Protein AF-A0A2H6N962-F1 (afdb_monomer_lite)

Radius of gyration: 32.45 Å; chains: 1; bounding box: 83×80×82 Å

Organism: NCBI:txid3147026

Secondary structure (DSSP, 8-state):
-EE---TT-EEEEEEEEEEEEEEEEEEE---TTEEEEEEEEESS-HHHH-EEEEEES-TTTS-EEE-S-SSPPEEEEEEEEEEEPTT---SEE-----EEEEESS--HHHHTTS-S--TT-SS-SSSSHHHHHHHHHHHHHHHHHHHHHHHHHHHHHHHHHHTS------HHHHHHHTTS-HHHHHHHHHHHHHHHHHHHHHHHHHHHHHHHHHHHHHHTT-----TTTT--HHHHHHHS-HHHHHHHHHHHHHHHHHHHHHTTTSPPPHHHHHHS-HHHHHHHIIIIIITS-HHHHHHHHHHHHHHHTTSTTHHHHHHHHHHHHHSTT------HHHHHHHHHHHHHHTTTSTHHHHHHHHHHHHHHGGG-----SS--------HHHHHHHHHHHHHHHHHHHHHHHHHHHTTS---S----------TTTTT-SS--------------THHHHHHHHHHHHHHHHHHHHHHHHHHHHHHHTTT-

Structure (mmCIF, N/CA/C/O backbone):
data_AF-A0A2H6N962-F1
#
_entry.id   AF-A0A2H6N962-F1
#
loop_
_atom_site.group_PDB
_atom_site.id
_atom_site.type_symbol
_atom_site.label_atom_id
_atom_site.label_alt_id
_atom_site.label_comp_id
_atom_site.label_asym_id
_atom_site.label_entity_id
_atom_site.label_seq_id
_atom_site.pdbx_PDB_ins_code
_atom_site.Cartn_x
_atom_site.Cartn_y
_atom_site.Cartn_z
_atom_site.occupancy
_atom_site.B_iso_or_equiv
_atom_site.auth_seq_id
_atom_site.auth_comp_id
_atom_site.auth_asym_id
_atom_site.auth_atom_id
_atom_site.pdbx_PDB_model_num
ATOM 1 N N . ILE A 1 1 ? -8.659 -20.427 17.939 1.00 82.25 1 ILE A N 1
ATOM 2 C CA . ILE A 1 1 ? -8.679 -21.688 17.148 1.00 82.25 1 ILE A CA 1
ATOM 3 C C . ILE A 1 1 ? -10.064 -22.285 17.301 1.00 82.25 1 ILE A C 1
ATOM 5 O O . ILE A 1 1 ? -10.530 -22.332 18.430 1.00 82.25 1 ILE A O 1
ATOM 9 N N . ILE A 1 2 ? -10.714 -22.694 16.211 1.00 83.19 2 ILE A N 1
ATOM 10 C CA . ILE A 1 2 ? -12.069 -23.256 16.265 1.00 83.19 2 ILE A CA 1
ATOM 11 C C . ILE A 1 2 ? -12.031 -24.721 15.834 1.00 83.19 2 ILE A C 1
ATOM 13 O O . ILE A 1 2 ? -11.464 -25.064 14.794 1.00 83.19 2 ILE A O 1
ATOM 17 N N . GLU A 1 3 ? -12.629 -25.582 16.651 1.00 83.44 3 GLU A N 1
ATOM 18 C CA . GLU A 1 3 ? -12.818 -26.997 16.346 1.00 83.44 3 GLU A CA 1
ATOM 19 C C . GLU A 1 3 ? -14.153 -27.248 15.634 1.00 83.44 3 GLU A C 1
ATOM 21 O O . GLU A 1 3 ? -15.117 -26.489 15.745 1.00 83.44 3 GLU A O 1
ATOM 26 N N . ARG A 1 4 ? -14.207 -28.356 14.895 1.00 81.50 4 ARG A N 1
ATOM 27 C CA . ARG A 1 4 ? -15.333 -28.817 14.080 1.00 81.50 4 ARG A CA 1
ATOM 28 C C . ARG A 1 4 ? -15.812 -27.785 13.048 1.00 81.50 4 ARG A C 1
ATOM 30 O O . ARG A 1 4 ? -17.018 -27.662 12.836 1.00 81.50 4 ARG A O 1
ATOM 37 N N . MET A 1 5 ? -14.885 -27.089 12.381 1.00 85.19 5 MET A N 1
ATOM 38 C CA . MET A 1 5 ? -15.170 -26.199 11.238 1.00 85.19 5 MET A CA 1
ATOM 39 C C . MET A 1 5 ? -15.360 -26.983 9.931 1.00 85.19 5 MET A C 1
ATOM 41 O O . MET A 1 5 ? -14.599 -26.848 8.980 1.00 85.19 5 MET A O 1
ATOM 45 N N . HIS A 1 6 ? -16.389 -27.829 9.900 1.00 84.44 6 HIS A N 1
ATOM 46 C CA . HIS A 1 6 ? -16.769 -28.571 8.701 1.00 84.44 6 HIS A CA 1
ATOM 47 C C . HIS A 1 6 ? -17.467 -27.667 7.673 1.00 84.44 6 HIS A C 1
ATOM 49 O O . HIS A 1 6 ? -17.862 -26.537 7.961 1.00 84.44 6 HIS A O 1
ATOM 55 N N . SER A 1 7 ? -17.627 -28.187 6.459 1.00 84.94 7 SER A N 1
ATOM 56 C CA . SER A 1 7 ? -18.354 -27.542 5.363 1.00 84.94 7 SER A CA 1
ATOM 57 C C . SER A 1 7 ? -19.718 -26.996 5.811 1.00 84.94 7 SER A C 1
ATOM 59 O O . SER A 1 7 ? -20.571 -27.768 6.243 1.00 84.94 7 SER A O 1
ATOM 61 N N . GLY A 1 8 ? -19.927 -25.679 5.702 1.00 84.94 8 GLY A N 1
ATOM 62 C CA . GLY A 1 8 ? -21.176 -25.010 6.090 1.00 84.94 8 GLY A CA 1
ATOM 63 C C . GLY A 1 8 ? -21.360 -24.789 7.597 1.00 84.94 8 GLY A C 1
ATOM 64 O O . GLY A 1 8 ? -22.363 -24.205 8.006 1.00 84.94 8 GLY A O 1
ATOM 65 N N . ALA A 1 9 ? -20.405 -25.205 8.438 1.00 89.00 9 ALA A N 1
ATOM 66 C CA . ALA A 1 9 ? -20.478 -24.985 9.878 1.00 89.00 9 ALA A CA 1
ATOM 67 C C . ALA A 1 9 ? -20.507 -23.485 10.190 1.00 89.00 9 ALA A C 1
ATOM 69 O O . ALA A 1 9 ? -19.601 -22.746 9.800 1.00 89.00 9 ALA A O 1
ATOM 70 N N . ARG A 1 10 ? -21.526 -23.049 10.935 1.00 91.88 10 ARG A N 1
ATOM 71 C CA . ARG A 1 10 ? -21.647 -21.676 11.426 1.00 91.88 10 ARG A CA 1
ATOM 72 C C . ARG A 1 10 ? -21.135 -21.596 12.856 1.00 91.88 10 ARG A C 1
ATOM 74 O O . ARG A 1 10 ? -21.609 -22.316 13.735 1.00 91.88 10 ARG A O 1
ATOM 81 N N . ARG A 1 11 ? -20.172 -20.714 13.097 1.00 92.25 11 ARG A N 1
ATOM 82 C CA . ARG A 1 11 ? -19.631 -20.417 14.429 1.00 92.25 11 ARG A CA 1
ATOM 83 C C . ARG A 1 11 ? -19.588 -18.915 14.624 1.00 92.25 11 ARG A C 1
ATOM 85 O O . ARG A 1 11 ? -19.583 -18.170 13.651 1.00 92.25 11 ARG A O 1
ATOM 92 N N . PHE A 1 12 ? -19.563 -18.474 15.871 1.00 93.31 12 PHE A N 1
ATOM 93 C CA . PHE A 1 12 ? -19.371 -17.068 16.175 1.00 93.31 12 PHE A CA 1
ATOM 94 C C . PHE A 1 1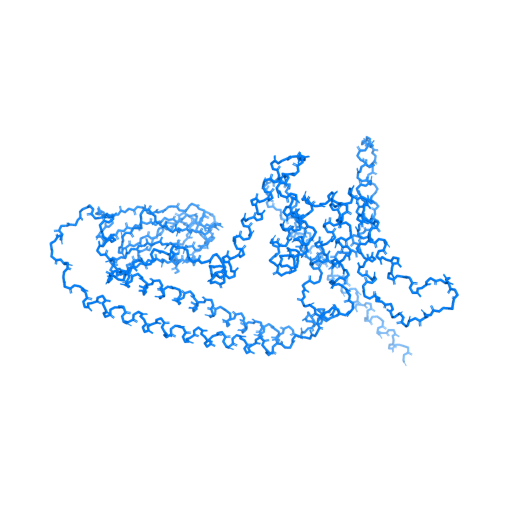2 ? -18.488 -16.897 17.403 1.00 93.31 12 PHE A C 1
ATOM 96 O O . PHE A 1 12 ? -18.379 -17.799 18.235 1.00 93.31 12 PHE A O 1
ATOM 103 N N . VAL A 1 13 ? -17.858 -15.734 17.483 1.00 93.06 13 VAL A N 1
ATOM 104 C CA . VAL A 1 13 ? -17.133 -15.246 18.653 1.00 93.06 13 VAL A CA 1
ATOM 105 C C . VAL A 1 13 ? -17.641 -13.844 18.931 1.00 93.06 13 VAL A C 1
ATOM 107 O O . VAL A 1 13 ? -17.753 -13.047 18.002 1.00 93.06 13 VAL A O 1
ATOM 110 N N . THR A 1 14 ? -17.935 -13.552 20.193 1.00 94.38 14 THR A N 1
ATOM 111 C CA . THR A 1 14 ? -18.269 -12.200 20.638 1.00 94.38 14 THR A CA 1
ATOM 112 C C . THR A 1 14 ? -17.082 -11.634 21.401 1.00 94.38 14 THR A C 1
ATOM 114 O O . THR A 1 14 ? -16.594 -12.256 22.343 1.00 94.38 14 THR A O 1
ATOM 117 N N . LEU A 1 15 ? -16.607 -10.474 20.969 1.00 94.38 15 LEU A N 1
ATOM 118 C CA . LEU A 1 15 ? -15.580 -9.684 21.627 1.00 94.38 15 LEU A CA 1
ATOM 119 C C . LEU A 1 15 ? -16.274 -8.646 22.512 1.00 94.38 15 LEU A C 1
ATOM 121 O O . LEU A 1 15 ? -17.149 -7.933 22.025 1.00 94.38 15 LEU A O 1
ATOM 125 N N . ASP A 1 16 ? -15.892 -8.572 23.787 1.00 94.12 16 ASP A N 1
ATOM 126 C CA . ASP A 1 16 ? -16.250 -7.467 24.684 1.00 94.12 16 ASP A CA 1
ATOM 127 C C . ASP A 1 16 ? -15.026 -6.559 24.827 1.00 94.12 16 ASP A C 1
ATOM 129 O O . ASP A 1 16 ? -13.978 -6.996 25.306 1.00 94.12 16 ASP A O 1
ATOM 133 N N . PHE A 1 17 ? -15.153 -5.298 24.414 1.00 89.81 17 PHE A N 1
ATOM 134 C CA . PHE A 1 17 ? -14.101 -4.293 24.586 1.00 89.81 17 PHE A CA 1
ATOM 135 C C . PHE A 1 17 ? -13.988 -3.796 26.042 1.00 89.81 17 PHE A C 1
ATOM 137 O O . PHE A 1 17 ? -13.123 -2.981 26.366 1.00 89.81 17 PHE A O 1
ATOM 144 N N . GLY A 1 18 ? -14.868 -4.261 26.935 1.00 89.06 18 GLY A N 1
ATOM 145 C CA . GLY A 1 18 ? -14.954 -3.898 28.351 1.00 89.06 18 GLY A CA 1
ATOM 146 C C . GLY A 1 18 ? -15.666 -2.566 28.597 1.00 89.06 18 GLY A C 1
ATOM 147 O O . GLY A 1 18 ? -16.155 -2.321 29.697 1.00 89.06 18 GLY A O 1
ATOM 148 N N . ARG A 1 19 ? -15.758 -1.716 27.571 1.00 85.56 19 ARG A N 1
ATOM 149 C CA . ARG A 1 19 ? -16.434 -0.414 27.568 1.00 85.56 19 ARG A CA 1
ATOM 150 C C . ARG A 1 19 ? -16.799 -0.002 26.137 1.00 85.56 19 ARG A C 1
ATOM 152 O O . ARG A 1 19 ? -16.244 -0.581 25.202 1.00 85.56 19 ARG A O 1
ATOM 159 N N . PRO A 1 20 ? -17.715 0.963 25.949 1.00 86.75 20 PRO A N 1
ATOM 160 C CA . PRO A 1 20 ? -18.019 1.499 24.628 1.00 86.75 20 PRO A CA 1
ATOM 161 C C . PRO A 1 20 ? -16.772 2.098 23.973 1.00 86.75 20 PRO A C 1
ATOM 163 O O . PRO A 1 20 ? -16.021 2.837 24.609 1.00 86.75 20 PRO A O 1
ATOM 166 N N . ILE A 1 21 ? -16.561 1.766 22.705 1.00 89.44 21 ILE A N 1
ATOM 167 C CA . ILE A 1 21 ? -15.508 2.313 21.856 1.00 89.44 21 ILE A CA 1
ATOM 168 C C . ILE A 1 21 ? -16.131 2.930 20.607 1.00 89.44 21 ILE A C 1
ATOM 170 O O . ILE A 1 21 ? -17.170 2.473 20.130 1.00 89.44 21 ILE A O 1
ATOM 174 N N . LEU A 1 22 ? -15.471 3.942 20.055 1.00 89.62 22 LEU A N 1
ATOM 175 C CA . LEU A 1 22 ? -15.735 4.453 18.717 1.00 89.62 22 LEU A CA 1
ATOM 176 C C . LEU A 1 22 ? -14.849 3.690 17.729 1.00 89.62 22 LEU A C 1
ATOM 178 O O . LEU A 1 22 ? -13.631 3.857 17.744 1.00 89.62 22 LEU A O 1
ATOM 182 N N . LEU A 1 23 ? -15.438 2.832 16.904 1.00 91.38 23 LEU A N 1
ATOM 183 C CA . LEU A 1 23 ? -14.713 2.005 15.940 1.00 91.38 23 LEU A CA 1
ATOM 184 C C . LEU A 1 23 ? -14.492 2.785 14.635 1.00 91.38 23 LEU A C 1
ATOM 186 O O . LEU A 1 23 ? -15.450 3.286 14.052 1.00 91.38 23 LEU A O 1
ATOM 190 N N . THR A 1 24 ? -13.248 2.865 14.165 1.00 90.25 24 THR A N 1
ATOM 191 C CA . THR A 1 24 ? -12.880 3.597 12.939 1.00 90.25 24 THR A CA 1
ATOM 192 C C . THR A 1 24 ? -12.565 2.653 11.788 1.00 90.25 24 THR A C 1
ATOM 194 O O . THR A 1 24 ? -13.039 2.865 10.675 1.00 90.25 24 THR A O 1
ATOM 197 N N . ASP A 1 25 ? -11.821 1.578 12.060 1.00 92.75 25 ASP A N 1
ATOM 198 C CA . ASP A 1 25 ? -11.330 0.660 11.034 1.00 92.75 25 ASP A CA 1
ATOM 199 C C . ASP A 1 25 ? -11.325 -0.790 11.529 1.00 92.75 25 ASP A C 1
ATOM 201 O O . ASP A 1 25 ? -11.138 -1.081 12.714 1.00 92.75 25 ASP A O 1
ATOM 205 N N . VAL A 1 26 ? -11.490 -1.726 10.596 1.00 94.25 26 VAL A N 1
ATOM 206 C CA . VAL A 1 26 ? -11.442 -3.169 10.850 1.00 94.25 26 VAL A CA 1
ATOM 207 C C . VAL A 1 26 ? -10.657 -3.849 9.741 1.00 94.25 26 VAL A C 1
ATOM 209 O O . VAL A 1 26 ? -10.985 -3.708 8.566 1.00 94.25 26 VAL A O 1
ATOM 212 N N . LEU A 1 27 ? -9.662 -4.651 10.106 1.00 94.69 27 LEU A N 1
ATOM 213 C CA . LEU A 1 27 ? -8.899 -5.466 9.169 1.00 94.69 27 LEU A CA 1
ATOM 214 C C . LEU A 1 27 ? -8.918 -6.926 9.608 1.00 94.69 27 LEU A C 1
ATOM 216 O O . LEU A 1 27 ? -8.322 -7.280 10.620 1.00 94.69 27 LEU A O 1
ATOM 220 N N . ILE A 1 28 ? -9.547 -7.798 8.827 1.00 94.69 28 ILE A N 1
ATOM 221 C CA . ILE A 1 28 ? -9.486 -9.249 9.029 1.00 94.69 28 ILE A CA 1
ATOM 222 C C . ILE A 1 28 ? -8.776 -9.866 7.820 1.00 94.69 28 ILE A C 1
ATOM 224 O O . ILE A 1 28 ? -9.277 -9.750 6.698 1.00 94.69 28 ILE A O 1
ATOM 228 N N . PRO A 1 29 ? -7.604 -10.502 8.005 1.00 93.75 29 PRO A N 1
ATOM 229 C CA . PRO A 1 29 ? -6.864 -11.076 6.891 1.00 93.75 29 PRO A CA 1
ATOM 230 C C . PRO A 1 29 ? -7.598 -12.281 6.292 1.00 93.75 29 PRO A C 1
ATOM 232 O O . PRO A 1 29 ? -8.464 -12.889 6.927 1.00 93.75 29 PRO A O 1
ATOM 235 N N . THR A 1 30 ? -7.219 -12.638 5.066 1.00 93.06 30 THR A N 1
ATOM 236 C CA . THR A 1 30 ? -7.756 -13.808 4.361 1.00 93.06 30 THR A CA 1
ATOM 237 C C . THR A 1 30 ? -7.670 -15.083 5.195 1.00 93.06 30 THR A C 1
ATOM 239 O O . THR A 1 30 ? -6.666 -15.373 5.850 1.00 93.06 30 THR A O 1
ATOM 242 N N . CYS A 1 31 ? -8.723 -15.896 5.135 1.00 89.56 31 CYS A N 1
ATOM 243 C CA . CYS A 1 31 ? -8.764 -17.197 5.791 1.00 89.56 31 CYS A CA 1
ATOM 244 C C . CYS A 1 31 ? -9.353 -18.246 4.846 1.00 89.56 31 CYS A C 1
ATOM 246 O O . CYS A 1 31 ? -10.565 -18.332 4.663 1.00 89.56 31 CYS A O 1
ATOM 248 N N . GLY A 1 32 ? -8.486 -19.083 4.265 1.00 88.19 32 GLY A N 1
ATOM 249 C CA . GLY A 1 32 ? -8.874 -20.079 3.258 1.00 88.19 32 GLY A CA 1
ATOM 250 C C . GLY A 1 32 ? -9.836 -21.174 3.743 1.00 88.19 32 GLY A C 1
ATOM 251 O O . GLY A 1 32 ? -10.462 -21.830 2.906 1.00 88.19 32 GLY A O 1
ATOM 252 N N . ASP A 1 33 ? -9.969 -21.354 5.062 1.00 88.75 33 ASP A N 1
ATOM 253 C CA . ASP A 1 33 ? -10.892 -22.302 5.704 1.00 88.75 33 ASP A CA 1
ATOM 254 C C . ASP A 1 33 ? -12.339 -21.773 5.794 1.00 88.75 33 ASP A C 1
ATOM 256 O O . ASP A 1 33 ? -13.268 -22.542 6.056 1.00 88.75 33 ASP A O 1
ATOM 260 N N . LEU A 1 34 ? -12.551 -20.470 5.589 1.00 90.00 34 LEU A N 1
ATOM 261 C CA . LEU A 1 34 ? -13.852 -19.813 5.707 1.00 90.00 34 LEU A CA 1
ATOM 262 C C . LEU A 1 34 ? -14.457 -19.539 4.329 1.00 90.00 34 LEU A C 1
ATOM 264 O O . LEU A 1 34 ? -13.756 -19.123 3.418 1.00 90.00 34 LEU A O 1
ATOM 268 N N . ALA A 1 35 ? -15.763 -19.754 4.172 1.00 91.12 35 ALA A N 1
ATOM 269 C CA . ALA A 1 35 ? -16.518 -19.275 3.015 1.00 91.12 35 ALA A CA 1
ATOM 270 C C . ALA A 1 35 ? -16.859 -17.794 3.177 1.00 91.12 35 ALA A C 1
ATOM 272 O O . ALA A 1 35 ? -16.579 -16.996 2.293 1.00 91.12 35 ALA A O 1
ATOM 273 N N . SER A 1 36 ? -17.444 -17.432 4.317 1.00 93.50 36 SER A N 1
ATOM 274 C CA . SER A 1 36 ? -17.904 -16.073 4.578 1.00 93.50 36 SER A CA 1
ATOM 275 C C . SER A 1 36 ? -17.722 -15.685 6.039 1.00 93.50 36 SER A C 1
ATOM 277 O O . SER A 1 36 ? -17.613 -16.537 6.927 1.00 93.50 36 SER A O 1
ATOM 279 N N . LEU A 1 37 ? -17.731 -14.380 6.279 1.00 94.50 37 LEU A N 1
ATOM 280 C CA . LEU A 1 37 ? -17.624 -13.751 7.586 1.00 94.50 37 LEU A CA 1
ATOM 281 C C . LEU A 1 37 ? -18.631 -12.601 7.671 1.00 94.50 37 LEU A C 1
ATOM 283 O O . LEU A 1 37 ? -18.781 -11.843 6.720 1.00 94.50 37 LEU A O 1
ATOM 287 N N . SER A 1 38 ? -19.316 -12.448 8.798 1.00 95.88 38 SER A N 1
ATOM 288 C CA . SER A 1 38 ? -20.143 -11.275 9.087 1.00 95.88 38 SER A CA 1
ATOM 289 C C . SER A 1 38 ? -19.804 -10.699 10.451 1.00 95.88 38 SER A C 1
ATOM 291 O O . SER A 1 38 ? -19.465 -11.442 11.373 1.00 95.88 38 SER A O 1
ATOM 293 N N . ILE A 1 39 ? -19.913 -9.379 10.572 1.00 96.38 39 ILE A N 1
ATOM 294 C CA . ILE A 1 39 ? -19.659 -8.651 11.814 1.00 96.38 39 ILE A CA 1
ATOM 295 C C . ILE A 1 39 ? -20.941 -7.937 12.219 1.00 96.38 39 ILE A C 1
ATOM 297 O O . ILE A 1 39 ? -21.472 -7.136 11.450 1.00 96.38 39 ILE A O 1
ATOM 301 N N . ASP A 1 40 ? -21.406 -8.225 13.427 1.00 96.44 40 ASP A N 1
ATOM 302 C CA . ASP A 1 40 ? -22.529 -7.562 14.083 1.00 96.44 40 ASP A CA 1
ATOM 303 C C . ASP A 1 40 ? -22.000 -6.819 15.321 1.00 96.44 40 ASP A C 1
ATOM 305 O O . ASP A 1 40 ? -21.093 -7.310 15.993 1.00 96.44 40 ASP A O 1
ATOM 309 N N . ILE A 1 41 ? -22.513 -5.624 15.608 1.00 95.75 41 ILE A N 1
ATOM 310 C CA . ILE A 1 41 ? -22.042 -4.762 16.701 1.00 95.75 41 ILE A CA 1
ATOM 311 C C . ILE A 1 41 ? -23.211 -4.201 17.510 1.00 95.75 41 ILE A C 1
ATOM 313 O O . ILE A 1 41 ? -24.279 -3.949 16.951 1.00 95.75 41 ILE A O 1
ATOM 317 N N . TRP A 1 42 ? -22.993 -3.989 18.809 1.00 94.69 42 TRP A N 1
ATOM 318 C CA . TRP A 1 42 ? -23.958 -3.371 19.728 1.00 94.69 42 TRP A CA 1
ATOM 319 C C . TRP A 1 42 ? -23.271 -2.796 20.972 1.00 94.69 42 TRP A C 1
ATOM 321 O O . TRP A 1 42 ? -22.080 -3.027 21.214 1.00 94.69 42 TRP A O 1
ATOM 331 N N . THR A 1 43 ? -24.022 -2.053 21.779 1.00 90.25 43 THR A N 1
ATOM 332 C CA . THR A 1 43 ? -23.556 -1.416 23.017 1.00 90.25 43 THR A CA 1
ATOM 333 C C . THR A 1 43 ? -24.241 -2.009 24.240 1.00 90.25 43 THR A C 1
ATOM 335 O O . THR A 1 43 ? -23.549 -2.389 25.184 1.00 90.25 43 THR A O 1
ATOM 338 N N . LEU A 1 44 ? -25.573 -2.126 24.218 1.00 87.81 44 LEU A N 1
ATOM 339 C CA . LEU A 1 44 ? -26.372 -2.598 25.354 1.00 87.81 44 LEU A CA 1
ATOM 340 C C . LEU A 1 44 ? -26.709 -4.085 25.221 1.00 87.81 44 LEU A C 1
ATOM 342 O O . LEU A 1 44 ? -26.494 -4.853 26.158 1.00 87.81 44 LEU A O 1
ATOM 346 N N . GLY A 1 45 ? -27.186 -4.511 24.050 1.00 88.50 45 GLY A N 1
ATOM 347 C CA . GLY A 1 45 ? -27.532 -5.908 23.796 1.00 88.50 45 GLY A CA 1
ATOM 348 C C . GLY A 1 45 ? -27.873 -6.187 22.335 1.00 88.50 45 GLY A C 1
ATOM 349 O O . GLY A 1 45 ? -28.403 -5.323 21.644 1.00 88.50 45 GLY A O 1
ATOM 350 N N . GLU A 1 46 ? -27.612 -7.417 21.875 1.00 91.06 46 GLU A N 1
ATOM 351 C CA . GLU A 1 46 ? -27.831 -7.830 20.475 1.00 91.06 46 GLU A CA 1
ATOM 352 C C . GLU A 1 46 ? -29.289 -7.613 20.020 1.00 91.06 46 GLU A C 1
ATOM 354 O O . GLU A 1 46 ? -29.518 -7.194 18.893 1.00 91.06 46 GLU A O 1
ATOM 359 N N . GLU A 1 47 ? -30.268 -7.807 20.907 1.00 89.75 47 GLU A N 1
ATOM 360 C CA . GLU A 1 47 ? -31.698 -7.608 20.608 1.00 89.75 47 GLU A CA 1
ATOM 361 C C . GLU A 1 47 ? -32.173 -6.151 20.771 1.00 89.75 47 GLU A C 1
ATOM 363 O O . GLU A 1 47 ? -33.284 -5.812 20.372 1.00 89.75 47 GLU A O 1
ATOM 368 N N . VAL A 1 48 ? -31.361 -5.289 21.395 1.00 89.06 48 VAL A N 1
ATOM 369 C CA . VAL A 1 48 ? -31.733 -3.903 21.729 1.00 89.06 48 VAL A CA 1
ATOM 370 C C . VAL A 1 48 ? -31.220 -2.946 20.661 1.00 89.06 48 VAL A C 1
ATOM 372 O O . VAL A 1 48 ? -31.989 -2.193 20.070 1.00 89.06 48 VAL A O 1
ATOM 375 N N . ASP A 1 49 ? -29.911 -2.981 20.419 1.00 90.00 49 ASP A N 1
ATOM 376 C CA . ASP A 1 49 ? -29.204 -2.070 19.519 1.00 90.00 49 ASP A CA 1
ATOM 377 C C . ASP A 1 49 ? -28.246 -2.809 18.568 1.00 90.00 49 ASP A C 1
ATOM 379 O O . ASP A 1 49 ? -27.336 -2.215 17.985 1.00 90.00 49 ASP A O 1
ATOM 383 N N . GLY A 1 50 ? -28.462 -4.117 18.387 1.00 91.31 50 GLY A N 1
ATOM 384 C CA . GLY A 1 50 ? -27.737 -4.943 17.430 1.00 91.31 50 GLY A CA 1
ATOM 385 C C . GLY A 1 50 ? -27.896 -4.462 15.998 1.00 91.31 50 GLY A C 1
ATOM 386 O O . GLY A 1 50 ? -28.997 -4.381 15.455 1.00 91.31 50 GLY A O 1
ATOM 387 N N . ARG A 1 51 ? -26.762 -4.204 15.344 1.00 92.75 51 ARG A N 1
ATOM 388 C CA . ARG A 1 51 ? -26.711 -3.898 13.914 1.00 92.75 51 ARG A CA 1
ATOM 389 C C . ARG A 1 51 ? -25.610 -4.669 13.211 1.00 92.75 51 ARG A C 1
ATOM 391 O O . ARG A 1 51 ? -24.526 -4.887 13.749 1.00 92.75 51 ARG A O 1
ATOM 398 N N . ARG A 1 52 ? -25.871 -5.020 11.956 1.00 95.06 52 ARG A N 1
ATOM 399 C CA . ARG A 1 52 ? -24.880 -5.634 11.077 1.00 95.06 52 ARG A CA 1
ATOM 400 C C . ARG A 1 52 ? -23.957 -4.572 10.500 1.00 95.06 52 ARG A C 1
ATOM 402 O O . ARG A 1 52 ? -24.420 -3.674 9.806 1.00 95.06 52 ARG A O 1
ATOM 409 N N . LEU A 1 53 ? -22.661 -4.701 10.769 1.00 94.31 53 LEU A N 1
ATOM 410 C CA . LEU A 1 53 ? -21.631 -3.816 10.231 1.00 94.31 53 LEU A CA 1
ATOM 411 C C . LEU A 1 53 ? -21.238 -4.222 8.807 1.00 94.31 53 LEU A C 1
ATOM 413 O O . LEU A 1 53 ? -21.188 -3.379 7.920 1.00 94.31 53 LEU A O 1
ATOM 417 N N . VAL A 1 54 ? -20.959 -5.510 8.573 1.00 95.06 54 VAL A N 1
ATOM 418 C CA . VAL A 1 54 ? -20.515 -6.000 7.256 1.00 95.06 54 VAL A CA 1
ATOM 419 C C . VAL A 1 54 ? -20.773 -7.495 7.069 1.00 95.06 54 VAL A C 1
ATOM 421 O O . VAL A 1 54 ? -20.816 -8.261 8.035 1.00 95.06 54 VAL A O 1
ATOM 424 N N . VAL A 1 55 ? -20.893 -7.918 5.807 1.00 95.44 55 VAL A N 1
ATOM 425 C CA . VAL A 1 55 ? -20.822 -9.319 5.371 1.00 95.44 55 VAL A CA 1
ATOM 426 C C . VAL A 1 55 ? -19.787 -9.439 4.255 1.00 95.44 55 VAL A C 1
ATOM 428 O O . VAL A 1 55 ? -19.943 -8.832 3.202 1.00 95.44 55 VAL A O 1
ATOM 431 N N . ALA A 1 56 ? -18.757 -10.246 4.476 1.00 94.44 56 ALA A N 1
ATOM 432 C CA . ALA A 1 56 ? -17.757 -10.623 3.488 1.00 94.44 56 ALA A CA 1
ATOM 433 C C . ALA A 1 56 ? -18.022 -12.060 3.023 1.00 94.44 56 ALA A C 1
ATOM 435 O O . ALA A 1 56 ? -17.909 -13.007 3.803 1.00 94.44 56 ALA A O 1
ATOM 436 N N . THR A 1 57 ? -18.383 -12.242 1.755 1.00 93.94 57 THR A N 1
ATOM 437 C CA . THR A 1 57 ? -18.684 -13.563 1.169 1.00 93.94 57 THR A CA 1
ATOM 438 C C . THR A 1 57 ? -17.469 -14.259 0.559 1.00 93.94 57 THR A C 1
ATOM 440 O O . THR A 1 57 ? -17.583 -15.387 0.094 1.00 93.94 57 THR A O 1
ATOM 443 N N . ASP A 1 58 ? -16.322 -13.588 0.525 1.00 91.75 58 ASP A N 1
ATOM 444 C CA . ASP A 1 58 ? -15.120 -13.990 -0.207 1.00 91.75 58 ASP A CA 1
ATOM 445 C C . ASP A 1 58 ? -13.842 -13.897 0.648 1.00 91.75 58 ASP A C 1
ATOM 447 O O . ASP A 1 58 ? -12.725 -13.824 0.128 1.00 91.75 58 ASP A O 1
ATOM 451 N N . ILE A 1 59 ? -13.996 -14.003 1.973 1.00 92.56 59 ILE A N 1
ATOM 452 C CA . ILE A 1 59 ? -12.899 -13.964 2.959 1.00 92.56 59 ILE A CA 1
ATOM 453 C C . ILE A 1 59 ? -11.839 -15.065 2.737 1.00 92.56 59 ILE A C 1
ATOM 455 O O . ILE A 1 59 ? -10.719 -14.986 3.243 1.00 92.56 59 ILE A O 1
ATOM 459 N N . SER A 1 60 ? -12.171 -16.096 1.950 1.00 90.06 60 SER A N 1
ATOM 460 C CA . SER A 1 60 ? -11.228 -17.136 1.517 1.00 90.06 60 SER A CA 1
ATOM 461 C C . SER A 1 60 ? -10.115 -16.625 0.599 1.00 90.06 60 SER A C 1
ATOM 463 O O . SER A 1 60 ? -9.054 -17.245 0.530 1.00 90.06 60 SER A O 1
ATOM 465 N N . THR A 1 61 ? -10.365 -15.522 -0.110 1.00 90.12 61 THR A N 1
ATOM 466 C CA . THR A 1 61 ? -9.503 -14.992 -1.175 1.00 90.12 61 THR A CA 1
ATOM 467 C C . THR A 1 61 ? -9.098 -13.541 -0.956 1.00 90.12 61 THR A C 1
ATOM 469 O O . THR A 1 61 ? -7.981 -13.186 -1.320 1.00 90.12 61 THR A O 1
ATOM 472 N N . HIS A 1 62 ? -9.953 -12.725 -0.334 1.00 91.81 62 HIS A N 1
ATOM 473 C CA . HIS A 1 62 ? -9.685 -11.307 -0.079 1.00 91.81 62 HIS A CA 1
ATOM 474 C C . HIS A 1 62 ? -9.755 -10.994 1.413 1.00 91.81 62 HIS A C 1
ATOM 476 O O . HIS A 1 62 ? -10.579 -11.550 2.138 1.00 91.81 62 HIS A O 1
ATOM 482 N N . SER A 1 63 ? -8.850 -10.137 1.884 1.00 93.25 63 SER A N 1
ATOM 483 C CA . SER A 1 63 ? -8.890 -9.644 3.260 1.00 93.25 63 SER A CA 1
ATOM 484 C C . SER A 1 63 ? -10.067 -8.6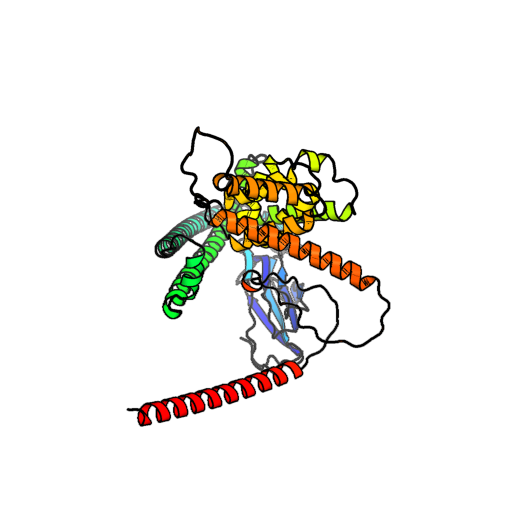87 3.392 1.00 93.25 63 SER A C 1
ATOM 486 O O . SER A 1 63 ? -10.284 -7.853 2.514 1.00 93.25 63 SER A O 1
ATOM 488 N N . LEU A 1 64 ? -10.801 -8.772 4.497 1.00 94.38 64 LEU A N 1
ATOM 489 C CA . LEU A 1 64 ? -11.809 -7.775 4.827 1.00 94.38 64 LEU A CA 1
ATOM 490 C C . LEU A 1 64 ? -11.095 -6.536 5.368 1.00 94.38 64 LEU A C 1
ATOM 492 O O . LEU A 1 64 ? -10.455 -6.606 6.415 1.00 94.38 64 LEU A O 1
ATOM 496 N N . ILE A 1 65 ? -11.214 -5.419 4.656 1.00 94.69 65 ILE A N 1
ATOM 497 C CA . ILE A 1 65 ? -10.652 -4.129 5.052 1.00 94.69 65 ILE A CA 1
ATOM 498 C C . ILE A 1 65 ? -11.795 -3.116 5.061 1.00 94.69 65 ILE A C 1
ATOM 500 O O . ILE A 1 65 ? -12.325 -2.758 4.013 1.00 94.69 65 ILE A O 1
ATOM 504 N N . LEU A 1 66 ? -12.180 -2.685 6.257 1.00 92.88 66 LEU A N 1
ATOM 505 C CA . LEU A 1 66 ? -13.047 -1.541 6.489 1.00 92.88 66 LEU A CA 1
ATOM 506 C C . LEU A 1 66 ? -12.156 -0.396 6.946 1.00 92.88 66 LEU A C 1
ATOM 508 O O . LEU A 1 66 ? -11.544 -0.493 8.008 1.00 92.88 66 LEU A O 1
ATOM 512 N N . HIS A 1 67 ? -12.068 0.643 6.128 1.00 90.94 67 HIS A N 1
ATOM 513 C CA . HIS A 1 67 ? -11.273 1.828 6.411 1.00 90.94 67 HIS A CA 1
ATOM 514 C C . HIS A 1 67 ? -12.187 3.047 6.462 1.00 90.94 67 HIS A C 1
ATOM 516 O O . HIS A 1 67 ? -13.080 3.147 5.621 1.00 90.94 67 HIS A O 1
ATOM 522 N N . ASP A 1 68 ? -11.946 3.933 7.427 1.00 85.81 68 ASP A N 1
ATOM 523 C CA . ASP A 1 68 ? -12.652 5.203 7.602 1.00 85.81 68 ASP A CA 1
ATOM 524 C C . ASP A 1 68 ? -14.179 5.022 7.602 1.00 85.81 68 ASP A C 1
ATOM 526 O O . ASP A 1 68 ? -14.902 5.447 6.699 1.00 85.81 68 ASP A O 1
ATOM 530 N N . LEU A 1 69 ? -14.686 4.285 8.597 1.00 86.00 69 LEU A N 1
ATOM 531 C CA . LEU A 1 69 ? -16.122 4.067 8.753 1.00 86.00 69 LEU A CA 1
ATOM 532 C C . LEU A 1 69 ? -16.837 5.406 8.976 1.00 86.00 69 LEU A C 1
ATOM 534 O O . LEU A 1 69 ? -16.628 6.062 9.993 1.00 86.00 69 LEU A O 1
ATOM 538 N N . ILE A 1 70 ? -17.728 5.783 8.053 1.00 81.75 70 ILE A N 1
ATOM 539 C CA . ILE A 1 70 ? -18.509 7.025 8.127 1.00 81.75 70 ILE A CA 1
ATOM 540 C C . ILE A 1 70 ? -20.018 6.708 8.173 1.00 81.75 70 ILE A C 1
ATOM 542 O O . ILE A 1 70 ? -20.563 6.171 7.206 1.00 81.75 70 ILE A O 1
ATOM 546 N N . PRO A 1 71 ? -20.739 7.083 9.250 1.00 81.62 71 PRO A N 1
ATOM 547 C CA . PRO A 1 71 ? -20.204 7.561 10.526 1.00 81.62 71 PRO A CA 1
ATOM 548 C C . PRO A 1 71 ? -19.520 6.421 11.308 1.00 81.62 71 PRO A C 1
ATOM 550 O O . PRO A 1 71 ? -19.970 5.273 11.205 1.00 81.62 71 PRO A O 1
ATOM 553 N N . PRO A 1 72 ? -18.499 6.717 12.131 1.00 84.75 72 PRO A N 1
ATOM 554 C CA . PRO A 1 72 ? -17.816 5.692 12.911 1.00 84.75 72 PRO A CA 1
ATOM 555 C C . PRO A 1 72 ? -18.769 5.124 13.972 1.00 84.75 72 PRO A C 1
ATOM 557 O O . PRO A 1 72 ? -19.374 5.885 14.735 1.00 84.75 72 PRO A O 1
ATOM 560 N N . PRO A 1 73 ? -18.991 3.799 14.013 1.00 88.56 73 PRO A N 1
ATOM 561 C CA . PRO A 1 73 ? -19.950 3.226 14.937 1.00 88.56 73 PRO A CA 1
ATOM 562 C C . PRO A 1 73 ? -19.420 3.180 16.376 1.00 88.56 73 PRO A C 1
ATOM 564 O O . PRO A 1 73 ? -18.325 2.683 16.628 1.00 88.56 73 PRO A O 1
ATOM 567 N N . VAL A 1 74 ? -20.247 3.606 17.336 1.00 88.81 74 VAL A N 1
ATOM 568 C CA . VAL A 1 74 ? -20.040 3.285 18.755 1.00 88.81 74 VAL A CA 1
ATOM 569 C C . VAL A 1 74 ? -20.532 1.863 19.023 1.00 88.81 74 VAL A C 1
ATOM 571 O O . VAL A 1 74 ? -21.638 1.501 18.604 1.00 88.81 74 VAL A O 1
ATOM 574 N N . CYS A 1 75 ? -19.704 1.046 19.672 1.00 90.94 75 CYS A N 1
ATOM 575 C CA . CYS A 1 75 ? -20.075 -0.285 20.144 1.00 90.94 75 CYS A CA 1
ATOM 576 C C . CYS A 1 75 ? -19.218 -0.721 21.338 1.00 90.94 75 CYS A C 1
ATOM 578 O O . CYS A 1 75 ? -18.094 -0.265 21.518 1.00 90.94 75 CYS A O 1
ATOM 580 N N . ARG A 1 76 ? -19.739 -1.634 22.157 1.00 92.38 76 ARG A N 1
ATOM 581 C CA . ARG A 1 76 ? -18.976 -2.333 23.208 1.00 92.38 76 ARG A CA 1
ATOM 582 C C . ARG A 1 76 ? -18.725 -3.791 22.841 1.00 92.38 76 ARG A C 1
ATOM 584 O O . ARG A 1 76 ? -17.683 -4.349 23.179 1.00 92.38 76 ARG A O 1
ATOM 591 N N . PHE A 1 77 ? -19.684 -4.399 22.158 1.00 95.88 77 PHE A N 1
ATOM 592 C CA . PHE A 1 77 ? -19.641 -5.796 21.780 1.00 95.88 77 PHE A CA 1
ATOM 593 C C . PHE A 1 77 ? -19.577 -5.930 20.263 1.00 95.88 77 PHE A C 1
ATOM 595 O O . PHE A 1 77 ? -20.264 -5.218 19.526 1.00 95.88 77 PHE A O 1
ATOM 602 N N . MET A 1 78 ? -18.758 -6.871 19.803 1.00 95.88 78 MET A N 1
ATOM 603 C CA . MET A 1 78 ? -18.617 -7.210 18.392 1.00 95.88 78 MET A CA 1
ATOM 604 C C . MET A 1 78 ? -18.703 -8.721 18.209 1.00 95.88 78 MET A C 1
ATOM 606 O O . MET A 1 78 ? -17.863 -9.466 18.707 1.00 95.88 78 MET A O 1
ATOM 610 N N . LYS A 1 79 ? -19.691 -9.183 17.449 1.00 96.00 79 LYS A N 1
ATOM 611 C CA . LYS A 1 79 ? -19.886 -10.587 17.098 1.00 96.00 79 LYS A CA 1
ATOM 612 C C . LYS A 1 79 ? -19.403 -10.858 15.694 1.00 96.00 79 LYS A C 1
ATOM 614 O O . LYS A 1 79 ? -19.947 -10.354 14.717 1.00 96.00 79 LYS A O 1
ATOM 619 N N . ILE A 1 80 ? -18.411 -11.726 15.602 1.00 95.19 80 ILE A N 1
ATOM 620 C CA . ILE A 1 80 ? -17.853 -12.195 14.345 1.00 95.19 80 ILE A CA 1
ATOM 621 C C . ILE A 1 80 ? -18.431 -13.571 14.098 1.00 95.19 80 ILE A C 1
ATOM 623 O O . ILE A 1 80 ? -18.096 -14.534 14.787 1.00 95.19 80 ILE A O 1
ATOM 627 N N . THR A 1 81 ? -19.315 -13.659 13.117 1.00 94.44 81 THR A N 1
ATOM 628 C CA . THR A 1 81 ? -19.899 -14.918 12.675 1.00 94.44 81 THR A CA 1
ATOM 629 C C . THR A 1 81 ? -19.150 -15.399 11.445 1.00 94.44 81 THR A C 1
ATOM 631 O O . THR A 1 81 ? -19.005 -14.675 10.467 1.00 94.44 81 THR A O 1
ATOM 634 N N . VAL A 1 82 ? -18.690 -16.641 11.477 1.00 93.50 82 VAL A N 1
ATOM 635 C CA . VAL A 1 82 ? -17.921 -17.271 10.405 1.00 93.50 82 VAL A CA 1
ATOM 636 C C . VAL A 1 82 ? -18.643 -18.507 9.893 1.00 93.50 82 VAL A C 1
ATOM 638 O O . VAL A 1 82 ? -19.285 -19.234 10.660 1.00 93.50 82 VAL A O 1
ATOM 641 N N . ILE A 1 83 ? -18.523 -18.755 8.592 1.00 92.69 83 ILE A N 1
ATOM 642 C CA . ILE A 1 83 ? -19.087 -19.931 7.929 1.00 92.69 83 ILE A CA 1
ATOM 643 C C . ILE A 1 83 ? -17.950 -20.732 7.300 1.00 92.69 83 ILE A C 1
ATOM 645 O O . ILE A 1 83 ? -17.145 -20.187 6.547 1.00 92.69 83 ILE A O 1
ATOM 649 N N . GLY A 1 84 ? -17.877 -22.025 7.617 1.00 90.31 84 GLY A N 1
ATOM 650 C CA . GLY A 1 84 ? -16.858 -22.939 7.103 1.00 90.31 84 GLY A CA 1
ATOM 651 C C . GLY A 1 84 ? -16.984 -23.180 5.602 1.00 90.31 84 GLY A C 1
ATOM 652 O O . GLY A 1 84 ? -18.085 -23.339 5.070 1.00 90.31 84 GLY A O 1
ATOM 653 N N . ARG A 1 85 ? -15.843 -23.227 4.911 1.00 87.69 85 ARG A N 1
ATOM 654 C CA . ARG A 1 85 ? -15.787 -23.397 3.459 1.00 87.69 85 ARG A CA 1
ATOM 655 C C . ARG A 1 85 ? -16.317 -24.756 3.007 1.00 87.69 85 ARG A C 1
ATOM 657 O O . ARG A 1 85 ? -15.945 -25.798 3.549 1.00 87.69 85 ARG A O 1
ATOM 664 N N . TYR A 1 86 ? -17.132 -24.744 1.951 1.00 81.00 86 TYR A N 1
ATOM 665 C CA . TYR A 1 86 ? -17.640 -25.966 1.335 1.00 81.00 86 TYR A CA 1
ATOM 666 C C . TYR A 1 86 ? -16.511 -26.833 0.767 1.00 81.00 86 TYR A C 1
ATOM 668 O O . TYR A 1 86 ? -15.618 -26.334 0.083 1.00 81.00 86 TYR A O 1
ATOM 676 N N . GLY A 1 87 ? -16.548 -28.135 1.064 1.00 73.31 87 GLY A N 1
ATOM 677 C CA . GLY A 1 87 ? -15.525 -29.096 0.633 1.00 73.31 87 GLY A CA 1
ATOM 678 C C . GLY A 1 87 ? -14.247 -29.122 1.481 1.00 73.31 87 GLY A C 1
ATOM 679 O O . GLY A 1 87 ? -13.330 -29.874 1.157 1.00 73.31 87 GLY A O 1
ATOM 680 N N . SER A 1 88 ? -14.171 -28.347 2.570 1.00 67.00 88 SER A N 1
ATOM 681 C CA . SER A 1 88 ? -13.074 -28.464 3.536 1.00 67.00 88 SER A CA 1
ATOM 682 C C . SER A 1 88 ? -13.244 -29.711 4.412 1.00 67.00 88 SER A C 1
ATOM 684 O O . SER A 1 88 ? -14.291 -29.910 5.031 1.00 67.00 88 SER A O 1
ATOM 686 N N . THR A 1 89 ? -12.201 -30.543 4.486 1.00 64.56 89 THR A N 1
ATOM 687 C CA . THR A 1 89 ? -12.107 -31.701 5.395 1.00 64.56 89 THR A CA 1
ATOM 688 C C . THR A 1 89 ? -11.445 -31.345 6.731 1.00 64.56 89 THR A C 1
ATOM 690 O O . THR A 1 89 ? -11.257 -32.217 7.579 1.00 64.56 89 THR A O 1
ATOM 693 N N . ASN A 1 90 ? -11.057 -30.079 6.929 1.00 65.31 90 ASN A N 1
ATOM 694 C CA . ASN A 1 90 ? -10.354 -29.640 8.129 1.00 65.31 90 ASN A CA 1
ATOM 695 C C . ASN A 1 90 ? -11.319 -29.556 9.314 1.00 65.31 90 ASN A C 1
ATOM 697 O O . ASN A 1 90 ? -12.135 -28.647 9.421 1.00 65.31 90 ASN A O 1
ATOM 701 N N . ALA A 1 91 ? -11.176 -30.472 10.271 1.00 70.19 91 ALA A N 1
ATOM 702 C CA . ALA A 1 91 ? -11.917 -30.400 11.527 1.00 70.19 91 ALA A CA 1
ATOM 703 C C . ALA A 1 91 ? -11.439 -29.253 12.437 1.00 70.19 91 ALA A C 1
ATOM 705 O O . ALA A 1 91 ? -12.096 -28.959 13.427 1.00 70.19 91 ALA A O 1
ATOM 706 N N . ARG A 1 92 ? -10.314 -28.592 12.142 1.00 81.56 92 ARG A N 1
ATOM 707 C CA . ARG A 1 92 ? -9.742 -27.525 12.974 1.00 81.56 92 ARG A CA 1
ATOM 708 C C . ARG A 1 92 ? -9.290 -26.369 12.090 1.00 81.56 92 ARG A C 1
ATOM 710 O O . ARG A 1 92 ? -8.465 -26.582 11.210 1.00 81.56 92 ARG A O 1
ATOM 717 N N . ALA A 1 93 ? -9.793 -25.167 12.360 1.00 82.44 93 ALA A N 1
ATOM 718 C CA . ALA A 1 93 ? -9.441 -23.957 11.620 1.00 82.44 93 ALA A CA 1
ATOM 719 C C . ALA A 1 93 ? -8.766 -22.927 12.537 1.00 82.44 93 ALA A C 1
ATOM 721 O O . ALA A 1 93 ? -9.205 -22.668 13.670 1.00 82.44 93 ALA A O 1
ATOM 722 N N . LYS A 1 94 ? -7.684 -22.319 12.044 1.00 87.31 94 LYS A N 1
ATOM 723 C CA . LYS A 1 94 ? -7.037 -21.169 12.686 1.00 87.31 94 LYS A CA 1
ATOM 724 C C . LYS A 1 94 ? -7.590 -19.900 12.053 1.00 87.31 94 LYS A C 1
ATOM 726 O O . LYS A 1 94 ? -7.133 -19.477 11.000 1.00 87.31 94 LYS A O 1
ATOM 731 N N . ILE A 1 95 ? -8.589 -19.321 12.706 1.00 85.69 95 ILE A N 1
ATOM 732 C CA . ILE A 1 95 ? -9.247 -18.113 12.220 1.00 85.69 95 ILE A CA 1
ATOM 733 C C . ILE A 1 95 ? -8.568 -16.901 12.861 1.00 85.69 95 ILE A C 1
ATOM 735 O O . ILE A 1 95 ? -8.556 -16.817 14.095 1.00 85.69 95 ILE A O 1
ATOM 739 N N . PRO A 1 96 ? -7.975 -15.999 12.063 1.00 86.44 96 PRO A N 1
ATOM 740 C CA . PRO A 1 96 ? -7.471 -14.734 12.567 1.00 86.44 96 PRO A CA 1
ATOM 741 C C . PRO A 1 96 ? -8.660 -13.867 12.987 1.00 86.44 96 PRO A C 1
ATOM 743 O O . PRO A 1 96 ? -9.611 -13.719 12.225 1.00 86.44 96 PRO A O 1
ATOM 746 N N . LEU A 1 97 ? -8.622 -13.309 14.200 1.00 85.75 97 LEU A N 1
ATOM 747 C CA . LEU A 1 97 ? -9.656 -12.363 14.635 1.00 85.75 97 LEU A CA 1
ATOM 748 C C . LEU A 1 97 ? -9.546 -11.064 13.828 1.00 85.75 97 LEU A C 1
ATOM 750 O O . LEU A 1 97 ? -10.550 -10.564 13.339 1.00 85.75 97 LEU A O 1
ATOM 754 N N . GLY A 1 98 ? -8.317 -10.606 13.582 1.00 90.25 98 GLY A N 1
ATOM 755 C CA . GLY A 1 98 ? -8.030 -9.379 12.847 1.00 90.25 98 GLY A CA 1
ATOM 756 C C . GLY A 1 98 ? -7.506 -8.277 13.761 1.00 90.25 98 GLY A C 1
ATOM 757 O O . GLY A 1 98 ? -7.115 -8.533 14.900 1.00 90.25 98 GLY A O 1
ATOM 758 N N . PHE A 1 99 ? -7.486 -7.063 13.229 1.00 91.31 99 PHE A N 1
ATOM 759 C CA . PHE A 1 99 ? -7.074 -5.832 13.882 1.00 91.31 99 PHE A CA 1
ATOM 760 C C . PHE A 1 99 ? -8.252 -4.859 13.868 1.00 91.31 99 PHE A C 1
ATOM 762 O O . PHE A 1 99 ? -8.909 -4.692 12.839 1.00 91.31 99 PHE A O 1
ATOM 769 N N . TYR A 1 100 ? -8.512 -4.226 15.007 1.00 92.06 100 TYR A N 1
ATOM 770 C CA . TYR A 1 100 ? -9.597 -3.263 15.178 1.00 92.06 100 TYR A CA 1
ATOM 771 C C . TYR A 1 100 ? -8.992 -1.950 15.644 1.00 92.06 100 TYR A C 1
ATOM 773 O O . TYR A 1 100 ? -8.219 -1.937 16.604 1.00 92.06 100 TYR A O 1
ATOM 781 N N . TYR A 1 101 ? -9.340 -0.868 14.961 1.00 90.25 101 TYR A N 1
ATOM 782 C CA . TYR A 1 101 ? -8.852 0.468 15.261 1.00 90.25 101 TYR A CA 1
ATOM 783 C C . TYR A 1 101 ? -10.022 1.339 15.690 1.00 90.25 101 TYR A C 1
ATOM 785 O O . TYR A 1 101 ? -11.136 1.217 15.179 1.00 90.25 101 TYR A O 1
ATOM 793 N N . GLY A 1 102 ? -9.774 2.176 16.687 1.00 87.62 102 GLY A N 1
ATOM 794 C CA . GLY A 1 102 ? -10.801 2.999 17.288 1.00 87.62 102 GLY A CA 1
ATOM 795 C C . GLY A 1 102 ? -10.324 3.665 18.564 1.00 87.62 102 GLY A C 1
ATOM 796 O O . GLY A 1 102 ? -9.150 3.579 18.945 1.00 87.62 102 GLY A O 1
ATOM 797 N N . HIS A 1 103 ? -11.248 4.340 19.234 1.00 83.81 103 HIS A N 1
ATOM 798 C CA . HIS A 1 103 ? -10.957 5.120 20.425 1.00 83.81 103 HIS A CA 1
ATOM 799 C C . HIS A 1 103 ? -11.890 4.766 21.570 1.00 83.81 103 HIS A C 1
ATOM 801 O O . HIS A 1 103 ? -13.107 4.715 21.429 1.00 83.81 103 HIS A O 1
ATOM 807 N N . THR A 1 104 ? -11.285 4.561 22.731 1.00 78.44 104 THR A N 1
ATOM 808 C CA . THR A 1 104 ? -11.987 4.197 23.959 1.00 78.44 104 THR A CA 1
ATOM 809 C C . THR A 1 104 ? -12.547 5.407 24.699 1.00 78.44 104 THR A C 1
ATOM 811 O O . THR A 1 104 ? -13.579 5.320 25.352 1.00 78.44 104 THR A O 1
ATOM 814 N N . TYR A 1 105 ? -11.856 6.543 24.619 1.00 75.94 105 TYR A N 1
ATOM 815 C CA . TYR A 1 105 ? -12.298 7.791 25.230 1.00 75.94 105 TYR A CA 1
ATOM 816 C C . TYR A 1 105 ? -13.100 8.577 24.199 1.00 75.94 105 TYR A C 1
ATOM 818 O O . TYR A 1 105 ? -12.480 9.156 23.313 1.00 75.94 105 TYR A O 1
ATOM 826 N N . ILE A 1 106 ? -14.433 8.532 24.246 1.00 74.00 106 ILE A N 1
ATOM 827 C CA . ILE A 1 106 ? -15.328 9.189 23.275 1.00 74.00 106 ILE A CA 1
ATOM 828 C C . ILE A 1 106 ? -15.546 10.637 23.718 1.00 74.00 106 ILE A C 1
ATOM 830 O O . ILE A 1 106 ? -15.984 10.878 24.841 1.00 74.00 106 ILE A O 1
ATOM 834 N N . LEU A 1 107 ? -15.202 11.598 22.861 1.00 71.12 107 LEU A N 1
ATOM 835 C CA . LEU A 1 107 ? -15.328 13.013 23.205 1.00 71.12 107 LEU A CA 1
ATOM 836 C C . LEU A 1 107 ? -16.794 13.463 23.103 1.00 71.12 107 LEU A C 1
ATOM 838 O O . LEU A 1 107 ? -17.486 13.001 22.198 1.00 71.12 107 LEU A O 1
ATOM 842 N N . PRO A 1 108 ? -17.267 14.414 23.932 1.00 62.81 108 PRO A N 1
ATOM 843 C CA . PRO A 1 108 ? -18.652 14.900 23.875 1.00 62.81 108 PRO A CA 1
ATOM 844 C C . PRO A 1 108 ? -19.090 15.359 22.472 1.00 62.81 108 PRO A C 1
ATOM 846 O O . PRO A 1 108 ? -20.168 14.997 22.010 1.00 62.81 108 PRO A O 1
ATOM 849 N N . LEU A 1 109 ? -18.202 16.047 21.743 1.00 61.06 109 LEU A N 1
ATOM 850 C CA . LEU A 1 109 ? -18.431 16.483 20.357 1.00 61.06 109 LEU A CA 1
ATOM 851 C C . LEU A 1 109 ? -18.615 15.311 19.367 1.00 61.06 109 LEU A C 1
ATOM 853 O O . LEU A 1 109 ? -19.249 15.463 18.328 1.00 61.06 109 LEU A O 1
ATOM 857 N N . GLU A 1 110 ? -18.042 14.145 19.662 1.00 59.81 110 GLU A N 1
ATOM 858 C CA . GLU A 1 110 ? -18.184 12.928 18.853 1.00 59.81 110 GLU A CA 1
ATOM 859 C C . GLU A 1 110 ? -19.418 12.110 19.269 1.00 59.81 110 GLU A C 1
ATOM 861 O O . GLU A 1 110 ? -19.979 11.391 18.443 1.00 59.81 110 GLU A O 1
ATOM 866 N N . SER A 1 111 ? -19.882 12.253 20.515 1.00 52.78 111 SER A N 1
ATOM 867 C CA . SER A 1 111 ? -21.127 11.656 21.019 1.00 52.78 111 SER A CA 1
ATOM 868 C C . SER A 1 111 ? -22.375 12.267 20.366 1.00 52.78 111 SER A C 1
ATOM 870 O O . SER A 1 111 ? -23.360 11.567 20.125 1.00 52.78 111 SER A O 1
ATOM 872 N N . ASP A 1 112 ? -22.325 13.550 19.997 1.00 50.41 112 ASP A N 1
ATOM 873 C CA . ASP A 1 112 ? -23.428 14.237 19.308 1.00 50.41 112 ASP A CA 1
ATOM 874 C C . ASP A 1 112 ? -23.682 13.720 17.879 1.00 50.41 112 ASP A C 1
ATOM 876 O O . ASP A 1 112 ? -24.753 13.949 17.314 1.00 50.41 112 ASP A O 1
ATOM 880 N N . LEU A 1 113 ? -22.749 12.955 17.297 1.00 48.84 113 LEU A N 1
ATOM 881 C CA . LEU A 1 113 ? -22.867 12.433 15.933 1.00 48.84 113 LEU A CA 1
ATOM 882 C C . LEU A 1 113 ? -23.809 11.232 15.765 1.00 48.84 113 LEU A C 1
ATOM 884 O O . LEU A 1 113 ? -23.941 10.792 14.623 1.00 48.84 113 LEU A O 1
ATOM 888 N N . LYS A 1 114 ? -24.468 10.724 16.827 1.00 46.50 114 LYS A N 1
ATOM 889 C CA . LYS A 1 114 ? -25.710 9.900 16.820 1.00 46.50 114 LYS A CA 1
ATOM 890 C C . LYS A 1 114 ? -25.842 9.097 18.121 1.00 46.50 114 LYS A C 1
ATOM 892 O O . LYS A 1 114 ? -25.651 7.881 18.123 1.00 46.50 114 LYS A O 1
ATOM 897 N N . ILE A 1 115 ? -26.301 9.732 19.194 1.00 43.53 115 ILE A N 1
ATOM 898 C CA . ILE A 1 115 ? -27.102 9.008 20.186 1.00 43.53 115 ILE A CA 1
ATOM 899 C C . ILE A 1 115 ? -28.532 9.551 20.121 1.00 43.53 115 ILE A C 1
ATOM 901 O O . ILE A 1 115 ? -28.967 10.361 20.934 1.00 43.53 115 ILE A O 1
ATOM 905 N N . MET A 1 116 ? -29.276 9.133 19.090 1.00 42.09 116 MET A N 1
ATOM 906 C CA . MET A 1 116 ? -30.734 9.117 19.205 1.00 42.09 116 MET A CA 1
ATOM 907 C C . MET A 1 116 ? -31.067 7.937 20.120 1.00 42.09 116 MET A C 1
ATOM 909 O O . MET A 1 116 ? -30.924 6.796 19.696 1.00 42.09 116 MET A O 1
ATOM 913 N N . HIS A 1 117 ? -31.464 8.259 21.355 1.00 41.47 117 HIS A N 1
ATOM 914 C CA . HIS A 1 117 ? -31.697 7.391 22.522 1.00 41.47 117 HIS A CA 1
ATOM 915 C C . HIS A 1 117 ? -30.507 7.212 23.477 1.00 41.47 117 HIS A C 1
ATOM 917 O O . HIS A 1 117 ? -29.969 6.120 23.620 1.00 41.47 117 HIS A O 1
ATOM 923 N N . ASP A 1 118 ? -30.165 8.282 24.204 1.00 39.72 118 ASP A N 1
ATOM 924 C CA . ASP A 1 118 ? -29.559 8.165 25.536 1.00 39.72 118 ASP A CA 1
ATOM 925 C C . ASP A 1 118 ? -30.541 8.744 26.572 1.00 39.72 118 ASP A C 1
ATOM 927 O O . ASP A 1 118 ? -30.859 9.935 26.488 1.00 39.72 118 ASP A O 1
ATOM 931 N N . PRO A 1 119 ? -31.063 7.955 27.528 1.00 37.12 119 PRO A N 1
ATOM 932 C CA . PRO A 1 119 ? -31.877 8.467 28.629 1.00 37.12 119 PRO A CA 1
ATOM 933 C C . PRO A 1 119 ? -31.071 9.252 29.679 1.00 37.12 119 PRO A C 1
ATOM 935 O O . PRO A 1 119 ? -31.678 9.836 30.572 1.00 37.12 119 PRO A O 1
ATOM 938 N N . LEU A 1 120 ? -29.734 9.271 29.611 1.00 41.06 120 LEU A N 1
ATOM 939 C CA . LEU A 1 120 ? -28.858 9.845 30.645 1.00 41.06 120 LEU A CA 1
ATOM 940 C C . LEU A 1 120 ? -28.249 11.199 30.251 1.00 41.06 120 LEU A C 1
ATOM 942 O O . LEU A 1 120 ? -27.168 11.570 30.697 1.00 41.06 120 LEU A O 1
ATOM 946 N N . ARG A 1 121 ? -28.959 11.973 29.425 1.00 43.94 121 ARG A N 1
ATOM 947 C CA . ARG A 1 121 ? -28.498 13.253 28.862 1.00 43.94 121 ARG A CA 1
ATOM 948 C C . ARG A 1 121 ? -28.519 14.452 29.836 1.00 43.94 121 ARG A C 1
ATOM 950 O O . ARG A 1 121 ? -28.800 15.573 29.422 1.00 43.94 121 ARG A O 1
ATOM 957 N N . GLY A 1 122 ? -28.223 14.241 31.116 1.00 39.16 122 GLY A N 1
ATOM 958 C CA . GLY A 1 122 ? -28.151 15.307 32.118 1.00 39.16 122 GLY A CA 1
ATOM 959 C C . GLY A 1 122 ? -26.844 15.266 32.903 1.00 39.16 122 GLY A C 1
ATOM 960 O O . GLY A 1 122 ? -26.603 14.291 33.598 1.00 39.16 122 GLY A O 1
ATOM 961 N N . GLU A 1 123 ? -26.071 16.356 32.830 1.00 40.19 123 GLU A N 1
ATOM 962 C CA . GLU A 1 123 ? -24.984 16.741 33.759 1.00 40.19 123 GLU A CA 1
ATOM 963 C C . GLU A 1 123 ? -23.565 16.168 33.542 1.00 40.19 123 GLU A C 1
ATOM 965 O O . GLU A 1 123 ? -23.053 15.479 34.416 1.00 40.19 123 GLU A O 1
ATOM 970 N N . VAL A 1 124 ? -22.834 16.514 32.464 1.00 43.72 124 VAL A N 1
ATOM 971 C CA . VAL A 1 124 ? -21.363 16.270 32.455 1.00 43.72 124 VAL A CA 1
ATOM 972 C C . VAL A 1 124 ? -20.517 17.269 31.635 1.00 43.72 124 VAL A C 1
ATOM 974 O O . VAL A 1 124 ? -19.574 16.877 30.952 1.00 43.72 124 VAL A O 1
ATOM 977 N N . GLU A 1 125 ? -20.806 18.574 31.669 1.00 45.34 125 GLU A N 1
ATOM 978 C CA . GLU A 1 125 ? -20.031 19.546 30.861 1.00 45.34 125 GLU A CA 1
ATOM 979 C C . GLU A 1 125 ? -18.858 20.229 31.593 1.00 45.34 125 GLU A C 1
ATOM 981 O O . GLU A 1 125 ? -17.991 20.793 30.934 1.00 45.34 125 GLU A O 1
ATOM 986 N N . SER A 1 126 ? -18.740 20.134 32.925 1.00 45.31 126 SER A N 1
ATOM 987 C CA . SER A 1 126 ? -17.680 20.837 33.683 1.00 45.31 126 SER A CA 1
ATOM 988 C C . SER A 1 126 ? -16.793 19.957 34.577 1.00 45.31 126 SER A C 1
ATOM 990 O O . SER A 1 126 ? -15.765 20.430 35.058 1.00 45.31 126 SER A O 1
ATOM 992 N N . ALA A 1 127 ? -17.134 18.679 34.781 1.00 45.81 127 ALA A N 1
ATOM 993 C CA . ALA A 1 127 ? -16.407 17.784 35.695 1.00 45.81 127 ALA A CA 1
ATOM 994 C C . ALA A 1 127 ? -15.248 16.994 35.041 1.00 45.81 127 ALA A C 1
ATOM 996 O O . ALA A 1 127 ? -14.373 16.504 35.748 1.00 45.81 127 ALA A O 1
ATOM 997 N N . ASN A 1 128 ? -15.197 16.903 33.704 1.00 56.69 128 ASN A N 1
ATOM 998 C CA . ASN A 1 128 ? -14.306 15.966 32.994 1.00 56.69 128 ASN A CA 1
ATOM 999 C C . ASN A 1 128 ? -12.948 16.552 32.572 1.00 56.69 128 ASN A C 1
ATOM 1001 O O . ASN A 1 128 ? -12.062 15.813 32.152 1.00 56.69 128 ASN A O 1
ATOM 1005 N N . GLN A 1 129 ? -12.756 17.869 32.651 1.00 58.72 129 GLN A N 1
ATOM 1006 C CA . GLN A 1 129 ? -11.530 18.523 32.179 1.00 58.72 129 GLN A CA 1
ATOM 1007 C C . GLN A 1 129 ? -10.242 18.082 32.910 1.00 58.72 129 GLN A C 1
ATOM 1009 O O . GLN A 1 129 ? -9.284 17.735 32.215 1.00 58.72 129 GLN A O 1
ATOM 1014 N N . PRO A 1 130 ? -10.203 17.967 34.258 1.00 60.50 130 PRO A N 1
ATOM 1015 C CA . PRO A 1 130 ? -9.013 17.459 34.949 1.00 60.50 130 PRO A CA 1
ATOM 1016 C C . PRO A 1 130 ? -8.701 15.987 34.620 1.00 60.50 130 PRO A C 1
ATOM 1018 O O . PRO A 1 130 ? -7.536 15.590 34.630 1.00 60.50 130 PRO A O 1
ATOM 1021 N N . GLU A 1 131 ? -9.709 15.178 34.277 1.00 74.94 131 GLU A N 1
ATOM 1022 C CA . GLU A 1 131 ? -9.508 13.790 33.836 1.00 74.94 131 GLU A CA 1
ATOM 1023 C C . GLU A 1 131 ? -8.927 13.714 32.414 1.00 74.94 131 GLU A C 1
ATOM 1025 O O . GLU A 1 131 ? -8.072 12.868 32.140 1.00 74.94 131 GLU A O 1
ATOM 1030 N N . ILE A 1 132 ? -9.337 14.620 31.514 1.00 75.56 132 ILE A N 1
ATOM 1031 C CA . ILE A 1 132 ? -8.782 14.721 30.154 1.00 75.56 132 ILE A CA 1
ATOM 1032 C C . ILE A 1 132 ? -7.318 15.158 30.207 1.00 75.56 132 ILE A C 1
ATOM 1034 O O . ILE A 1 132 ? -6.493 14.577 29.502 1.00 75.56 132 ILE A O 1
ATOM 1038 N N . ASP A 1 133 ? -6.980 16.131 31.056 1.00 81.50 133 ASP A N 1
ATOM 1039 C CA . ASP A 1 133 ? -5.600 16.584 31.250 1.00 81.50 133 ASP A CA 1
ATOM 1040 C C . ASP A 1 133 ? -4.707 15.459 31.799 1.00 81.50 133 ASP A C 1
ATOM 1042 O O . ASP A 1 133 ? -3.601 15.236 31.298 1.00 81.50 133 ASP A O 1
ATOM 1046 N N . GLN A 1 134 ? -5.201 14.680 32.769 1.00 85.69 134 GLN A N 1
ATOM 1047 C CA . GLN A 1 134 ? -4.487 13.510 33.285 1.00 85.69 134 GLN A CA 1
ATOM 1048 C C . GLN A 1 134 ? -4.299 12.432 32.205 1.00 85.69 134 GLN A C 1
ATOM 1050 O O . GLN A 1 134 ? -3.213 11.860 32.070 1.00 85.69 134 GLN A O 1
ATOM 1055 N N . HIS A 1 135 ? -5.337 12.162 31.408 1.00 83.69 135 HIS A N 1
ATOM 1056 C CA . HIS A 1 135 ? -5.264 11.196 30.316 1.00 83.69 135 HIS A CA 1
ATOM 1057 C C . HIS A 1 135 ? -4.303 11.659 29.212 1.00 83.69 135 HIS A C 1
ATOM 1059 O O . HIS A 1 135 ? -3.518 10.860 28.701 1.00 83.69 135 HIS A O 1
ATOM 1065 N N . LEU A 1 136 ? -4.303 12.954 28.889 1.00 87.00 136 LEU A N 1
ATOM 1066 C CA . LEU A 1 136 ? -3.357 13.562 27.961 1.00 87.00 136 LEU A CA 1
ATOM 1067 C C . LEU A 1 136 ? -1.919 13.406 28.465 1.00 87.00 136 LEU A C 1
ATOM 1069 O O . LEU A 1 136 ? -1.064 12.969 27.698 1.00 87.00 136 LEU A O 1
ATOM 1073 N N . ALA A 1 137 ? -1.653 13.718 29.736 1.00 89.62 137 ALA A N 1
ATOM 1074 C CA . ALA A 1 137 ? -0.324 13.574 30.328 1.00 89.62 137 ALA A CA 1
ATOM 1075 C C . ALA A 1 137 ? 0.183 12.124 30.244 1.00 89.62 137 ALA A C 1
ATOM 1077 O O . ALA A 1 137 ? 1.315 11.881 29.825 1.00 89.62 137 ALA A O 1
ATOM 1078 N N . MET A 1 138 ? -0.679 11.151 30.554 1.00 90.00 138 MET A N 1
ATOM 1079 C CA . MET A 1 138 ? -0.361 9.727 30.417 1.00 90.00 138 MET A CA 1
ATOM 1080 C C . MET A 1 138 ? -0.064 9.337 28.959 1.00 90.00 138 MET A C 1
ATOM 1082 O O . MET A 1 138 ? 0.897 8.613 28.701 1.00 90.00 138 MET A O 1
ATOM 1086 N N . MET A 1 139 ? -0.858 9.820 27.996 1.00 89.31 139 MET A N 1
ATOM 1087 C CA . MET A 1 139 ? -0.648 9.520 26.575 1.00 89.31 139 MET A CA 1
ATOM 1088 C C . MET A 1 139 ? 0.620 10.176 26.013 1.00 89.31 139 MET A C 1
ATOM 1090 O O . MET A 1 139 ? 1.282 9.567 25.175 1.00 89.31 139 MET A O 1
ATOM 1094 N N . ILE A 1 140 ? 0.994 11.368 26.490 1.00 90.62 140 ILE A N 1
ATOM 1095 C CA . ILE A 1 140 ? 2.267 12.021 26.142 1.00 90.62 140 ILE A CA 1
ATOM 1096 C C . ILE A 1 140 ? 3.447 11.194 26.665 1.00 90.62 140 ILE A C 1
ATOM 1098 O O . ILE A 1 140 ? 4.343 10.873 25.889 1.00 90.62 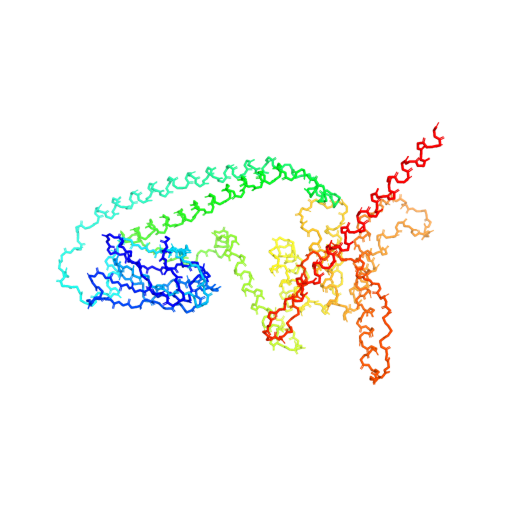140 ILE A O 1
ATOM 1102 N N . ALA A 1 141 ? 3.417 10.776 27.934 1.00 93.12 141 ALA A N 1
ATOM 1103 C CA . ALA A 1 141 ? 4.473 9.940 28.507 1.00 93.12 141 ALA A CA 1
ATOM 1104 C C . ALA A 1 141 ? 4.623 8.603 27.754 1.00 93.12 141 ALA A C 1
ATOM 1106 O O . ALA A 1 141 ? 5.734 8.163 27.460 1.00 93.12 141 ALA A O 1
ATOM 1107 N N . LEU A 1 142 ? 3.502 7.977 27.375 1.00 93.56 142 LEU A N 1
ATOM 1108 C CA . LEU A 1 142 ? 3.510 6.769 26.550 1.00 93.56 142 LEU A CA 1
ATOM 1109 C C . LEU A 1 142 ? 4.095 7.028 25.151 1.00 93.56 142 LEU A C 1
ATOM 1111 O O . LEU A 1 142 ? 4.846 6.200 24.639 1.00 93.56 142 LEU A O 1
ATOM 1115 N N . GLN A 1 143 ? 3.760 8.160 24.526 1.00 91.81 143 GLN A N 1
ATOM 1116 C CA . GLN A 1 143 ? 4.303 8.543 23.222 1.00 91.81 143 GLN A CA 1
ATOM 1117 C C . GLN A 1 143 ? 5.833 8.690 23.281 1.00 91.81 143 GLN A C 1
ATOM 1119 O O . GLN A 1 143 ? 6.522 8.198 22.388 1.00 91.81 143 GLN A O 1
ATOM 1124 N N . GLU A 1 144 ? 6.364 9.330 24.325 1.00 92.38 144 GLU A N 1
ATOM 1125 C CA . GLU A 1 144 ? 7.807 9.509 24.533 1.00 92.38 144 GLU A CA 1
ATOM 1126 C C . GLU A 1 144 ? 8.534 8.174 24.763 1.00 92.38 144 GLU A C 1
ATOM 1128 O O . GLU A 1 144 ? 9.581 7.929 24.158 1.00 92.38 144 GLU A O 1
ATOM 1133 N N . ASP A 1 145 ? 7.956 7.269 25.559 1.00 95.12 145 ASP A N 1
ATOM 1134 C CA . ASP A 1 145 ? 8.495 5.918 25.758 1.00 95.12 145 ASP A CA 1
ATOM 1135 C C . ASP A 1 145 ? 8.557 5.121 24.443 1.00 95.12 145 ASP A C 1
ATOM 1137 O O . ASP A 1 145 ? 9.594 4.543 24.097 1.00 95.12 145 ASP A O 1
ATOM 1141 N N . ILE A 1 146 ? 7.467 5.119 23.666 1.00 91.69 146 ILE A N 1
ATOM 1142 C CA . ILE A 1 146 ? 7.424 4.426 22.371 1.00 91.69 146 ILE A CA 1
ATOM 1143 C C . ILE A 1 146 ? 8.440 5.042 21.401 1.00 91.69 146 ILE A C 1
ATOM 1145 O O . ILE A 1 146 ? 9.122 4.302 20.692 1.00 91.69 146 ILE A O 1
ATOM 1149 N N . GLN A 1 147 ? 8.587 6.371 21.389 1.00 91.00 147 GLN A N 1
ATOM 1150 C CA . GLN A 1 147 ? 9.583 7.060 20.567 1.00 91.00 147 GLN A CA 1
ATOM 1151 C C . GLN A 1 147 ? 11.008 6.612 20.915 1.00 91.00 147 GLN A C 1
ATOM 1153 O O . GLN A 1 147 ? 11.806 6.345 20.016 1.00 91.00 147 GLN A O 1
ATOM 1158 N N . CYS A 1 148 ? 11.329 6.495 22.206 1.00 92.88 148 CYS A N 1
ATOM 1159 C CA . CYS A 1 148 ? 12.628 6.005 22.661 1.00 92.88 148 CYS A CA 1
ATOM 1160 C C . CYS A 1 148 ? 12.884 4.567 22.180 1.00 92.88 148 CYS A C 1
ATOM 1162 O O . CYS A 1 148 ? 13.923 4.282 21.578 1.00 92.88 148 CYS A O 1
ATOM 1164 N N . ARG A 1 149 ? 11.902 3.672 22.358 1.00 94.00 149 ARG A N 1
ATOM 1165 C CA . ARG A 1 149 ? 11.986 2.281 21.885 1.00 94.00 149 ARG A CA 1
ATOM 1166 C C . ARG A 1 149 ? 12.138 2.190 20.368 1.00 94.00 149 ARG A C 1
ATOM 1168 O O . ARG A 1 149 ? 12.935 1.384 19.892 1.00 94.00 149 ARG A O 1
ATOM 1175 N N . TYR A 1 150 ? 11.415 3.021 19.618 1.00 92.38 150 TYR A N 1
ATOM 1176 C CA . TYR A 1 150 ? 11.533 3.107 18.164 1.00 92.38 150 TYR A CA 1
ATOM 1177 C C . TYR A 1 150 ? 12.947 3.514 17.735 1.00 92.38 150 TYR A C 1
ATOM 1179 O O . TYR A 1 150 ? 13.561 2.823 16.927 1.00 92.38 150 TYR A O 1
ATOM 1187 N N . ASN A 1 151 ? 13.508 4.567 18.337 1.00 87.75 151 ASN A N 1
ATOM 1188 C CA . ASN A 1 151 ? 14.864 5.026 18.026 1.00 87.75 151 ASN A CA 1
ATOM 1189 C C . ASN A 1 151 ? 15.918 3.941 18.309 1.00 87.75 151 ASN A C 1
ATOM 1191 O O . ASN A 1 151 ? 16.826 3.733 17.505 1.00 87.75 151 ASN A O 1
ATOM 1195 N N . LEU A 1 152 ? 15.776 3.206 19.418 1.00 92.31 152 LEU A N 1
ATOM 1196 C CA . LEU A 1 152 ? 16.662 2.086 19.745 1.00 92.31 152 LEU A CA 1
ATOM 1197 C C . LEU A 1 152 ? 16.549 0.940 18.726 1.00 92.31 152 LEU A C 1
ATOM 1199 O O . LEU A 1 152 ? 17.564 0.363 18.332 1.00 92.31 152 LEU A O 1
ATOM 1203 N N . ALA A 1 153 ? 15.332 0.612 18.284 1.00 91.69 153 ALA A N 1
ATOM 1204 C CA . ALA A 1 153 ? 15.107 -0.408 17.263 1.00 91.69 153 ALA A CA 1
ATOM 1205 C C . ALA A 1 153 ? 15.732 -0.012 15.915 1.00 91.69 153 ALA A C 1
ATOM 1207 O O . ALA A 1 153 ? 16.398 -0.840 15.290 1.00 91.69 153 ALA A O 1
ATOM 1208 N N . CYS A 1 154 ? 15.607 1.259 15.516 1.00 89.50 154 CYS A N 1
ATOM 1209 C CA . CYS A 1 154 ? 16.268 1.798 14.327 1.00 89.50 154 CYS A CA 1
ATOM 1210 C C . CYS A 1 154 ? 17.791 1.681 14.429 1.00 89.50 154 CYS A C 1
ATOM 1212 O O . CYS A 1 154 ? 18.418 1.137 13.525 1.00 89.50 154 CYS A O 1
ATOM 1214 N N . HIS A 1 155 ? 18.384 2.085 15.556 1.00 89.56 155 HIS A N 1
ATOM 1215 C CA . HIS A 1 155 ? 19.830 1.976 15.755 1.00 89.56 155 HIS A CA 1
ATOM 1216 C C . HIS A 1 155 ? 20.324 0.518 15.722 1.00 89.56 155 HIS A C 1
ATOM 1218 O O . HIS A 1 155 ? 21.382 0.209 15.164 1.00 89.56 155 HIS A O 1
ATOM 1224 N N . ARG A 1 156 ? 19.531 -0.415 16.264 1.00 90.50 156 ARG A N 1
ATOM 1225 C CA . ARG A 1 156 ? 19.807 -1.855 16.176 1.00 90.50 156 ARG A CA 1
ATOM 1226 C C . ARG A 1 156 ? 19.789 -2.339 14.726 1.00 90.50 156 ARG A C 1
ATOM 1228 O O . ARG A 1 156 ? 20.669 -3.104 14.340 1.00 90.50 156 ARG A O 1
ATOM 1235 N N . LEU A 1 157 ? 18.809 -1.909 13.932 1.00 89.81 157 LEU A N 1
ATOM 1236 C CA . LEU A 1 157 ? 18.728 -2.246 12.512 1.00 89.81 157 LEU A CA 1
ATOM 1237 C C . LEU A 1 157 ? 19.906 -1.651 11.727 1.00 89.81 157 LEU A C 1
ATOM 1239 O O . LEU A 1 157 ? 20.520 -2.362 10.939 1.00 89.81 157 LEU A O 1
ATOM 1243 N N . GLU A 1 158 ? 20.272 -0.395 11.982 1.00 85.25 158 GLU A N 1
ATOM 1244 C CA . GLU A 1 158 ? 21.443 0.253 11.375 1.00 85.25 158 GLU A CA 1
ATOM 1245 C C . GLU A 1 158 ? 22.733 -0.511 11.674 1.00 85.25 158 GLU A C 1
ATOM 1247 O O . GLU A 1 158 ? 23.497 -0.804 10.760 1.00 85.25 158 GLU A O 1
ATOM 1252 N N . THR A 1 159 ? 22.943 -0.904 12.932 1.00 86.56 159 THR A N 1
ATOM 1253 C CA . THR A 1 159 ? 24.114 -1.696 13.338 1.00 86.56 159 THR A CA 1
ATOM 1254 C C . THR A 1 159 ? 24.165 -3.042 12.612 1.00 86.56 159 THR A C 1
ATOM 1256 O O . THR A 1 159 ? 25.223 -3.461 12.143 1.00 86.56 159 THR A O 1
ATOM 1259 N N . LEU A 1 160 ? 23.019 -3.719 12.479 1.00 85.44 160 LEU A N 1
ATOM 1260 C CA . LEU A 1 160 ? 22.936 -4.978 11.735 1.00 85.44 160 LEU A CA 1
ATOM 1261 C C . LEU A 1 160 ? 23.258 -4.774 10.250 1.00 85.44 160 LEU A C 1
ATOM 1263 O O . LEU A 1 160 ? 23.994 -5.572 9.677 1.00 85.44 160 LEU A O 1
ATOM 1267 N N . LEU A 1 161 ? 22.765 -3.697 9.639 1.00 81.88 161 LEU A N 1
ATOM 1268 C CA . LEU A 1 161 ? 23.031 -3.383 8.234 1.00 81.88 161 LEU A CA 1
ATOM 1269 C C . LEU A 1 161 ? 24.491 -2.980 7.986 1.00 81.88 161 LEU A C 1
ATOM 1271 O O . LEU A 1 161 ? 25.052 -3.377 6.973 1.00 81.88 161 LEU A O 1
ATOM 1275 N N . GLN A 1 162 ? 25.125 -2.257 8.913 1.00 76.25 162 GLN A N 1
ATOM 1276 C CA . GLN A 1 162 ? 26.553 -1.917 8.838 1.00 76.25 162 GLN A CA 1
ATOM 1277 C C . GLN A 1 162 ? 27.454 -3.153 8.937 1.00 76.25 162 GLN A C 1
ATOM 1279 O O . GLN A 1 162 ? 28.530 -3.173 8.352 1.00 76.25 162 GLN A O 1
ATOM 1284 N N . SER A 1 163 ? 27.018 -4.188 9.663 1.00 65.31 163 SER A N 1
ATOM 1285 C CA . SER A 1 163 ? 27.756 -5.453 9.784 1.00 65.31 163 SER A CA 1
ATOM 1286 C C . SER A 1 163 ? 27.672 -6.342 8.538 1.00 65.31 163 SER A C 1
ATOM 1288 O O . SER A 1 163 ? 28.442 -7.294 8.402 1.00 65.31 163 SER A O 1
ATOM 1290 N N . ILE A 1 164 ? 26.749 -6.040 7.619 1.00 66.25 164 ILE A N 1
ATOM 1291 C CA . ILE A 1 164 ? 26.657 -6.719 6.332 1.00 66.25 164 ILE A CA 1
ATOM 1292 C C . ILE A 1 164 ? 27.673 -6.058 5.400 1.00 66.25 164 ILE A C 1
ATOM 1294 O O . ILE A 1 164 ? 27.372 -5.065 4.741 1.00 66.25 164 ILE A O 1
ATOM 1298 N N . ASP A 1 165 ? 28.879 -6.628 5.337 1.00 52.22 165 ASP A N 1
ATOM 1299 C CA . ASP A 1 165 ? 29.859 -6.311 4.294 1.00 52.22 165 ASP A CA 1
ATOM 1300 C C . ASP A 1 165 ? 29.212 -6.562 2.923 1.00 52.22 165 ASP A C 1
ATOM 1302 O O . ASP A 1 165 ? 29.126 -7.701 2.452 1.00 52.22 165 ASP A O 1
ATOM 1306 N N . LEU A 1 166 ? 28.725 -5.498 2.287 1.00 52.22 166 LEU A N 1
ATOM 1307 C CA . LEU A 1 166 ? 28.393 -5.481 0.869 1.00 52.22 166 LEU A CA 1
ATOM 1308 C C . LEU A 1 166 ? 29.720 -5.287 0.125 1.00 52.22 166 LEU A C 1
ATOM 1310 O O . LEU A 1 166 ? 30.245 -4.171 0.128 1.00 52.22 166 LEU A O 1
ATOM 1314 N N . PRO A 1 167 ? 30.311 -6.331 -0.493 1.00 46.56 167 PRO A N 1
ATOM 1315 C CA . PRO A 1 167 ? 31.467 -6.110 -1.348 1.00 46.56 167 PRO A CA 1
ATOM 1316 C C . PRO A 1 167 ? 31.068 -5.156 -2.485 1.00 46.56 167 PRO A C 1
ATOM 1318 O O . PRO A 1 167 ? 29.901 -5.163 -2.894 1.00 46.56 167 PRO A O 1
ATOM 1321 N N . PRO A 1 168 ? 32.007 -4.354 -3.026 1.00 45.91 168 PRO A N 1
ATOM 1322 C CA . PRO A 1 168 ? 31.728 -3.500 -4.172 1.00 45.91 168 PRO A CA 1
ATOM 1323 C C . PRO A 1 168 ? 31.103 -4.359 -5.274 1.00 45.91 168 PRO A C 1
ATOM 1325 O O . PRO A 1 168 ? 31.647 -5.398 -5.671 1.00 45.91 168 PRO A O 1
ATOM 1328 N N . LEU A 1 169 ? 29.898 -3.961 -5.683 1.00 48.22 169 LEU A N 1
ATOM 1329 C CA . LEU A 1 169 ? 29.023 -4.687 -6.597 1.00 48.22 169 LEU A CA 1
ATOM 1330 C C . LEU A 1 169 ? 29.565 -4.582 -8.026 1.00 48.22 169 LEU A C 1
ATOM 1332 O O . LEU A 1 169 ? 28.963 -3.958 -8.891 1.00 48.22 169 LEU A O 1
ATOM 1336 N N . ASN A 1 170 ? 30.715 -5.201 -8.280 1.00 43.75 170 ASN A N 1
ATOM 1337 C CA . ASN A 1 170 ? 31.073 -5.591 -9.632 1.00 43.75 170 ASN A CA 1
ATOM 1338 C C . ASN A 1 170 ? 30.204 -6.806 -10.000 1.00 43.75 170 ASN A C 1
ATOM 1340 O O . ASN A 1 170 ? 29.960 -7.671 -9.156 1.00 43.75 170 ASN A O 1
ATOM 1344 N N . SER A 1 171 ? 29.701 -6.877 -11.229 1.00 48.88 171 SER A N 1
ATOM 1345 C CA . SER A 1 171 ? 28.691 -7.852 -11.690 1.00 48.88 171 SER A CA 1
ATOM 1346 C C . SER A 1 171 ? 29.052 -9.328 -11.418 1.00 48.88 171 SER A C 1
ATOM 1348 O O . SER A 1 171 ? 28.164 -10.159 -11.222 1.00 48.88 171 SER A O 1
ATOM 1350 N N . ALA A 1 172 ? 30.343 -9.649 -11.278 1.00 47.78 172 ALA A N 1
ATOM 1351 C CA . ALA A 1 172 ? 30.843 -10.965 -10.864 1.00 47.78 172 ALA A CA 1
ATOM 1352 C C . ALA A 1 172 ? 30.544 -11.344 -9.390 1.00 47.78 172 ALA A C 1
ATOM 1354 O O . ALA A 1 172 ? 30.512 -12.528 -9.050 1.00 47.78 172 ALA A O 1
ATOM 1355 N N . ASN A 1 173 ? 30.282 -10.370 -8.513 1.00 46.38 173 ASN A N 1
ATOM 1356 C CA . ASN A 1 173 ? 30.134 -10.568 -7.065 1.00 46.38 173 ASN A CA 1
ATOM 1357 C C . ASN A 1 173 ? 28.687 -10.843 -6.622 1.00 46.38 173 ASN A C 1
ATOM 1359 O O . ASN A 1 173 ? 28.480 -11.484 -5.592 1.00 46.38 173 ASN A O 1
ATOM 1363 N N . ASN A 1 174 ? 27.677 -10.473 -7.421 1.00 47.34 174 ASN A N 1
ATOM 1364 C CA . ASN A 1 174 ? 26.286 -10.881 -7.167 1.00 47.34 174 ASN A CA 1
ATOM 1365 C C . ASN A 1 174 ? 26.145 -12.409 -7.188 1.00 47.34 174 ASN A C 1
ATOM 1367 O O . ASN A 1 174 ? 25.466 -12.985 -6.340 1.00 47.34 174 ASN A O 1
ATOM 1371 N N . ALA A 1 175 ? 26.852 -13.080 -8.102 1.00 46.69 175 ALA A N 1
ATOM 1372 C CA . ALA A 1 175 ? 26.918 -14.537 -8.137 1.00 46.69 175 ALA A CA 1
ATOM 1373 C C . ALA A 1 175 ? 27.587 -15.121 -6.877 1.00 46.69 175 ALA A C 1
ATOM 1375 O O . ALA A 1 175 ? 27.188 -16.187 -6.418 1.00 46.69 175 ALA A O 1
ATOM 1376 N N . GLN A 1 176 ? 28.552 -14.415 -6.272 1.00 46.62 176 GLN A N 1
ATOM 1377 C CA . GLN A 1 176 ? 29.221 -14.854 -5.043 1.00 46.62 176 GLN A CA 1
ATOM 1378 C C . GLN A 1 176 ? 28.331 -14.755 -3.797 1.00 46.62 176 GLN A C 1
ATOM 1380 O O . GLN A 1 176 ? 28.439 -15.608 -2.917 1.00 46.62 176 GLN A O 1
ATOM 1385 N N . TYR A 1 177 ? 27.402 -13.793 -3.735 1.00 49.38 177 TYR A N 1
ATOM 1386 C CA . TYR A 1 177 ? 26.382 -13.743 -2.678 1.00 49.38 177 TYR A CA 1
ATOM 1387 C C . TYR A 1 177 ? 25.472 -14.985 -2.714 1.00 49.38 177 TYR A C 1
ATOM 1389 O O . TYR A 1 177 ? 25.191 -15.576 -1.674 1.00 49.38 177 TYR A O 1
ATOM 1397 N N . PHE A 1 178 ? 25.113 -15.477 -3.906 1.00 48.78 178 PHE A N 1
ATOM 1398 C CA . PHE A 1 178 ? 24.395 -16.753 -4.066 1.00 48.78 178 PHE A CA 1
ATOM 1399 C C . PHE A 1 178 ? 25.260 -17.999 -3.803 1.00 48.78 178 PHE A C 1
ATOM 1401 O O . PHE A 1 178 ? 24.722 -19.093 -3.636 1.00 48.78 178 PHE A O 1
ATOM 1408 N N . LEU A 1 179 ? 26.588 -17.849 -3.760 1.00 50.56 179 LEU A N 1
ATOM 1409 C CA . LEU A 1 179 ? 27.546 -18.911 -3.435 1.00 50.56 179 LEU A CA 1
ATOM 1410 C C . LEU A 1 179 ? 27.987 -18.887 -1.957 1.00 50.56 179 LEU A C 1
ATOM 1412 O O . LEU A 1 179 ? 28.736 -19.776 -1.537 1.00 50.56 179 LEU A O 1
ATOM 1416 N N . ARG A 1 180 ? 27.533 -17.914 -1.145 1.00 56.00 180 ARG A N 1
ATOM 1417 C CA . ARG A 1 180 ? 27.749 -17.915 0.315 1.00 56.00 180 ARG A CA 1
ATOM 1418 C C . ARG A 1 180 ? 27.091 -19.157 0.923 1.00 56.00 180 ARG A C 1
ATOM 1420 O O . ARG A 1 180 ? 26.037 -19.604 0.476 1.00 56.00 180 ARG A O 1
ATOM 1427 N N . LYS A 1 181 ? 27.711 -19.726 1.968 1.00 49.25 181 LYS A N 1
ATOM 1428 C CA . LYS A 1 181 ? 27.144 -20.886 2.677 1.00 49.25 181 LYS A CA 1
ATOM 1429 C C . LYS A 1 181 ? 25.727 -20.534 3.167 1.00 49.25 181 LYS A C 1
ATOM 1431 O O . LYS A 1 181 ? 25.603 -19.565 3.919 1.00 49.25 181 LYS A O 1
ATOM 1436 N N . PRO A 1 182 ? 24.697 -21.313 2.789 1.00 55.44 182 PRO A N 1
ATOM 1437 C CA . PRO A 1 182 ? 23.296 -20.940 2.980 1.00 55.44 182 PRO A CA 1
ATOM 1438 C C . PRO A 1 182 ? 22.939 -20.711 4.454 1.00 55.44 182 PRO A C 1
ATOM 1440 O O . PRO A 1 182 ? 22.174 -19.808 4.759 1.00 55.44 182 PRO A O 1
ATOM 1443 N N . ASP A 1 183 ? 23.553 -21.451 5.379 1.00 56.94 183 ASP A N 1
ATOM 1444 C CA . ASP A 1 183 ? 23.147 -21.422 6.788 1.00 56.94 183 ASP A CA 1
ATOM 1445 C C . ASP A 1 183 ? 23.475 -20.104 7.512 1.00 56.94 183 ASP A C 1
ATOM 1447 O O . ASP A 1 183 ? 22.685 -19.651 8.333 1.00 56.94 183 ASP A O 1
ATOM 1451 N N . LYS A 1 184 ? 24.608 -19.454 7.201 1.00 57.97 184 LYS A N 1
ATOM 1452 C CA . LYS A 1 184 ? 24.999 -18.194 7.869 1.00 57.97 184 LYS A CA 1
ATOM 1453 C C . LYS A 1 184 ? 24.262 -16.976 7.306 1.00 57.97 184 LYS A C 1
ATOM 1455 O O . LYS A 1 184 ? 23.856 -16.109 8.070 1.00 57.97 184 LYS A O 1
ATOM 1460 N N . ALA A 1 185 ? 24.049 -16.946 5.988 1.00 60.34 185 ALA A N 1
ATOM 1461 C CA . ALA A 1 185 ? 23.318 -15.865 5.326 1.00 60.34 185 ALA A CA 1
ATOM 1462 C C . ALA A 1 185 ? 21.833 -15.850 5.732 1.00 60.34 185 ALA A C 1
ATOM 1464 O O . ALA A 1 185 ? 21.289 -14.796 6.033 1.00 60.34 185 ALA A O 1
ATOM 1465 N N . VAL A 1 186 ? 21.201 -17.026 5.843 1.00 65.31 186 VAL A N 1
ATOM 1466 C CA . VAL A 1 186 ? 19.795 -17.145 6.268 1.00 65.31 186 VAL A CA 1
ATOM 1467 C C . VAL A 1 186 ? 19.587 -16.655 7.706 1.00 65.31 186 VAL A C 1
ATOM 1469 O O . VAL A 1 186 ? 18.555 -16.055 8.009 1.00 65.31 186 VAL A O 1
ATOM 1472 N N . GLU A 1 187 ? 20.552 -16.880 8.602 1.00 70.19 187 GLU A N 1
ATOM 1473 C CA . GLU A 1 187 ? 20.453 -16.412 9.986 1.00 70.19 187 GLU A CA 1
ATOM 1474 C C . GLU A 1 187 ? 20.632 -14.887 10.093 1.00 70.19 187 GLU A C 1
ATOM 1476 O O . GLU A 1 187 ? 19.839 -14.232 10.771 1.00 70.19 187 GLU A O 1
ATOM 1481 N N . GLU A 1 188 ? 21.613 -14.310 9.390 1.00 69.38 188 GLU A N 1
ATOM 1482 C CA . GLU A 1 188 ? 21.814 -12.854 9.293 1.00 69.38 188 GLU A CA 1
ATOM 1483 C C . GLU A 1 188 ? 20.574 -12.154 8.711 1.00 69.38 188 GLU A C 1
ATOM 1485 O O . GLU A 1 188 ? 20.040 -11.231 9.335 1.00 69.38 188 GLU A O 1
ATOM 1490 N N . ASP A 1 189 ? 20.034 -12.669 7.602 1.00 75.25 189 ASP A N 1
ATOM 1491 C CA . ASP A 1 189 ? 18.817 -12.154 6.966 1.00 75.25 189 ASP A CA 1
ATOM 1492 C C . ASP A 1 189 ? 17.604 -12.237 7.905 1.00 75.25 189 ASP A C 1
ATOM 1494 O O . ASP A 1 189 ? 16.795 -11.309 7.974 1.00 75.25 189 ASP A O 1
ATOM 1498 N N . SER A 1 190 ? 17.483 -13.317 8.690 1.00 81.75 190 SER A N 1
ATOM 1499 C CA . SER A 1 190 ? 16.390 -13.472 9.659 1.00 81.75 190 SER A CA 1
ATOM 1500 C C . SER A 1 190 ? 16.450 -12.437 10.788 1.00 81.75 190 SER A C 1
ATOM 1502 O O . SER A 1 190 ? 15.412 -11.924 11.216 1.00 81.75 190 SER A O 1
ATOM 1504 N N . ARG A 1 191 ? 17.658 -12.080 11.249 1.00 85.75 191 ARG A N 1
ATOM 1505 C CA . ARG A 1 191 ? 17.861 -11.068 12.296 1.00 85.75 191 ARG A CA 1
ATOM 1506 C C . ARG A 1 191 ? 17.538 -9.672 11.778 1.00 85.75 191 ARG A C 1
ATOM 1508 O O . ARG A 1 191 ? 16.867 -8.918 12.481 1.00 85.75 191 ARG A O 1
ATOM 1515 N N . VAL A 1 192 ? 17.966 -9.350 10.556 1.00 86.88 192 VAL A N 1
ATOM 1516 C CA . VAL A 1 192 ? 17.621 -8.086 9.885 1.00 86.88 192 VAL A CA 1
ATOM 1517 C C . VAL A 1 192 ? 16.113 -7.989 9.686 1.00 86.88 192 VAL A C 1
ATOM 1519 O O . VAL A 1 192 ? 15.512 -6.979 10.046 1.00 86.88 192 VAL A O 1
ATOM 1522 N N . PHE A 1 193 ? 15.482 -9.056 9.190 1.00 84.62 193 PHE A N 1
ATOM 1523 C CA . PHE A 1 193 ? 14.036 -9.098 8.992 1.00 84.62 193 PHE A CA 1
ATOM 1524 C C . PHE A 1 193 ? 13.270 -8.903 10.307 1.00 84.62 193 PHE A C 1
ATOM 1526 O O . PHE A 1 193 ? 12.327 -8.116 10.358 1.00 84.62 193 PHE A O 1
ATOM 1533 N N . SER A 1 194 ? 13.701 -9.559 11.389 1.00 88.69 194 SER A N 1
ATOM 1534 C CA . SER A 1 194 ? 13.106 -9.377 12.717 1.00 88.69 194 SER A CA 1
ATOM 1535 C C . SER A 1 194 ? 13.266 -7.944 13.228 1.00 88.69 194 SER A C 1
ATOM 1537 O O . SER A 1 194 ? 12.291 -7.358 13.684 1.00 88.69 194 SER A O 1
ATOM 1539 N N . ALA A 1 195 ? 14.464 -7.358 13.131 1.00 89.75 195 ALA A N 1
ATOM 1540 C CA . ALA A 1 195 ? 14.705 -5.986 13.581 1.00 89.75 195 ALA A CA 1
ATOM 1541 C C . ALA A 1 195 ? 13.892 -4.964 12.770 1.00 89.75 195 ALA A C 1
ATOM 1543 O O . ALA A 1 195 ? 13.361 -4.002 13.323 1.00 89.75 195 ALA A O 1
ATOM 1544 N N . TYR A 1 196 ? 13.740 -5.192 11.465 1.00 90.06 196 TYR A N 1
ATOM 1545 C CA . TYR A 1 196 ? 12.891 -4.375 10.605 1.00 90.06 196 TYR A CA 1
ATOM 1546 C C . TYR A 1 196 ? 11.407 -4.488 10.980 1.00 90.06 196 TYR A C 1
ATOM 1548 O O . TYR A 1 196 ? 10.709 -3.475 11.062 1.00 90.06 196 TYR A O 1
ATOM 1556 N N . GLN A 1 197 ? 10.931 -5.700 11.272 1.00 90.12 197 GLN A N 1
ATOM 1557 C CA . GLN A 1 197 ? 9.561 -5.925 11.726 1.00 90.12 197 GLN A CA 1
ATOM 1558 C C . GLN A 1 197 ? 9.278 -5.217 13.061 1.00 90.12 197 GLN A C 1
ATOM 1560 O O . GLN A 1 197 ? 8.213 -4.612 13.212 1.00 90.12 197 GLN A O 1
ATOM 1565 N N . ASP A 1 198 ? 10.239 -5.228 13.989 1.00 91.75 198 ASP A N 1
ATOM 1566 C CA . ASP A 1 198 ? 10.152 -4.495 15.256 1.00 91.75 198 ASP A CA 1
ATOM 1567 C C . ASP A 1 198 ? 10.018 -2.981 15.012 1.00 91.75 198 ASP A C 1
ATOM 1569 O O . ASP A 1 198 ? 9.157 -2.328 15.607 1.00 91.75 198 ASP A O 1
ATOM 1573 N N . CYS A 1 199 ? 10.810 -2.423 14.085 1.00 91.69 199 CYS A N 1
ATOM 1574 C CA . CYS A 1 199 ? 10.727 -1.009 13.704 1.00 91.69 199 CYS A CA 1
ATOM 1575 C C . CYS A 1 199 ? 9.343 -0.652 13.145 1.00 91.69 199 CYS A C 1
ATOM 1577 O O . CYS A 1 199 ? 8.750 0.341 13.563 1.00 91.69 199 CYS A O 1
ATOM 1579 N N . ILE A 1 200 ? 8.795 -1.476 12.242 1.00 88.25 200 ILE A N 1
ATOM 1580 C CA . ILE A 1 200 ? 7.450 -1.268 11.680 1.00 88.25 200 ILE A CA 1
ATOM 1581 C C . ILE A 1 200 ? 6.395 -1.258 12.789 1.00 88.25 200 ILE A C 1
ATOM 1583 O O . ILE A 1 200 ? 5.518 -0.391 12.812 1.00 88.25 200 ILE A O 1
ATOM 1587 N N . GLN A 1 201 ? 6.466 -2.219 13.710 1.00 90.44 201 GLN A N 1
ATOM 1588 C CA . GLN A 1 201 ? 5.490 -2.336 14.786 1.00 90.44 201 GLN A CA 1
ATOM 1589 C C . GLN A 1 201 ? 5.552 -1.137 15.742 1.00 90.44 201 GLN A C 1
ATOM 1591 O O . GLN A 1 201 ? 4.508 -0.606 16.126 1.00 90.44 201 GLN A O 1
ATOM 1596 N N . LEU A 1 202 ? 6.756 -0.680 16.095 1.00 92.44 202 LEU A N 1
ATOM 1597 C CA . LEU A 1 202 ? 6.955 0.496 16.944 1.00 92.44 202 LEU A CA 1
ATOM 1598 C C . LEU A 1 202 ? 6.523 1.790 16.245 1.00 92.44 202 LEU A C 1
ATOM 1600 O O . LEU A 1 202 ? 5.867 2.618 16.873 1.00 92.44 202 LEU A O 1
ATOM 1604 N N . GLN A 1 203 ? 6.789 1.938 14.944 1.00 90.19 203 GLN A N 1
ATOM 1605 C CA . GLN A 1 203 ? 6.307 3.080 14.163 1.00 90.19 203 GLN A CA 1
ATOM 1606 C C . GLN A 1 203 ? 4.774 3.145 14.147 1.00 90.19 203 GLN A C 1
ATOM 1608 O O . GLN A 1 203 ? 4.193 4.221 14.299 1.00 90.19 203 GLN A O 1
ATOM 1613 N N . LEU A 1 204 ? 4.101 1.999 13.996 1.00 88.31 204 LEU A N 1
ATOM 1614 C CA . LEU A 1 204 ? 2.642 1.934 14.070 1.00 88.31 204 LEU A CA 1
ATOM 1615 C C . LEU A 1 204 ? 2.136 2.385 15.448 1.00 88.31 204 LEU A C 1
ATOM 1617 O O . LEU A 1 204 ? 1.226 3.208 15.526 1.00 88.31 204 LEU A O 1
ATOM 1621 N N . GLN A 1 205 ? 2.733 1.878 16.529 1.00 89.94 205 GLN A N 1
ATOM 1622 C CA . GLN A 1 205 ? 2.370 2.270 17.895 1.00 89.94 205 GLN A CA 1
ATOM 1623 C C . GLN A 1 205 ? 2.589 3.767 18.141 1.00 89.94 205 GLN A C 1
ATOM 1625 O O . GLN A 1 205 ? 1.736 4.420 18.741 1.00 89.94 205 GLN A O 1
ATOM 1630 N N . LEU A 1 206 ? 3.695 4.314 17.635 1.00 89.62 206 LEU A N 1
ATOM 1631 C CA . LEU A 1 206 ? 4.026 5.729 17.747 1.00 89.62 206 LEU A CA 1
ATOM 1632 C C . LEU A 1 206 ? 2.985 6.601 17.040 1.00 89.62 206 LEU A C 1
ATOM 1634 O O . LEU A 1 206 ? 2.518 7.583 17.614 1.00 89.62 206 LEU A O 1
ATOM 1638 N N . ASN A 1 207 ? 2.574 6.215 15.830 1.00 86.56 207 ASN A N 1
ATOM 1639 C CA . ASN A 1 207 ? 1.536 6.923 15.085 1.00 86.56 207 ASN A CA 1
ATOM 1640 C C . ASN A 1 207 ? 0.203 6.917 15.850 1.00 86.56 207 ASN A C 1
ATOM 1642 O O . ASN A 1 207 ? -0.431 7.962 15.990 1.00 86.56 207 ASN A O 1
ATOM 1646 N N . LEU A 1 208 ? -0.204 5.768 16.401 1.00 87.00 208 LEU A N 1
ATOM 1647 C CA . LEU A 1 208 ? -1.430 5.657 17.200 1.00 87.00 208 LEU A CA 1
ATOM 1648 C C . LEU A 1 208 ? -1.380 6.541 18.456 1.00 87.00 208 LEU A C 1
ATOM 1650 O O . LEU A 1 208 ? -2.341 7.259 18.738 1.00 87.00 208 LEU A O 1
ATOM 1654 N N . ALA A 1 209 ? -0.256 6.535 19.179 1.00 88.19 209 ALA A N 1
ATOM 1655 C CA . ALA A 1 209 ? -0.057 7.387 20.350 1.00 88.19 209 ALA A CA 1
ATOM 1656 C C . ALA A 1 209 ? -0.089 8.876 19.973 1.00 88.19 209 ALA A C 1
ATOM 1658 O O . ALA A 1 209 ? -0.782 9.662 20.619 1.00 88.19 209 ALA A O 1
ATOM 1659 N N . HIS A 1 210 ? 0.582 9.255 18.881 1.00 87.31 210 HIS A N 1
ATOM 1660 C CA . HIS A 1 210 ? 0.585 10.623 18.372 1.00 87.31 210 HIS A CA 1
ATOM 1661 C C . HIS A 1 210 ? -0.828 11.119 18.041 1.00 87.31 210 HIS A C 1
ATOM 1663 O O . HIS A 1 210 ? -1.223 12.202 18.475 1.00 87.31 210 HIS A O 1
ATOM 1669 N N . HIS A 1 211 ? -1.615 10.322 17.311 1.00 84.31 211 HIS A N 1
ATOM 1670 C CA . HIS A 1 211 ? -2.993 10.677 16.966 1.00 84.31 211 HIS A CA 1
ATOM 1671 C C . HIS A 1 211 ? -3.889 10.797 18.201 1.00 84.31 211 HIS A C 1
ATOM 1673 O O . HIS A 1 211 ? -4.686 11.732 18.283 1.00 84.31 211 HIS A O 1
ATOM 1679 N N . ALA A 1 212 ? -3.729 9.914 19.189 1.00 85.12 212 ALA A N 1
ATOM 1680 C CA . ALA A 1 212 ? -4.475 10.007 20.437 1.00 85.12 212 ALA A CA 1
ATOM 1681 C C . ALA A 1 212 ? -4.134 11.286 21.225 1.00 85.12 212 ALA A C 1
ATOM 1683 O O . ALA A 1 212 ? -5.042 11.984 21.674 1.00 85.12 212 ALA A O 1
ATOM 1684 N N . VAL A 1 213 ? -2.848 11.645 21.327 1.00 86.69 213 VAL A N 1
ATOM 1685 C CA . VAL A 1 213 ? -2.396 12.901 21.955 1.00 86.69 213 VAL A CA 1
ATOM 1686 C C . VAL A 1 213 ? -2.968 14.117 21.225 1.00 86.69 213 VAL A C 1
ATOM 1688 O O . VAL A 1 213 ? -3.500 15.023 21.864 1.00 86.69 213 VAL A O 1
ATOM 1691 N N . GLN A 1 214 ? -2.901 14.142 19.891 1.00 84.06 214 GLN A N 1
ATOM 1692 C CA . GLN A 1 214 ? -3.474 15.231 19.090 1.00 84.06 214 GLN A CA 1
ATOM 1693 C C . GLN A 1 214 ? -4.979 15.371 19.325 1.00 84.06 214 GLN A C 1
ATOM 1695 O O . GLN A 1 214 ? -5.467 16.476 19.555 1.00 84.06 214 GLN A O 1
ATOM 1700 N N . ARG A 1 215 ? -5.711 14.254 19.327 1.00 82.31 215 ARG A N 1
ATOM 1701 C CA . ARG A 1 215 ? -7.158 14.236 19.557 1.00 82.31 215 ARG A CA 1
ATOM 1702 C C . ARG A 1 215 ? -7.535 14.789 20.935 1.00 82.31 215 ARG A C 1
ATOM 1704 O O . ARG A 1 215 ? -8.450 15.601 21.024 1.00 82.31 215 ARG A O 1
ATOM 1711 N N . LEU A 1 216 ? -6.807 14.414 21.988 1.00 82.19 216 LEU A N 1
ATOM 1712 C CA . LEU A 1 216 ? -7.033 14.935 23.344 1.00 82.19 216 LEU A CA 1
ATOM 1713 C C . LEU A 1 216 ? -6.685 16.425 23.461 1.00 82.19 216 LEU A C 1
ATOM 1715 O O . LEU A 1 216 ? -7.428 17.178 24.082 1.00 82.19 216 LEU A O 1
ATOM 1719 N N . ARG A 1 217 ? -5.610 16.885 22.808 1.00 83.50 217 ARG A N 1
ATOM 1720 C CA . ARG A 1 217 ? -5.278 18.319 22.750 1.00 83.50 217 ARG A CA 1
ATOM 1721 C C . ARG A 1 217 ? -6.399 19.128 22.102 1.00 83.50 217 ARG A C 1
ATOM 1723 O O . ARG A 1 217 ? -6.787 20.157 22.643 1.00 83.50 217 ARG A O 1
ATOM 1730 N N . VAL A 1 218 ? -6.937 18.647 20.978 1.00 77.88 218 VAL A N 1
ATOM 1731 C CA . VAL A 1 218 ? -8.072 19.287 20.292 1.00 77.88 218 VAL A CA 1
ATOM 1732 C C . VAL A 1 218 ? -9.304 19.359 21.198 1.00 77.88 218 VAL A C 1
ATOM 1734 O O . VAL A 1 218 ? -9.984 20.382 21.215 1.00 77.88 218 VAL A O 1
ATOM 1737 N N . ALA A 1 219 ? -9.578 18.308 21.976 1.00 74.56 219 ALA A N 1
ATOM 1738 C CA . ALA A 1 219 ? -10.686 18.295 22.931 1.00 74.56 219 ALA A CA 1
ATOM 1739 C C . ALA A 1 219 ? -10.560 19.368 24.024 1.00 74.56 219 ALA A C 1
ATOM 1741 O O . ALA A 1 219 ? -11.558 19.964 24.411 1.00 74.56 219 ALA A O 1
ATOM 1742 N N . LEU A 1 220 ? -9.337 19.645 24.483 1.00 75.31 220 LEU A N 1
ATOM 1743 C CA . LEU A 1 220 ? -9.031 20.656 25.505 1.00 75.31 220 LEU A CA 1
ATOM 1744 C C . LEU A 1 220 ? -9.033 22.095 24.967 1.00 75.31 220 LEU A C 1
ATOM 1746 O O . LEU A 1 220 ? -8.554 23.012 25.631 1.00 75.31 220 LEU A O 1
ATOM 1750 N N . GLY A 1 221 ? -9.537 22.314 23.752 1.00 67.50 221 GLY A N 1
ATOM 1751 C CA . GLY A 1 221 ? -9.577 23.640 23.149 1.00 67.50 221 GLY A CA 1
ATOM 1752 C C . GLY A 1 221 ? -8.222 24.115 22.632 1.00 67.50 221 GLY A C 1
ATOM 1753 O O . GLY A 1 221 ? -8.102 25.283 22.252 1.00 67.50 221 GLY A O 1
ATOM 1754 N N . ALA A 1 222 ? -7.210 23.234 22.530 1.00 63.59 222 ALA A N 1
ATOM 1755 C CA . ALA A 1 222 ? -6.127 23.521 21.603 1.00 63.59 222 ALA A CA 1
ATOM 1756 C C . ALA A 1 222 ? -6.797 23.690 20.246 1.00 63.59 222 ALA A C 1
ATOM 1758 O O . ALA A 1 222 ? -7.497 22.779 19.793 1.00 63.59 222 ALA A O 1
ATOM 1759 N N . SER A 1 223 ? -6.633 24.873 19.646 1.00 48.97 223 SER A N 1
ATOM 1760 C CA . SER A 1 223 ? -7.128 25.139 18.302 1.00 48.97 223 SER A CA 1
ATOM 1761 C C . SER A 1 223 ? -6.856 23.886 17.484 1.00 48.97 223 SER A C 1
ATOM 1763 O O . SER A 1 223 ? -5.704 23.424 17.464 1.00 48.97 223 SER A O 1
ATOM 1765 N N . ARG A 1 224 ? -7.898 23.294 16.862 1.00 47.50 224 ARG A N 1
ATOM 1766 C CA . ARG A 1 224 ? -7.651 22.469 15.683 1.00 47.50 224 ARG A CA 1
ATOM 1767 C C . ARG A 1 224 ? -6.757 23.395 14.889 1.00 47.50 224 ARG A C 1
ATOM 1769 O O . ARG A 1 224 ? -7.235 24.396 14.364 1.00 47.50 224 ARG A O 1
ATOM 1776 N N . LYS A 1 225 ? -5.459 23.105 14.833 1.00 43.75 225 LYS A N 1
ATOM 1777 C CA . LYS A 1 225 ? -4.684 23.491 13.678 1.00 43.75 225 LYS A CA 1
ATOM 1778 C C . LYS A 1 225 ? -5.438 22.753 12.585 1.00 43.75 225 LYS A C 1
ATOM 1780 O O . LYS A 1 225 ? -5.134 21.598 12.315 1.00 43.75 225 LYS A O 1
ATOM 1785 N N . ILE A 1 226 ? -6.524 23.363 12.092 1.00 40.09 226 ILE A N 1
ATOM 1786 C CA . ILE A 1 226 ? -7.020 23.234 10.742 1.00 40.09 226 ILE A CA 1
ATOM 1787 C C . ILE A 1 226 ? -5.712 23.248 10.000 1.00 40.09 226 ILE A C 1
ATOM 1789 O O . ILE A 1 226 ? -4.994 24.249 10.088 1.00 40.09 226 ILE A O 1
ATOM 1793 N N . LEU A 1 227 ? -5.323 22.030 9.605 1.00 42.28 227 LEU A N 1
ATOM 1794 C CA . LEU A 1 227 ? -4.040 21.651 9.040 1.00 42.28 227 LEU A CA 1
ATOM 1795 C C . LEU A 1 227 ? -3.441 22.896 8.441 1.00 42.28 227 LEU A C 1
ATOM 1797 O O . LEU A 1 227 ? -4.041 23.313 7.457 1.00 42.28 227 LEU A O 1
ATOM 1801 N N . LYS A 1 228 ? -2.440 23.513 9.114 1.00 44.56 228 LYS A N 1
ATOM 1802 C CA . LYS A 1 228 ? -1.839 24.816 8.759 1.00 44.56 228 LYS A CA 1
ATOM 1803 C C . LYS A 1 228 ? -2.260 25.149 7.335 1.00 44.56 228 LYS A C 1
ATOM 1805 O O . LYS A 1 228 ? -1.711 24.553 6.404 1.00 44.56 228 LYS A O 1
ATOM 1810 N N . GLU A 1 229 ? -3.326 25.936 7.174 1.00 45.19 229 GLU A N 1
ATOM 1811 C CA . GLU A 1 229 ? -3.734 26.351 5.840 1.00 45.19 229 GLU A CA 1
ATOM 1812 C C . GLU A 1 229 ? -2.499 27.078 5.314 1.00 45.19 229 GLU A C 1
ATOM 1814 O O . GLU A 1 229 ? -2.118 28.110 5.858 1.00 45.19 229 GLU A O 1
ATOM 1819 N N . GLN A 1 230 ? -1.813 26.450 4.353 1.00 48.00 230 GLN A N 1
ATOM 1820 C CA . GLN A 1 230 ? -0.475 26.804 3.861 1.00 48.00 230 GLN A CA 1
ATOM 1821 C C . GLN A 1 230 ? 0.728 26.350 4.718 1.00 48.00 230 GLN A C 1
ATOM 1823 O O . GLN A 1 230 ? 1.619 27.133 5.038 1.00 48.00 230 GLN A O 1
ATOM 1828 N N . SER A 1 231 ? 0.850 25.055 5.019 1.00 53.34 231 SER A N 1
ATOM 1829 C CA . SER A 1 231 ? 2.198 24.460 5.006 1.00 53.34 231 SER A CA 1
ATOM 1830 C C . SER A 1 231 ? 2.732 24.571 3.572 1.00 53.34 231 SER A C 1
ATOM 1832 O O . SER A 1 231 ? 2.032 24.153 2.646 1.00 53.34 231 SER A O 1
ATOM 1834 N N . ASP A 1 232 ? 3.924 25.144 3.371 1.00 68.38 232 ASP A N 1
ATOM 1835 C CA . ASP A 1 232 ? 4.576 25.179 2.053 1.00 68.38 232 ASP A CA 1
ATOM 1836 C C . ASP A 1 232 ? 4.533 23.753 1.460 1.00 68.38 232 ASP A C 1
ATOM 1838 O O . ASP A 1 232 ? 4.876 22.799 2.171 1.00 68.38 232 ASP A O 1
ATOM 1842 N N . PRO A 1 233 ? 4.084 23.542 0.205 1.00 70.06 233 PRO A N 1
ATOM 1843 C CA . PRO A 1 233 ? 4.097 22.221 -0.423 1.00 70.06 233 PRO A CA 1
ATOM 1844 C C . PRO A 1 233 ? 5.452 21.514 -0.286 1.00 70.06 233 PRO A C 1
ATOM 1846 O O . PRO A 1 233 ? 5.489 20.289 -0.177 1.00 70.06 233 PRO A O 1
ATOM 1849 N N . LYS A 1 234 ? 6.562 22.261 -0.212 1.00 75.06 234 LYS A N 1
ATOM 1850 C CA . LYS A 1 234 ? 7.888 21.693 0.065 1.00 75.06 234 LYS A CA 1
ATOM 1851 C C . LYS A 1 234 ? 8.008 21.101 1.470 1.00 75.06 234 LYS A C 1
ATOM 1853 O O . LYS A 1 234 ? 8.529 19.997 1.605 1.00 75.06 234 LYS A O 1
ATOM 1858 N N . GLU A 1 235 ? 7.496 21.781 2.493 1.00 74.62 235 GLU A N 1
ATOM 1859 C CA . GLU A 1 235 ? 7.463 21.261 3.865 1.00 74.62 235 GLU A CA 1
ATOM 1860 C C . GLU A 1 235 ? 6.560 20.028 3.962 1.00 74.62 235 GLU A C 1
ATOM 1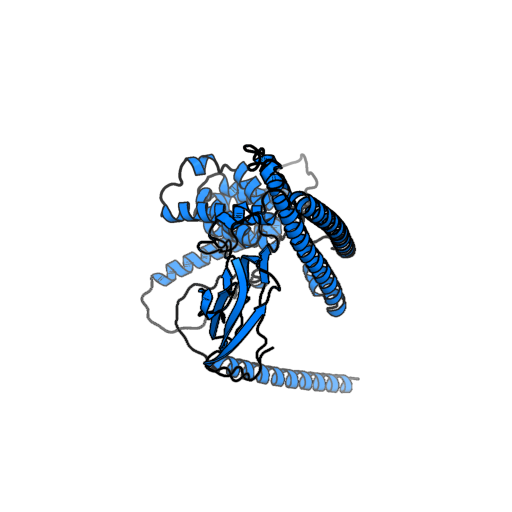862 O O . GLU A 1 235 ? 6.923 19.049 4.608 1.00 74.62 235 GLU A O 1
ATOM 1867 N N . LEU A 1 236 ? 5.416 20.021 3.268 1.00 74.38 236 LEU A N 1
ATOM 1868 C CA . LEU A 1 236 ? 4.531 18.852 3.233 1.00 74.38 236 LEU A CA 1
ATOM 1869 C C . LEU A 1 236 ? 5.211 17.638 2.599 1.00 74.38 236 LEU A C 1
ATOM 1871 O O . LEU A 1 236 ? 5.093 16.534 3.127 1.00 74.38 236 LEU A O 1
ATOM 1875 N N . ILE A 1 237 ? 5.942 17.829 1.498 1.00 76.50 237 ILE A N 1
ATOM 1876 C CA . ILE A 1 237 ? 6.691 16.749 0.842 1.00 76.50 237 ILE A CA 1
ATOM 1877 C C . ILE A 1 237 ? 7.819 16.248 1.752 1.00 76.50 237 ILE A C 1
ATOM 1879 O O . ILE A 1 237 ? 7.985 15.039 1.884 1.00 76.50 237 ILE A O 1
ATOM 1883 N N . GLN A 1 238 ? 8.557 17.143 2.416 1.00 74.19 238 GLN A N 1
ATOM 1884 C CA . GLN A 1 238 ? 9.639 16.764 3.335 1.00 74.19 238 GLN A CA 1
ATOM 1885 C C . GLN A 1 238 ? 9.137 16.028 4.583 1.00 74.19 238 GLN A C 1
ATOM 1887 O O . GLN A 1 238 ? 9.804 15.118 5.068 1.00 74.19 238 GLN A O 1
ATOM 1892 N N . MET A 1 239 ? 7.958 16.397 5.085 1.00 68.94 239 MET A N 1
ATOM 1893 C CA . MET A 1 239 ? 7.331 15.769 6.251 1.00 68.94 239 MET A CA 1
ATOM 1894 C C . MET A 1 239 ? 6.531 14.504 5.902 1.00 68.94 239 MET A C 1
ATOM 1896 O O . MET A 1 239 ? 6.074 13.800 6.804 1.00 68.94 239 MET A O 1
ATOM 1900 N N . SER A 1 240 ? 6.335 14.209 4.613 1.00 73.19 240 SER A N 1
ATOM 1901 C CA . SER A 1 240 ? 5.607 13.024 4.158 1.00 73.19 240 SER A CA 1
ATOM 1902 C C . SER A 1 240 ? 6.465 11.769 4.260 1.00 73.19 240 SER A C 1
ATOM 1904 O O . SER A 1 240 ? 7.660 11.770 3.970 1.00 73.19 240 SER A O 1
ATOM 1906 N N . SER A 1 241 ? 5.833 10.649 4.606 1.00 74.94 241 SER A N 1
ATOM 1907 C CA . SER A 1 241 ? 6.522 9.358 4.566 1.00 74.94 241 SER A CA 1
ATOM 1908 C C . SER A 1 241 ? 6.877 8.967 3.125 1.00 74.94 241 SER A C 1
ATOM 1910 O O . SER A 1 241 ? 6.143 9.254 2.174 1.00 74.94 241 SER A O 1
ATOM 1912 N N . THR A 1 242 ? 7.981 8.236 2.957 1.00 74.56 242 THR A N 1
ATOM 1913 C CA . THR A 1 242 ? 8.417 7.738 1.642 1.00 74.56 242 THR A CA 1
ATOM 1914 C C . THR A 1 242 ? 7.348 6.880 0.960 1.00 74.56 242 THR A C 1
ATOM 1916 O O . THR A 1 242 ? 7.214 6.920 -0.262 1.00 74.56 242 THR A O 1
ATOM 1919 N N . GLU A 1 243 ? 6.541 6.147 1.728 1.00 69.31 243 GLU A N 1
ATOM 1920 C CA . GLU A 1 243 ? 5.477 5.293 1.197 1.00 69.31 243 GLU A CA 1
ATOM 1921 C C . GLU A 1 243 ? 4.250 6.086 0.722 1.00 69.31 243 GLU A C 1
ATOM 1923 O O . GLU A 1 243 ? 3.671 5.762 -0.320 1.00 69.31 243 GLU A O 1
ATOM 1928 N N . GLN A 1 244 ? 3.890 7.171 1.418 1.00 75.69 244 GLN A N 1
ATOM 1929 C CA . GLN A 1 244 ? 2.870 8.110 0.936 1.00 75.69 244 GLN A CA 1
ATOM 1930 C C . GLN A 1 244 ? 3.305 8.736 -0.389 1.00 75.69 244 GLN A C 1
ATOM 1932 O O . GLN A 1 244 ? 2.544 8.704 -1.356 1.00 75.69 244 GLN A O 1
ATOM 1937 N N . LEU A 1 245 ? 4.550 9.216 -0.473 1.00 84.44 245 LEU A N 1
ATOM 1938 C CA . LEU A 1 245 ? 5.095 9.785 -1.706 1.00 84.44 245 LEU A CA 1
ATOM 1939 C C . LEU A 1 245 ? 5.115 8.757 -2.845 1.00 84.44 245 LEU A C 1
ATOM 1941 O O . LEU A 1 245 ? 4.662 9.060 -3.946 1.00 84.44 245 LEU A O 1
ATOM 1945 N N . ARG A 1 246 ? 5.545 7.513 -2.592 1.00 83.31 246 ARG A N 1
ATOM 1946 C CA . ARG A 1 246 ? 5.489 6.423 -3.588 1.00 83.31 246 ARG A CA 1
ATOM 1947 C C . ARG A 1 246 ? 4.071 6.136 -4.064 1.00 83.31 246 ARG A C 1
ATOM 1949 O O . ARG A 1 246 ? 3.865 5.888 -5.251 1.00 83.31 246 ARG A O 1
ATOM 1956 N N . THR A 1 247 ? 3.105 6.154 -3.153 1.00 81.94 247 THR A N 1
ATOM 1957 C CA . THR A 1 247 ? 1.695 5.921 -3.473 1.00 81.94 247 THR A CA 1
ATOM 1958 C C . THR A 1 247 ? 1.142 7.042 -4.347 1.00 81.94 247 THR A C 1
ATOM 1960 O O . THR A 1 247 ? 0.521 6.757 -5.371 1.00 81.94 247 THR A O 1
ATOM 1963 N N . ILE A 1 248 ? 1.433 8.299 -4.002 1.00 86.81 248 ILE A N 1
ATOM 1964 C CA . ILE A 1 248 ? 1.063 9.477 -4.795 1.00 86.81 248 ILE A CA 1
ATOM 1965 C C . ILE A 1 248 ? 1.705 9.404 -6.184 1.00 86.81 248 ILE A C 1
ATOM 1967 O O . ILE A 1 248 ? 0.994 9.492 -7.181 1.00 86.81 248 ILE A O 1
ATOM 1971 N N . ILE A 1 249 ? 3.017 9.153 -6.268 1.00 89.94 249 ILE A N 1
ATOM 1972 C CA . ILE A 1 249 ? 3.742 8.983 -7.538 1.00 89.94 249 ILE A CA 1
ATOM 1973 C C . ILE A 1 249 ? 3.088 7.895 -8.389 1.00 89.94 249 ILE A C 1
ATOM 1975 O O . ILE A 1 249 ? 2.856 8.099 -9.576 1.00 89.94 249 ILE A O 1
ATOM 1979 N N . ARG A 1 250 ? 2.749 6.746 -7.795 1.00 87.19 250 ARG A N 1
ATOM 1980 C CA . ARG A 1 250 ? 2.087 5.653 -8.512 1.00 87.19 250 ARG A CA 1
ATOM 1981 C C . ARG A 1 250 ? 0.738 6.082 -9.082 1.00 87.19 250 ARG A C 1
ATOM 1983 O O . ARG A 1 250 ? 0.480 5.802 -10.246 1.00 87.19 250 ARG A O 1
ATOM 1990 N N . TYR A 1 251 ? -0.102 6.755 -8.298 1.00 88.50 251 TYR A N 1
ATOM 1991 C CA . TYR A 1 251 ? -1.395 7.235 -8.787 1.00 88.50 251 TYR A CA 1
ATOM 1992 C C . TYR A 1 251 ? -1.248 8.307 -9.866 1.00 88.50 251 TYR A C 1
ATOM 1994 O O . TYR A 1 251 ? -1.995 8.284 -10.841 1.00 88.50 251 TYR A O 1
ATOM 2002 N N . LEU A 1 252 ? -0.267 9.204 -9.742 1.00 90.31 252 LEU A N 1
ATOM 2003 C CA . LEU A 1 252 ? 0.036 10.200 -10.770 1.00 90.31 252 LEU A CA 1
ATOM 2004 C C . LEU A 1 252 ? 0.484 9.533 -12.075 1.00 90.31 252 LEU A C 1
ATOM 2006 O O . LEU A 1 252 ? -0.044 9.866 -13.131 1.00 90.31 252 LEU A O 1
ATOM 2010 N N . LEU A 1 253 ? 1.391 8.554 -12.007 1.00 89.75 253 LEU A N 1
ATOM 2011 C CA . LEU A 1 253 ? 1.828 7.779 -13.171 1.00 89.75 253 LEU A CA 1
ATOM 2012 C C . LEU A 1 253 ? 0.664 7.018 -13.817 1.00 89.75 253 LEU A C 1
ATOM 2014 O O . LEU A 1 253 ? 0.484 7.108 -15.028 1.00 89.75 253 LEU A O 1
ATOM 2018 N N . ASP A 1 254 ? -0.146 6.314 -13.019 1.00 86.94 254 ASP A N 1
ATOM 2019 C CA . ASP A 1 254 ? -1.318 5.574 -13.505 1.00 86.94 254 ASP A CA 1
ATOM 2020 C C . ASP A 1 254 ? -2.324 6.537 -14.179 1.00 86.94 254 ASP A C 1
ATOM 2022 O O . ASP A 1 254 ? -2.862 6.230 -15.244 1.00 86.94 254 ASP A O 1
ATOM 2026 N N . THR A 1 255 ? -2.514 7.739 -13.622 1.00 88.12 255 THR A N 1
ATOM 2027 C CA . THR A 1 255 ? -3.384 8.781 -14.193 1.00 88.12 255 THR A CA 1
ATOM 2028 C C . THR A 1 255 ? -2.831 9.310 -15.515 1.00 88.12 255 THR A C 1
ATOM 2030 O O . THR A 1 255 ? -3.554 9.330 -16.510 1.00 88.12 255 THR A O 1
ATOM 2033 N N . LEU A 1 256 ? -1.550 9.688 -15.572 1.00 86.81 256 LEU A N 1
ATOM 2034 C CA . LEU A 1 256 ? -0.913 10.185 -16.797 1.00 86.81 256 LEU A CA 1
ATOM 2035 C C . LEU A 1 256 ? -0.951 9.141 -17.918 1.00 86.81 256 LEU A C 1
ATOM 2037 O O . LEU A 1 256 ? -1.331 9.459 -19.041 1.00 86.81 256 LEU A O 1
ATOM 2041 N N . LEU A 1 257 ? -0.643 7.881 -17.605 1.00 86.31 257 LEU A N 1
ATOM 2042 C CA . LEU A 1 257 ? -0.741 6.780 -18.564 1.00 86.31 257 LEU A CA 1
ATOM 2043 C C . LEU A 1 257 ? -2.183 6.556 -19.033 1.00 86.31 257 LEU A C 1
ATOM 2045 O O . LEU A 1 257 ? -2.411 6.303 -20.213 1.00 86.31 257 LEU A O 1
ATOM 2049 N N . SER A 1 258 ? -3.172 6.685 -18.143 1.00 85.25 258 SER A N 1
ATOM 2050 C CA . SER A 1 258 ? -4.586 6.563 -18.523 1.00 85.25 258 SER A CA 1
ATOM 2051 C C . SER A 1 258 ? -5.031 7.659 -19.499 1.00 85.25 258 SER A C 1
ATOM 2053 O O . SER A 1 258 ? -5.765 7.368 -20.444 1.00 85.25 258 SER A O 1
ATOM 2055 N N . LEU A 1 259 ? -4.527 8.889 -19.327 1.00 81.62 259 LEU A N 1
ATOM 2056 C CA . LEU A 1 259 ? -4.780 10.017 -20.229 1.00 81.62 259 LEU A CA 1
ATOM 2057 C C . LEU A 1 259 ? -4.125 9.824 -21.605 1.00 81.62 259 LEU A C 1
ATOM 2059 O O . LEU A 1 259 ? -4.656 10.292 -22.606 1.00 81.62 259 LEU A O 1
ATOM 2063 N N . LEU A 1 260 ? -2.988 9.127 -21.668 1.00 76.12 260 LEU A N 1
ATOM 2064 C CA . LEU A 1 260 ? -2.315 8.795 -22.930 1.00 76.12 260 LEU A CA 1
ATOM 2065 C C . LEU A 1 260 ? -2.920 7.570 -23.622 1.00 76.12 260 LEU A C 1
ATOM 2067 O O . LEU A 1 260 ? -2.861 7.448 -24.841 1.00 76.12 260 LEU A O 1
ATOM 2071 N N . HIS A 1 261 ? -3.524 6.650 -22.871 1.00 72.00 261 HIS A N 1
ATOM 2072 C CA . HIS A 1 261 ? -4.259 5.535 -23.464 1.00 72.00 261 HIS A CA 1
ATOM 2073 C C . HIS A 1 261 ? -5.594 5.979 -24.061 1.00 72.00 261 HIS A C 1
ATOM 2075 O O . HIS A 1 261 ? -5.986 5.468 -25.106 1.00 72.00 261 HIS A O 1
ATOM 2081 N N . SER A 1 262 ? -6.281 6.944 -23.446 1.00 60.31 262 SER A N 1
ATOM 2082 C CA . SER A 1 262 ? -7.524 7.484 -24.005 1.00 60.31 262 SER A CA 1
ATOM 2083 C C . SER A 1 262 ? -7.302 8.294 -25.286 1.00 60.31 262 SER A C 1
ATOM 2085 O O . SER A 1 262 ? -8.235 8.431 -26.077 1.00 60.31 262 SER A O 1
ATOM 2087 N N . SER A 1 263 ? -6.080 8.781 -25.538 1.00 58.16 263 SER A N 1
ATOM 2088 C CA . SER A 1 263 ? -5.762 9.545 -26.745 1.00 58.16 263 SER A CA 1
ATOM 2089 C C . SER A 1 263 ? -5.526 8.695 -28.001 1.00 58.16 263 SER A C 1
ATOM 2091 O O . SER A 1 263 ? -5.381 9.283 -29.065 1.00 58.16 263 SER A O 1
ATOM 2093 N N . ASN A 1 264 ? -5.543 7.351 -27.940 1.00 51.16 264 ASN A N 1
ATOM 2094 C CA . ASN A 1 264 ? -5.578 6.436 -29.105 1.00 51.16 264 ASN A CA 1
ATOM 2095 C C . ASN A 1 264 ? -4.658 6.822 -30.295 1.00 51.16 264 ASN A C 1
ATOM 2097 O O . ASN A 1 264 ? -5.035 6.691 -31.458 1.00 51.16 264 ASN A O 1
ATOM 2101 N N . GLY A 1 265 ? -3.438 7.299 -30.028 1.00 55.38 265 GLY A N 1
ATOM 2102 C CA . GLY A 1 265 ? -2.485 7.684 -31.080 1.00 55.38 265 GLY A CA 1
ATOM 2103 C C . GLY A 1 265 ? -2.701 9.076 -31.696 1.00 55.38 265 GLY A C 1
ATOM 2104 O O . GLY A 1 265 ? -2.015 9.425 -32.654 1.00 55.38 265 GLY A O 1
ATOM 2105 N N . HIS A 1 266 ? -3.601 9.895 -31.149 1.00 54.75 266 HIS A N 1
ATOM 2106 C CA . HIS A 1 266 ? -3.634 11.333 -31.409 1.00 54.75 266 HIS A CA 1
ATOM 2107 C C . HIS A 1 266 ? -2.522 12.058 -30.639 1.00 54.75 266 HIS A C 1
ATOM 2109 O O . HIS A 1 266 ? -2.078 11.605 -29.581 1.00 54.75 266 HIS A O 1
ATOM 2115 N N . SER A 1 267 ? -2.072 13.188 -31.198 1.00 60.66 267 SER A N 1
ATOM 2116 C CA . SER A 1 267 ? -0.964 14.005 -30.691 1.00 60.66 267 SER A CA 1
ATOM 2117 C C . SER A 1 267 ? -1.073 14.245 -29.186 1.00 60.66 267 SER A C 1
ATOM 2119 O O . SER A 1 267 ? -2.110 14.705 -28.701 1.00 60.66 267 SER A O 1
ATOM 2121 N N . VAL A 1 268 ? 0.011 13.949 -28.470 1.00 66.81 268 VAL A N 1
ATOM 2122 C CA . VAL A 1 268 ? 0.153 14.197 -27.032 1.00 66.81 268 VAL A CA 1
ATOM 2123 C C . VAL A 1 268 ? -0.244 15.650 -26.722 1.00 66.81 268 VAL A C 1
ATOM 2125 O O . VAL A 1 268 ? 0.160 16.549 -27.463 1.00 66.81 268 VAL A O 1
ATOM 2128 N N . PRO A 1 269 ? -1.017 15.914 -25.648 1.00 72.88 269 PRO A N 1
ATOM 2129 C CA . PRO A 1 269 ? -1.353 17.276 -25.248 1.00 72.88 269 PRO A CA 1
ATOM 2130 C C . PRO A 1 269 ? -0.107 18.168 -25.180 1.00 72.88 269 PRO A C 1
ATOM 2132 O O . PRO A 1 269 ? 0.866 17.820 -24.512 1.00 72.88 269 PRO A O 1
ATOM 2135 N N . VAL A 1 270 ? -0.151 19.335 -25.830 1.00 72.00 270 VAL A N 1
ATOM 2136 C CA . VAL A 1 270 ? 1.003 20.252 -25.957 1.00 72.00 270 VAL A CA 1
ATOM 2137 C C . VAL A 1 270 ? 1.598 20.618 -24.592 1.00 72.00 270 VAL A C 1
ATOM 2139 O O . 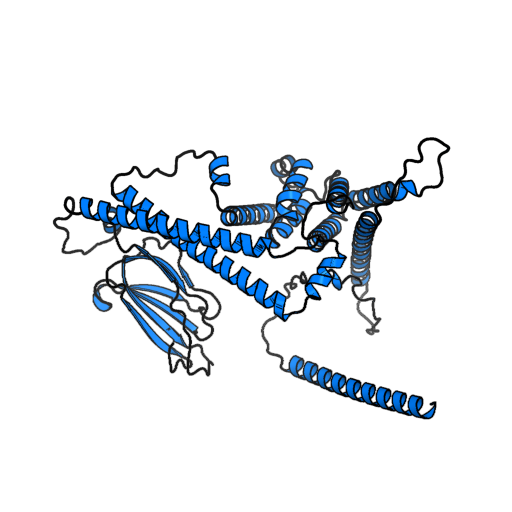VAL A 1 270 ? 2.811 20.703 -24.453 1.00 72.00 270 VAL A O 1
ATOM 2142 N N . VAL A 1 271 ? 0.757 20.746 -23.560 1.00 78.44 271 VAL A N 1
ATOM 2143 C CA . VAL A 1 271 ? 1.189 21.014 -22.176 1.00 78.44 271 VAL A CA 1
ATOM 2144 C C . VAL A 1 271 ? 2.086 19.896 -21.627 1.00 78.44 271 VAL A C 1
ATOM 2146 O O . VAL A 1 271 ? 3.067 20.166 -20.936 1.00 78.44 271 VAL A O 1
ATOM 2149 N N . LEU A 1 272 ? 1.782 18.632 -21.939 1.00 76.88 272 LEU A N 1
ATOM 2150 C CA . LEU A 1 272 ? 2.622 17.505 -21.535 1.00 76.88 272 LEU A CA 1
ATOM 2151 C C . LEU A 1 272 ? 3.925 17.490 -22.339 1.00 7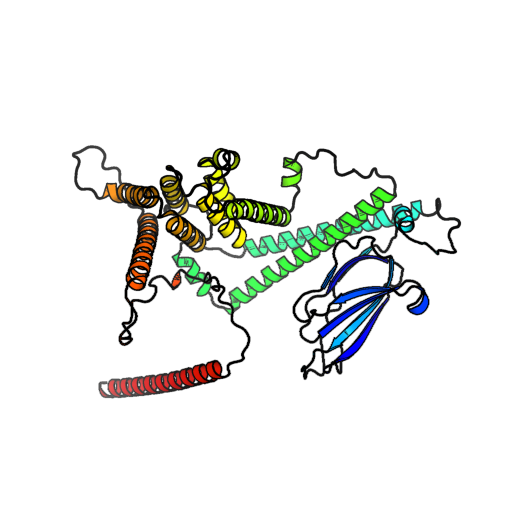6.88 272 LEU A C 1
ATOM 2153 O O . LEU A 1 272 ? 4.983 17.323 -21.743 1.00 76.88 272 LEU A O 1
ATOM 2157 N N . GLN A 1 273 ? 3.878 17.766 -23.645 1.00 73.75 273 GLN A N 1
ATOM 2158 C CA . GLN A 1 273 ? 5.094 17.876 -24.464 1.00 73.75 273 GLN A CA 1
ATOM 2159 C C . GLN A 1 273 ? 6.030 18.995 -23.982 1.00 73.75 273 GLN A C 1
ATOM 2161 O O . GLN A 1 273 ? 7.236 18.790 -23.907 1.00 73.75 273 GLN A O 1
ATOM 2166 N N . SER A 1 274 ? 5.498 20.157 -23.585 1.00 77.56 274 SER A N 1
ATOM 2167 C CA . SER A 1 274 ? 6.319 21.260 -23.067 1.00 77.56 274 SER A CA 1
ATOM 2168 C C . SER A 1 274 ? 6.893 20.990 -21.675 1.00 77.56 274 SER A C 1
ATOM 2170 O O . SER A 1 274 ? 7.926 21.550 -21.317 1.00 77.56 274 SER A O 1
ATOM 2172 N N . THR A 1 275 ? 6.223 20.152 -20.879 1.00 84.00 275 THR A N 1
ATOM 2173 C CA . THR A 1 275 ? 6.658 19.818 -19.513 1.00 84.00 275 THR A CA 1
ATOM 2174 C C . THR A 1 275 ? 7.719 18.714 -19.516 1.00 84.00 275 THR A C 1
ATOM 2176 O O . THR A 1 275 ? 8.675 18.774 -18.747 1.00 84.00 275 THR A O 1
ATOM 2179 N N . PHE A 1 276 ? 7.584 17.722 -20.401 1.00 83.19 276 PHE A N 1
ATOM 2180 C CA . PHE A 1 276 ? 8.517 16.601 -20.545 1.00 83.19 276 PHE A CA 1
ATOM 2181 C C . PHE A 1 276 ? 9.617 16.914 -21.570 1.00 83.19 276 PHE A C 1
ATOM 2183 O O . PHE A 1 276 ? 9.711 16.300 -22.631 1.00 83.19 276 PHE A O 1
ATOM 2190 N N . ASN A 1 277 ? 10.472 17.882 -21.237 1.00 85.31 277 ASN A N 1
ATOM 2191 C CA . ASN A 1 277 ? 11.700 18.139 -21.990 1.00 85.31 277 ASN A CA 1
ATOM 2192 C C . ASN A 1 277 ? 12.806 17.121 -21.631 1.00 85.31 277 ASN A C 1
ATOM 2194 O O . ASN A 1 277 ? 12.673 16.351 -20.675 1.00 85.31 277 ASN A O 1
ATOM 2198 N N . ALA A 1 278 ? 13.907 17.115 -22.390 1.00 84.88 278 ALA A N 1
ATOM 2199 C CA . ALA A 1 278 ? 15.005 16.160 -22.204 1.00 84.88 278 ALA A CA 1
ATOM 2200 C C . ALA A 1 278 ? 15.569 16.162 -20.768 1.00 84.88 278 ALA A C 1
ATOM 2202 O O . ALA A 1 278 ? 15.751 15.099 -20.179 1.00 84.88 278 ALA A O 1
ATOM 2203 N N . GLN A 1 279 ? 15.759 17.347 -20.178 1.00 86.19 279 GLN A N 1
ATOM 2204 C CA . GLN A 1 279 ? 16.288 17.500 -18.820 1.00 86.19 279 GLN A CA 1
ATOM 2205 C C . GLN A 1 279 ? 15.321 16.956 -17.757 1.00 86.19 279 GLN A C 1
ATOM 2207 O O . GLN A 1 279 ? 15.727 16.227 -16.857 1.00 86.19 279 GLN A O 1
ATOM 2212 N N . ALA A 1 280 ? 14.025 17.254 -17.875 1.00 86.69 280 ALA A N 1
ATOM 2213 C CA . ALA A 1 280 ? 13.008 16.728 -16.970 1.00 86.69 280 ALA A CA 1
ATOM 2214 C C . ALA A 1 280 ? 12.906 15.198 -17.067 1.00 86.69 280 ALA A C 1
ATOM 2216 O O . ALA A 1 280 ? 12.746 14.524 -16.052 1.00 86.69 280 ALA A O 1
ATOM 2217 N N . CYS A 1 281 ? 13.032 14.637 -18.273 1.00 88.56 281 CYS A N 1
ATOM 2218 C CA . CYS A 1 281 ? 13.037 13.190 -18.480 1.00 88.56 281 CYS A CA 1
ATOM 2219 C C . CYS A 1 281 ? 14.261 12.517 -17.851 1.00 88.56 281 CYS A C 1
ATOM 2221 O O . CYS A 1 281 ? 14.127 11.428 -17.295 1.00 88.56 281 CYS A O 1
ATOM 2223 N N . GLU A 1 282 ? 15.426 13.161 -17.897 1.00 87.62 282 GLU A N 1
ATOM 2224 C CA . GLU A 1 282 ? 16.651 12.680 -17.255 1.00 87.62 282 GLU A CA 1
ATOM 2225 C C . GLU A 1 282 ? 16.521 12.636 -15.733 1.00 87.62 282 GLU A C 1
ATOM 2227 O O . GLU A 1 282 ? 16.756 11.589 -15.128 1.00 87.62 282 GLU A O 1
ATOM 2232 N N . GLU A 1 283 ? 16.030 13.712 -15.121 1.00 87.44 283 GLU A N 1
ATOM 2233 C CA . GLU A 1 283 ? 15.762 13.758 -13.680 1.00 87.44 283 GLU A CA 1
ATOM 2234 C C . GLU A 1 283 ? 14.709 12.719 -13.261 1.00 87.44 283 GLU A C 1
ATOM 2236 O O . GLU A 1 283 ? 14.884 11.981 -12.286 1.00 87.44 283 GLU A O 1
ATOM 2241 N N . LEU A 1 284 ? 13.626 12.579 -14.034 1.00 88.88 284 LEU A N 1
ATOM 2242 C CA . LEU A 1 284 ? 12.610 11.554 -13.788 1.00 88.88 284 LEU A CA 1
ATOM 2243 C C . LEU A 1 284 ? 13.182 10.141 -13.922 1.00 88.88 284 LEU A C 1
ATOM 2245 O O . LEU A 1 284 ? 12.838 9.264 -13.126 1.00 88.88 284 LEU A O 1
ATOM 2249 N N . PHE A 1 285 ? 14.064 9.904 -14.891 1.00 89.50 285 PHE A N 1
ATOM 2250 C CA . PHE A 1 285 ? 14.724 8.617 -15.049 1.00 89.50 285 PHE A CA 1
ATOM 2251 C C . PHE A 1 285 ? 15.630 8.322 -13.847 1.00 89.50 285 PHE A C 1
ATOM 2253 O O . PHE A 1 285 ? 15.519 7.251 -13.242 1.00 89.50 285 PHE A O 1
ATOM 2260 N N . LYS A 1 286 ? 16.457 9.286 -13.430 1.00 87.69 286 LYS A N 1
ATOM 2261 C CA . LYS A 1 286 ? 17.351 9.159 -12.272 1.00 87.69 286 LYS A CA 1
ATOM 2262 C C . LYS A 1 286 ? 16.581 8.867 -10.986 1.00 87.69 286 LYS A C 1
ATOM 2264 O O . LYS A 1 286 ? 16.894 7.916 -10.273 1.00 87.69 286 LYS A O 1
ATOM 2269 N N . HIS A 1 287 ? 15.514 9.608 -10.709 1.00 86.31 287 HIS A N 1
ATOM 2270 C CA . HIS A 1 287 ? 14.776 9.456 -9.456 1.00 86.31 287 HIS A CA 1
ATOM 2271 C C . HIS A 1 287 ? 13.772 8.296 -9.449 1.00 86.31 287 HIS A C 1
ATOM 2273 O O . HIS A 1 287 ? 13.608 7.638 -8.419 1.00 86.31 287 HIS A O 1
ATOM 2279 N N . LEU A 1 288 ? 13.099 8.010 -10.568 1.00 88.50 288 LEU A N 1
ATOM 2280 C CA . LEU A 1 288 ? 12.019 7.016 -10.612 1.00 88.50 288 LEU A CA 1
ATOM 2281 C C . LEU A 1 288 ? 12.433 5.700 -11.273 1.00 88.50 288 LEU A C 1
ATOM 2283 O O . LEU A 1 288 ? 12.018 4.635 -10.810 1.00 88.50 288 LEU A O 1
ATOM 2287 N N . CYS A 1 289 ? 13.243 5.730 -12.333 1.00 86.12 289 CYS A N 1
ATOM 2288 C CA . CYS A 1 289 ? 13.670 4.504 -13.009 1.00 86.12 289 CYS A CA 1
ATOM 2289 C C . CYS A 1 289 ? 14.817 3.817 -12.263 1.00 86.12 289 CYS A C 1
ATOM 2291 O O . CYS A 1 289 ? 14.792 2.594 -12.136 1.00 86.12 289 CYS A O 1
ATOM 2293 N N . ILE A 1 290 ? 15.777 4.556 -11.703 1.00 85.56 290 ILE A N 1
ATOM 2294 C CA . ILE A 1 290 ? 16.883 3.956 -10.936 1.00 85.56 290 ILE A CA 1
ATOM 2295 C C . ILE A 1 290 ? 16.402 3.573 -9.530 1.00 85.56 290 ILE A C 1
ATOM 2297 O O . ILE A 1 290 ? 16.390 2.388 -9.176 1.00 85.56 290 ILE A O 1
ATOM 2301 N N . SER A 1 291 ? 15.911 4.556 -8.771 1.00 79.69 291 SER A N 1
ATOM 2302 C CA . SER A 1 291 ? 15.594 4.422 -7.338 1.00 79.69 291 SER A CA 1
ATOM 2303 C C . SER A 1 291 ? 14.154 3.982 -7.030 1.00 79.69 291 SER A C 1
ATOM 2305 O O . SER A 1 291 ? 13.816 3.724 -5.873 1.00 79.69 291 SER A O 1
ATOM 2307 N N . GLY A 1 292 ? 13.283 3.881 -8.038 1.00 80.69 292 GLY A N 1
ATOM 2308 C CA . GLY A 1 292 ? 11.879 3.508 -7.849 1.00 80.69 292 GLY A CA 1
ATOM 2309 C C . GLY A 1 292 ? 11.628 2.008 -7.659 1.00 80.69 292 GLY A C 1
ATOM 2310 O O . GLY A 1 292 ? 12.460 1.145 -7.950 1.00 80.69 292 GLY A O 1
ATOM 2311 N N . THR A 1 293 ? 10.418 1.685 -7.191 1.00 81.31 293 THR A N 1
ATOM 2312 C CA . THR A 1 293 ? 9.927 0.298 -7.094 1.00 81.31 293 THR A CA 1
ATOM 2313 C C . THR A 1 293 ? 9.743 -0.321 -8.489 1.00 81.31 293 THR A C 1
ATOM 2315 O O . THR A 1 293 ? 9.606 0.418 -9.466 1.00 81.31 293 THR A O 1
ATOM 2318 N N . PRO A 1 294 ? 9.665 -1.663 -8.626 1.00 79.25 294 PRO A N 1
ATOM 2319 C CA . PRO A 1 294 ? 9.492 -2.306 -9.932 1.00 79.25 294 PRO A CA 1
ATOM 2320 C C . PRO A 1 294 ? 8.293 -1.776 -10.731 1.00 79.25 294 PRO A C 1
ATOM 2322 O O . PRO A 1 294 ? 8.398 -1.579 -11.940 1.00 79.25 294 PRO A O 1
ATOM 2325 N N . LYS A 1 295 ? 7.167 -1.492 -10.055 1.00 79.62 295 LYS A N 1
ATOM 2326 C CA . LYS A 1 295 ? 5.977 -0.926 -10.703 1.00 79.62 295 LYS A CA 1
ATOM 2327 C C . LYS A 1 295 ? 6.233 0.511 -11.167 1.00 79.62 295 LYS A C 1
ATOM 2329 O O . LYS A 1 295 ? 5.981 0.794 -12.333 1.00 79.62 295 LYS A O 1
ATOM 2334 N N . ILE A 1 296 ? 6.760 1.379 -10.295 1.00 86.31 296 ILE A N 1
ATOM 2335 C CA . ILE A 1 296 ? 7.066 2.783 -10.626 1.00 86.31 296 ILE A CA 1
ATOM 2336 C C . ILE A 1 296 ? 8.029 2.844 -11.813 1.00 86.31 296 ILE A C 1
ATOM 2338 O O . ILE A 1 296 ? 7.718 3.489 -12.803 1.00 86.31 296 ILE A O 1
ATOM 2342 N N . ARG A 1 297 ? 9.125 2.080 -11.772 1.00 87.44 297 ARG A N 1
ATOM 2343 C CA . ARG A 1 297 ? 10.115 1.998 -12.852 1.00 87.44 297 ARG A CA 1
ATOM 2344 C C . ARG A 1 297 ? 9.486 1.668 -14.205 1.00 87.44 297 ARG A C 1
ATOM 2346 O O . ARG A 1 297 ? 9.768 2.332 -15.198 1.00 87.44 297 ARG A O 1
ATOM 2353 N N . LEU A 1 298 ? 8.634 0.645 -14.244 1.00 85.19 298 LEU A N 1
ATOM 2354 C CA . LEU A 1 298 ? 7.984 0.213 -15.479 1.00 85.19 298 LEU A CA 1
ATOM 2355 C C . LEU A 1 298 ? 6.963 1.242 -15.985 1.00 85.19 298 LEU A C 1
ATOM 2357 O O . LEU A 1 298 ? 6.905 1.491 -17.185 1.00 85.19 298 LEU A O 1
ATOM 2361 N N . HIS A 1 299 ? 6.189 1.859 -15.087 1.00 85.44 299 HIS A N 1
ATOM 2362 C CA . HIS A 1 299 ? 5.187 2.863 -15.461 1.00 85.44 299 HIS A CA 1
ATOM 2363 C C . HIS A 1 299 ? 5.853 4.162 -15.928 1.00 85.44 299 HIS A C 1
ATOM 2365 O O . HIS A 1 299 ? 5.438 4.719 -16.938 1.00 85.44 299 HIS A O 1
ATOM 2371 N N . THR A 1 300 ? 6.935 4.596 -15.276 1.00 89.38 300 THR A N 1
ATOM 2372 C CA . THR A 1 300 ? 7.742 5.731 -15.738 1.00 89.38 300 THR A CA 1
ATOM 2373 C C . THR A 1 300 ? 8.391 5.437 -17.086 1.00 89.38 300 THR A C 1
ATOM 2375 O O . THR A 1 300 ? 8.275 6.248 -17.995 1.00 89.38 300 THR A O 1
ATOM 2378 N N . GLY A 1 301 ? 9.027 4.272 -17.264 1.00 86.69 301 GLY A N 1
ATOM 2379 C CA . GLY A 1 301 ? 9.629 3.910 -18.552 1.00 86.69 301 GLY A CA 1
ATOM 2380 C C . GLY A 1 301 ? 8.607 3.874 -19.692 1.00 86.69 301 GLY A C 1
ATOM 2381 O O . GLY A 1 301 ? 8.874 4.382 -20.778 1.00 86.69 301 GLY A O 1
ATOM 2382 N N . LEU A 1 302 ? 7.408 3.346 -19.428 1.00 85.62 302 LEU A N 1
ATOM 2383 C CA . LEU A 1 302 ? 6.296 3.372 -20.377 1.00 85.62 302 LEU A CA 1
ATOM 2384 C C . LEU A 1 302 ? 5.851 4.802 -20.710 1.00 85.62 302 LEU A C 1
ATOM 2386 O O . LEU A 1 302 ? 5.662 5.120 -21.882 1.00 85.62 302 LEU A O 1
ATOM 2390 N N . LEU A 1 303 ? 5.706 5.648 -19.688 1.00 87.06 303 LEU A N 1
ATOM 2391 C CA . LEU A 1 303 ? 5.296 7.041 -19.831 1.00 87.06 303 LEU A CA 1
ATOM 2392 C C . LEU A 1 303 ? 6.285 7.819 -20.707 1.00 87.06 303 LEU A C 1
ATOM 2394 O O . LEU A 1 303 ? 5.869 8.494 -21.644 1.00 87.06 303 LEU A O 1
ATOM 2398 N N . LEU A 1 304 ? 7.588 7.672 -20.444 1.00 88.19 304 LEU A N 1
ATOM 2399 C CA . LEU A 1 304 ? 8.642 8.335 -21.215 1.00 88.19 304 LEU A CA 1
ATOM 2400 C C . LEU A 1 304 ? 8.635 7.893 -22.685 1.00 88.19 304 LEU A C 1
ATOM 2402 O O . LEU A 1 304 ? 8.717 8.734 -23.574 1.00 88.19 304 LEU A O 1
ATOM 2406 N N . VAL A 1 305 ? 8.460 6.597 -22.963 1.00 86.38 305 VAL A N 1
ATOM 2407 C CA . VAL A 1 305 ? 8.359 6.089 -24.344 1.00 86.38 305 VAL A CA 1
ATOM 2408 C C . VAL A 1 305 ? 7.135 6.650 -25.065 1.00 86.38 305 VAL A C 1
ATOM 2410 O O . VAL A 1 305 ? 7.235 7.025 -26.229 1.00 86.38 305 VAL A O 1
ATOM 2413 N N . GLN A 1 306 ? 5.980 6.706 -24.398 1.00 82.25 306 GLN A N 1
ATOM 2414 C CA . GLN A 1 306 ? 4.741 7.193 -25.011 1.00 82.25 306 GLN A CA 1
ATOM 2415 C C . GLN A 1 306 ? 4.761 8.703 -25.273 1.00 82.25 306 GLN A C 1
ATOM 2417 O O . GLN A 1 306 ? 4.200 9.146 -26.272 1.00 82.25 306 GLN A O 1
ATOM 2422 N N . LEU A 1 307 ? 5.392 9.485 -24.393 1.00 81.88 307 LEU A N 1
ATOM 2423 C CA . LEU A 1 307 ? 5.474 10.940 -24.525 1.00 81.88 307 LEU A CA 1
ATOM 2424 C C . LEU A 1 307 ? 6.606 11.385 -25.454 1.00 81.88 307 LEU A C 1
ATOM 2426 O O . LEU A 1 307 ? 6.396 12.249 -26.301 1.00 81.88 307 LEU A O 1
ATOM 2430 N N . CYS A 1 308 ? 7.794 10.804 -25.282 1.00 83.75 308 CYS A N 1
ATOM 2431 C CA . CYS A 1 308 ? 9.042 11.311 -25.852 1.00 83.75 308 CYS A CA 1
ATOM 2432 C C . CYS A 1 308 ? 9.657 10.374 -26.897 1.00 83.75 308 CYS A C 1
ATOM 2434 O O . CYS A 1 308 ? 10.616 10.755 -27.558 1.00 83.75 308 CYS A O 1
ATOM 2436 N N . GLY A 1 309 ? 9.120 9.164 -27.097 1.00 80.06 309 GLY A N 1
ATOM 2437 C CA . GLY A 1 309 ? 9.707 8.176 -28.011 1.00 80.06 309 GLY A CA 1
ATOM 2438 C C . GLY A 1 309 ? 9.809 8.634 -29.473 1.00 80.06 309 GLY A C 1
ATOM 2439 O O . GLY A 1 309 ? 10.652 8.131 -30.216 1.00 80.06 309 GLY A O 1
ATOM 2440 N N . GLY A 1 310 ? 8.981 9.599 -29.887 1.00 76.88 310 GLY A N 1
ATOM 2441 C CA . GLY A 1 310 ? 9.012 10.208 -31.223 1.00 76.88 310 GLY A CA 1
ATOM 2442 C C . GLY A 1 310 ? 9.915 11.441 -31.356 1.00 76.88 310 GLY A C 1
ATOM 2443 O O . GLY A 1 310 ? 10.031 11.985 -32.451 1.00 76.88 310 GLY A O 1
ATOM 2444 N N . GLU A 1 311 ? 10.540 11.903 -30.274 1.00 82.31 311 GLU A N 1
ATOM 2445 C CA . GLU A 1 311 ? 11.357 13.117 -30.281 1.00 82.31 311 GLU A CA 1
ATOM 2446 C C . GLU A 1 311 ? 12.746 12.884 -30.893 1.00 82.31 311 GLU A C 1
ATOM 2448 O O . GLU A 1 311 ? 13.332 11.804 -30.788 1.00 82.31 311 GLU A O 1
ATOM 2453 N N . ARG A 1 312 ? 13.326 13.924 -31.506 1.00 83.56 312 ARG A N 1
ATOM 2454 C CA . ARG A 1 312 ? 14.645 13.826 -32.171 1.00 83.56 312 ARG A CA 1
ATOM 2455 C C . ARG A 1 312 ? 15.798 13.591 -31.196 1.00 83.56 312 ARG A C 1
ATOM 2457 O O . ARG A 1 312 ? 16.779 12.949 -31.545 1.00 83.56 312 ARG A O 1
ATOM 2464 N N . TRP A 1 313 ? 15.683 14.109 -29.976 1.00 87.94 313 TRP A N 1
ATOM 2465 C CA . TRP A 1 313 ? 16.696 13.973 -28.927 1.00 87.94 313 TRP A CA 1
ATOM 2466 C C . TRP A 1 313 ? 16.616 12.630 -28.185 1.00 87.94 313 TRP A C 1
ATOM 2468 O O . TRP A 1 313 ? 17.514 12.312 -27.410 1.00 87.94 313 TRP A O 1
ATOM 2478 N N . TRP A 1 314 ? 15.565 11.834 -28.411 1.00 89.50 314 TRP A N 1
ATOM 2479 C CA . TRP A 1 314 ? 15.297 10.610 -27.654 1.00 89.50 314 TRP A CA 1
ATOM 2480 C C . TRP A 1 314 ? 16.405 9.556 -27.783 1.00 89.50 314 TRP A C 1
ATOM 2482 O O . TRP A 1 314 ? 16.801 8.948 -26.790 1.00 89.50 314 TRP A O 1
ATOM 2492 N N . GLY A 1 315 ? 16.952 9.377 -28.990 1.00 86.75 315 GLY A N 1
ATOM 2493 C CA . GLY A 1 315 ? 18.085 8.476 -29.213 1.00 86.75 315 GLY A CA 1
ATOM 2494 C C . GLY A 1 315 ? 19.322 8.899 -28.421 1.00 86.75 315 GLY A C 1
ATOM 2495 O O . GLY A 1 315 ? 19.912 8.084 -27.713 1.00 86.75 315 GLY A O 1
ATOM 2496 N N . GLN A 1 316 ? 19.660 10.191 -28.462 1.00 88.25 316 GLN A N 1
ATOM 2497 C CA . GLN A 1 316 ? 20.796 10.740 -27.722 1.00 88.25 316 GLN A CA 1
ATOM 2498 C C . GLN A 1 316 ? 20.600 10.623 -26.208 1.00 88.25 316 GLN A C 1
ATOM 2500 O O . GLN A 1 316 ? 21.543 10.310 -25.488 1.00 88.25 316 GLN A O 1
ATOM 2505 N N . PHE A 1 317 ? 19.374 10.830 -25.725 1.00 89.81 317 PHE A N 1
ATOM 2506 C CA . PHE A 1 317 ? 19.022 10.634 -24.323 1.00 89.81 317 PHE A CA 1
ATOM 2507 C C . PHE A 1 317 ? 19.323 9.203 -23.853 1.00 89.81 317 PHE A C 1
ATOM 2509 O O . PHE A 1 317 ? 19.981 9.028 -22.829 1.00 89.81 317 PHE A O 1
ATOM 2516 N N . LEU A 1 318 ? 18.912 8.180 -24.611 1.00 89.00 318 LEU A N 1
ATOM 2517 C CA . LEU A 1 318 ? 19.193 6.783 -24.259 1.00 89.00 318 LEU A CA 1
ATOM 2518 C C . LEU A 1 318 ? 20.695 6.481 -24.252 1.00 89.00 318 LEU A C 1
ATOM 2520 O O . LEU A 1 318 ? 21.168 5.813 -23.332 1.00 89.00 318 LEU A O 1
ATOM 2524 N N . SER A 1 319 ? 21.442 7.004 -25.228 1.00 88.50 319 SER A N 1
ATOM 2525 C CA . SER A 1 319 ? 22.904 6.883 -25.269 1.00 88.50 319 SER A CA 1
ATOM 2526 C C . SER A 1 319 ? 23.571 7.540 -24.057 1.00 88.50 319 SER A C 1
ATOM 2528 O O . SER A 1 319 ? 24.430 6.922 -23.432 1.00 88.50 319 SER A O 1
ATOM 2530 N N . ASN A 1 320 ? 23.142 8.747 -23.676 1.00 89.44 320 ASN A N 1
ATOM 2531 C CA . ASN A 1 320 ? 23.680 9.467 -22.519 1.00 89.44 320 ASN A CA 1
ATOM 2532 C C . ASN A 1 320 ? 23.403 8.722 -21.208 1.00 89.44 320 ASN A C 1
ATOM 2534 O O . ASN A 1 320 ? 24.310 8.543 -20.404 1.00 89.44 320 ASN A O 1
ATOM 2538 N N . VAL A 1 321 ? 22.171 8.238 -21.011 1.00 88.25 321 VAL A N 1
ATOM 2539 C CA . VAL A 1 321 ? 21.797 7.460 -19.818 1.00 88.25 321 VAL A CA 1
ATOM 2540 C C . VAL A 1 321 ? 22.605 6.166 -19.735 1.00 88.25 321 VAL A C 1
ATOM 2542 O O . VAL A 1 321 ? 23.055 5.783 -18.657 1.00 88.25 321 VAL A O 1
ATOM 2545 N N . LEU A 1 322 ? 22.814 5.485 -20.864 1.00 87.81 322 LEU A N 1
ATOM 2546 C CA . LEU A 1 322 ? 23.637 4.280 -20.909 1.00 87.81 322 LEU A CA 1
ATOM 2547 C C . LEU A 1 322 ? 25.098 4.597 -20.553 1.00 87.81 322 LEU A C 1
ATOM 2549 O O . LEU A 1 322 ? 25.696 3.879 -19.759 1.00 87.81 322 LEU A O 1
ATOM 2553 N N . GLN A 1 323 ? 25.643 5.697 -21.079 1.00 87.19 323 GLN A N 1
ATOM 2554 C CA . GLN A 1 323 ? 27.004 6.147 -20.785 1.00 87.19 323 GLN A CA 1
ATOM 2555 C C . GLN A 1 323 ? 27.190 6.568 -19.331 1.00 87.19 323 GLN A C 1
ATOM 2557 O O . GLN A 1 323 ? 28.183 6.199 -18.716 1.00 87.19 323 GLN A O 1
ATOM 2562 N N . GLU A 1 324 ? 26.236 7.289 -18.753 1.00 87.19 324 GLU A N 1
ATOM 2563 C CA . GLU A 1 324 ? 26.310 7.695 -17.354 1.00 87.19 324 GLU A CA 1
ATOM 2564 C C . GLU A 1 324 ? 26.239 6.482 -16.419 1.00 87.19 324 GLU A C 1
ATOM 2566 O O . GLU A 1 324 ? 26.966 6.417 -15.433 1.00 87.19 324 GLU A O 1
ATOM 2571 N N . LEU A 1 325 ? 25.390 5.495 -16.714 1.00 85.12 325 LEU A N 1
ATOM 2572 C CA . LEU A 1 325 ? 25.120 4.385 -15.797 1.00 85.12 325 LEU A CA 1
ATOM 2573 C C . LEU A 1 325 ? 26.077 3.196 -15.918 1.00 85.12 325 LEU A C 1
ATOM 2575 O O . LEU A 1 325 ? 26.248 2.480 -14.932 1.00 85.12 325 LEU A O 1
ATOM 2579 N N . TYR A 1 326 ? 26.672 2.967 -17.090 1.00 84.31 326 TYR A N 1
ATOM 2580 C CA . TYR A 1 326 ? 27.467 1.763 -17.369 1.00 84.31 326 TYR A CA 1
ATOM 2581 C C . TYR A 1 326 ? 28.943 2.041 -17.690 1.00 84.31 326 TYR A C 1
ATOM 2583 O O . TYR A 1 326 ? 29.666 1.103 -18.028 1.00 84.31 326 TYR A O 1
ATOM 2591 N N . ASN A 1 327 ? 29.400 3.291 -17.547 1.00 83.62 327 ASN A N 1
ATOM 2592 C CA . ASN A 1 327 ? 30.825 3.633 -17.566 1.00 83.62 327 ASN A CA 1
ATOM 2593 C C . ASN A 1 327 ? 31.568 2.916 -16.422 1.00 83.62 327 ASN A C 1
ATOM 2595 O O . ASN A 1 327 ? 31.067 2.827 -15.299 1.00 83.62 327 ASN A O 1
ATOM 2599 N N . SER A 1 328 ? 32.784 2.448 -16.698 1.00 75.75 328 SER A N 1
ATOM 2600 C CA . SER A 1 328 ? 33.706 1.862 -15.720 1.00 75.75 328 SER A CA 1
ATOM 2601 C C . SER A 1 328 ? 34.023 2.767 -14.520 1.00 75.75 328 SER A C 1
ATOM 2603 O O . SER A 1 328 ? 34.350 2.259 -13.449 1.00 75.75 328 SER A O 1
ATOM 2605 N N . GLU A 1 329 ? 33.916 4.090 -14.662 1.00 75.56 329 GLU A N 1
ATOM 2606 C CA . GLU A 1 329 ? 34.144 5.058 -13.574 1.00 75.56 329 GLU A CA 1
ATOM 2607 C C . GLU A 1 329 ? 32.906 5.304 -12.687 1.00 75.56 329 GLU A C 1
ATOM 2609 O O . GLU A 1 329 ? 32.971 6.069 -11.723 1.00 75.56 329 GLU A O 1
ATOM 2614 N N . GLN A 1 330 ? 31.764 4.671 -12.983 1.00 76.50 330 GLN A N 1
ATOM 2615 C CA . GLN A 1 330 ? 30.520 4.898 -12.250 1.00 76.50 330 GLN A CA 1
ATOM 2616 C C . GLN A 1 330 ? 30.552 4.276 -10.841 1.00 76.50 330 GLN A C 1
ATOM 2618 O O . GLN A 1 330 ? 30.761 3.076 -10.665 1.00 76.50 330 GLN A O 1
ATOM 2623 N N . LEU A 1 331 ? 30.257 5.097 -9.828 1.00 75.50 331 LEU A N 1
ATOM 2624 C CA . LEU A 1 331 ? 30.227 4.714 -8.408 1.00 75.50 331 LEU A CA 1
ATOM 2625 C C . LEU A 1 331 ? 28.806 4.524 -7.853 1.00 75.50 331 LEU A C 1
ATOM 2627 O O . LEU A 1 331 ? 28.636 4.064 -6.722 1.00 75.50 331 LEU A O 1
ATOM 2631 N N . LEU A 1 332 ? 27.772 4.889 -8.617 1.00 77.75 332 LEU A N 1
ATOM 2632 C CA . LEU A 1 332 ? 26.377 4.735 -8.203 1.00 77.75 332 LEU A CA 1
ATOM 2633 C C . LEU A 1 332 ? 26.000 3.254 -8.030 1.00 77.75 332 LEU A C 1
ATOM 2635 O O . LEU A 1 332 ? 26.114 2.445 -8.950 1.00 77.75 332 LEU A O 1
ATOM 2639 N N . ILE A 1 333 ? 25.470 2.911 -6.853 1.00 71.56 333 ILE A N 1
ATOM 2640 C CA . ILE A 1 333 ? 24.926 1.579 -6.567 1.00 71.56 333 ILE A CA 1
ATOM 2641 C C . ILE A 1 333 ? 23.458 1.542 -6.994 1.00 71.56 333 ILE A C 1
ATOM 2643 O O . ILE A 1 333 ? 22.603 2.188 -6.389 1.00 71.56 333 ILE A O 1
ATOM 2647 N N . PHE A 1 334 ? 23.147 0.753 -8.021 1.00 79.69 334 PHE A N 1
ATOM 2648 C CA . PHE A 1 334 ? 21.782 0.583 -8.520 1.00 79.69 334 PHE A CA 1
ATOM 2649 C C . PHE A 1 334 ? 21.567 -0.821 -9.115 1.00 79.69 334 PHE A C 1
ATOM 2651 O O . PHE A 1 334 ? 22.536 -1.528 -9.395 1.00 79.69 334 PHE A O 1
ATOM 2658 N N . PRO A 1 335 ? 20.312 -1.280 -9.316 1.00 79.19 335 PRO A N 1
ATOM 2659 C CA . PRO A 1 335 ? 20.050 -2.610 -9.866 1.00 79.19 335 PRO A CA 1
ATOM 2660 C C . PRO A 1 335 ? 20.307 -2.648 -11.384 1.00 79.19 335 PRO A C 1
ATOM 2662 O O . PRO A 1 335 ? 19.357 -2.602 -12.172 1.00 79.19 335 PRO A O 1
ATOM 2665 N N . GLN A 1 336 ? 21.585 -2.748 -11.763 1.00 81.44 336 GLN A N 1
ATOM 2666 C CA . GLN A 1 336 ? 22.105 -2.684 -13.137 1.00 81.44 336 GLN A CA 1
ATOM 2667 C C . GLN A 1 336 ? 21.321 -3.557 -14.120 1.00 81.44 336 GLN A C 1
ATOM 2669 O O . GLN A 1 336 ? 20.811 -3.035 -15.108 1.00 81.44 336 GLN A O 1
ATOM 2674 N N . ASP A 1 337 ? 21.115 -4.842 -13.821 1.00 80.88 337 ASP A N 1
ATOM 2675 C CA . ASP A 1 337 ? 20.401 -5.762 -14.723 1.00 80.88 337 ASP A CA 1
ATOM 2676 C C . ASP A 1 337 ? 18.957 -5.317 -14.987 1.00 80.88 337 ASP A C 1
ATOM 2678 O O . ASP A 1 337 ? 18.447 -5.370 -16.105 1.00 80.88 337 ASP A O 1
ATOM 2682 N N . ARG A 1 338 ? 18.268 -4.843 -13.943 1.00 81.88 338 ARG A N 1
ATOM 2683 C CA . ARG A 1 338 ? 16.856 -4.452 -14.047 1.00 81.88 338 ARG A CA 1
ATOM 2684 C C . ARG A 1 338 ? 16.694 -3.126 -14.781 1.00 81.88 338 ARG A C 1
ATOM 2686 O O . ARG A 1 338 ? 15.694 -2.942 -15.471 1.00 81.88 338 ARG A O 1
ATOM 2693 N N . VAL A 1 339 ? 17.634 -2.200 -14.597 1.00 85.38 339 VAL A N 1
ATOM 2694 C CA . VAL A 1 339 ? 17.658 -0.930 -15.335 1.00 85.38 339 VAL A CA 1
ATOM 2695 C C . VAL A 1 339 ? 18.036 -1.180 -16.794 1.00 85.38 339 VAL A C 1
ATOM 2697 O O . VAL A 1 339 ? 17.385 -0.633 -17.678 1.00 85.38 339 VAL A O 1
ATOM 2700 N N . PHE A 1 340 ? 18.963 -2.102 -17.062 1.00 87.12 340 PHE A N 1
ATOM 2701 C CA . PHE A 1 340 ? 19.324 -2.506 -18.420 1.00 87.12 340 PHE A CA 1
ATOM 2702 C C . PHE A 1 340 ? 18.126 -3.107 -19.160 1.00 87.12 340 PHE A C 1
ATOM 2704 O O . PHE A 1 340 ? 17.813 -2.725 -20.285 1.00 87.12 340 PHE A O 1
ATOM 2711 N N . MET A 1 341 ? 17.388 -4.006 -18.503 1.00 84.12 341 MET A N 1
ATOM 2712 C CA . MET A 1 341 ? 16.173 -4.595 -19.070 1.00 84.12 341 MET A CA 1
ATOM 2713 C C . MET A 1 341 ? 15.083 -3.554 -19.347 1.00 84.12 341 MET A C 1
ATOM 2715 O O . MET A 1 341 ? 14.372 -3.663 -20.348 1.00 84.12 341 MET A O 1
ATOM 2719 N N . LEU A 1 342 ? 14.964 -2.530 -18.495 1.00 85.25 342 LEU A N 1
ATOM 2720 C CA . LEU A 1 342 ? 14.074 -1.400 -18.748 1.00 85.25 342 LEU A CA 1
ATOM 2721 C C . LEU A 1 342 ? 14.521 -0.609 -19.983 1.00 85.25 342 LEU A C 1
ATOM 2723 O O . LEU A 1 342 ? 13.694 -0.373 -20.858 1.00 85.25 342 LEU A O 1
ATOM 2727 N N . LEU A 1 343 ? 15.805 -0.244 -20.072 1.00 88.31 343 LEU A N 1
ATOM 2728 C CA . LEU A 1 343 ? 16.381 0.469 -21.219 1.00 88.31 343 LEU A CA 1
ATOM 2729 C C . LEU A 1 343 ? 16.199 -0.316 -22.518 1.00 88.31 343 LEU A C 1
ATOM 2731 O O . LEU A 1 343 ? 15.839 0.262 -23.538 1.00 88.31 343 LEU A O 1
ATOM 2735 N N . SER A 1 344 ? 16.356 -1.639 -22.477 1.00 85.62 344 SER A N 1
ATOM 2736 C CA . SER A 1 344 ? 16.086 -2.495 -23.628 1.00 85.62 344 SER A CA 1
ATOM 2737 C C . SER A 1 344 ? 14.614 -2.480 -24.037 1.00 85.62 344 SER A C 1
ATOM 2739 O O . SER A 1 344 ? 14.326 -2.330 -25.220 1.00 85.62 344 SER A O 1
ATOM 2741 N N . CYS A 1 345 ? 13.677 -2.588 -23.090 1.00 83.88 345 CYS A N 1
ATOM 2742 C CA . CYS A 1 345 ? 12.243 -2.504 -23.384 1.00 83.88 345 CYS A CA 1
ATOM 2743 C C . CYS A 1 345 ? 11.865 -1.133 -23.966 1.00 83.88 345 CYS A C 1
ATOM 2745 O O . CYS A 1 345 ? 11.108 -1.046 -24.933 1.00 83.88 345 CYS A O 1
ATOM 2747 N N . ILE A 1 346 ? 12.435 -0.067 -23.401 1.00 86.06 346 ILE A N 1
ATOM 2748 C CA . ILE A 1 346 ? 12.291 1.297 -23.899 1.00 86.06 346 ILE A CA 1
ATOM 2749 C C . ILE A 1 346 ? 12.799 1.390 -25.343 1.00 86.06 346 ILE A C 1
ATOM 2751 O O . ILE A 1 346 ? 12.044 1.792 -26.224 1.00 86.06 346 ILE A O 1
ATOM 2755 N N . GLY A 1 347 ? 14.031 0.945 -25.598 1.00 84.31 347 GLY A N 1
ATOM 2756 C CA . GLY A 1 347 ? 14.632 0.952 -26.927 1.00 84.31 347 GLY A CA 1
ATOM 2757 C C . GLY A 1 347 ? 13.797 0.172 -27.941 1.00 84.31 347 GLY A C 1
ATOM 2758 O O . GLY A 1 347 ? 13.484 0.717 -28.992 1.00 84.31 347 GLY A O 1
ATOM 2759 N N . GLN A 1 348 ? 13.346 -1.044 -27.602 1.00 84.12 348 GLN A N 1
ATOM 2760 C CA . GLN A 1 348 ? 12.522 -1.891 -28.480 1.00 84.12 348 GLN A CA 1
ATOM 2761 C C . GLN A 1 348 ? 11.229 -1.190 -28.905 1.00 84.12 348 GLN A C 1
ATOM 2763 O O . GLN A 1 348 ? 10.850 -1.219 -30.073 1.00 84.12 348 GLN A O 1
ATOM 2768 N N . ARG A 1 349 ? 10.560 -0.513 -27.967 1.00 79.69 349 ARG A N 1
ATOM 2769 C CA . ARG A 1 349 ? 9.319 0.219 -28.252 1.00 79.69 349 ARG A CA 1
ATOM 2770 C C . ARG A 1 349 ? 9.541 1.542 -28.982 1.00 79.69 349 ARG A C 1
ATOM 2772 O O . ARG A 1 349 ? 8.584 2.083 -29.524 1.00 79.69 349 ARG A O 1
ATOM 2779 N N . SER A 1 350 ? 10.771 2.046 -29.006 1.00 81.88 350 SER A N 1
ATOM 2780 C CA . SER A 1 350 ? 11.160 3.275 -29.702 1.00 81.88 350 SER A CA 1
ATOM 2781 C C . SER A 1 350 ? 11.838 3.031 -31.054 1.00 81.88 350 SER A C 1
ATOM 2783 O O . SER A 1 350 ? 12.237 3.996 -31.694 1.00 81.88 350 SER A O 1
ATOM 2785 N N . LEU A 1 351 ? 11.929 1.782 -31.530 1.00 74.94 351 LEU A N 1
ATOM 2786 C CA . LEU A 1 351 ? 12.561 1.436 -32.816 1.00 74.94 351 LEU A CA 1
ATOM 2787 C C . LEU A 1 351 ? 11.864 2.033 -34.047 1.00 74.94 351 LEU A C 1
ATOM 2789 O O . LEU A 1 351 ? 12.476 2.128 -35.105 1.00 74.94 351 LEU A O 1
ATOM 2793 N N . SER A 1 352 ? 10.611 2.482 -33.921 1.00 67.12 352 SER A N 1
ATOM 2794 C CA . SER A 1 352 ? 9.948 3.271 -34.968 1.00 67.12 352 SER A CA 1
ATOM 2795 C C . SER A 1 352 ? 10.646 4.612 -35.232 1.00 67.12 352 SER A C 1
ATOM 2797 O O . SER A 1 352 ? 10.436 5.216 -36.280 1.00 67.12 352 SER A O 1
ATOM 2799 N N . ASN A 1 353 ? 11.455 5.091 -34.283 1.00 72.44 353 ASN A N 1
ATOM 2800 C CA . ASN A 1 353 ? 12.294 6.270 -34.413 1.00 72.44 353 ASN A CA 1
ATOM 2801 C C . ASN A 1 353 ? 13.718 5.835 -34.794 1.00 72.44 353 ASN A C 1
ATOM 2803 O O . ASN A 1 353 ? 14.472 5.321 -33.964 1.00 72.44 353 ASN A O 1
ATOM 2807 N N . THR A 1 354 ? 14.097 6.063 -36.054 1.00 67.94 354 THR A N 1
ATOM 2808 C CA . THR A 1 354 ? 15.417 5.692 -36.595 1.00 67.94 354 THR A CA 1
ATOM 2809 C C . THR A 1 354 ? 16.580 6.327 -35.830 1.00 67.94 354 THR A C 1
ATOM 2811 O O . THR A 1 354 ? 17.670 5.757 -35.804 1.00 67.94 354 THR A O 1
ATOM 2814 N N . GLY A 1 355 ? 16.344 7.452 -35.142 1.00 79.00 355 GLY A N 1
ATOM 2815 C CA . GLY A 1 355 ? 17.358 8.145 -34.349 1.00 79.00 355 GLY A CA 1
ATOM 2816 C C . GLY A 1 355 ? 17.881 7.338 -33.157 1.00 79.00 355 GLY A C 1
ATOM 2817 O O . GLY A 1 355 ? 18.994 7.581 -32.710 1.00 79.00 355 GLY A O 1
ATOM 2818 N N . VAL A 1 356 ? 17.136 6.347 -32.648 1.00 83.25 356 VAL A N 1
ATOM 2819 C CA . VAL A 1 356 ? 17.590 5.535 -31.501 1.00 83.25 356 VAL A CA 1
ATOM 2820 C C . VAL A 1 356 ? 18.762 4.632 -31.878 1.00 83.25 356 VAL A C 1
ATOM 2822 O O . VAL A 1 356 ? 19.768 4.603 -31.172 1.00 83.25 356 VAL A O 1
ATOM 2825 N N . LEU A 1 357 ? 18.651 3.907 -32.994 1.00 83.94 357 LEU A N 1
ATOM 2826 C CA . LEU A 1 357 ? 19.725 3.026 -33.451 1.00 83.94 357 LEU A CA 1
ATOM 2827 C C . LEU A 1 357 ? 20.941 3.844 -33.899 1.00 83.94 357 LEU A C 1
ATOM 2829 O O . LEU A 1 357 ? 22.065 3.500 -33.551 1.00 83.94 357 LEU A O 1
ATOM 2833 N N . GLU A 1 358 ? 20.710 4.955 -34.601 1.00 86.50 358 GLU A N 1
ATOM 2834 C CA . GLU A 1 358 ? 21.765 5.876 -35.031 1.00 86.50 358 GLU A CA 1
ATOM 2835 C C . GLU A 1 358 ? 22.558 6.439 -33.840 1.00 86.50 358 GLU A C 1
ATOM 2837 O O . GLU A 1 358 ? 23.783 6.360 -33.826 1.00 86.50 358 GLU A O 1
ATOM 2842 N N . SER A 1 359 ? 21.888 6.925 -32.788 1.00 86.44 359 SER A N 1
ATOM 2843 C CA . SER A 1 359 ? 22.566 7.435 -31.588 1.00 86.44 359 SER A CA 1
ATOM 2844 C C . SER A 1 359 ? 23.345 6.364 -30.819 1.00 86.44 359 SER A C 1
ATOM 2846 O O . SER A 1 359 ? 24.391 6.674 -30.246 1.00 86.44 359 SER A O 1
ATOM 2848 N N . LEU A 1 360 ? 22.867 5.115 -30.783 1.00 87.25 360 LEU A N 1
ATOM 2849 C CA . LEU A 1 360 ? 23.591 4.006 -30.146 1.00 87.25 360 LEU A CA 1
ATOM 2850 C C . LEU A 1 360 ? 24.813 3.574 -30.968 1.00 87.25 360 LEU A C 1
ATOM 2852 O O . LEU A 1 360 ? 25.860 3.269 -30.397 1.00 87.25 360 LEU A O 1
ATOM 2856 N N . LEU A 1 361 ? 24.703 3.578 -32.299 1.00 87.25 361 LEU A N 1
ATOM 2857 C CA . LEU A 1 361 ? 25.824 3.298 -33.197 1.00 87.25 361 LEU A CA 1
ATOM 2858 C C . LEU A 1 361 ? 26.876 4.413 -33.152 1.00 87.25 361 LEU A C 1
ATOM 2860 O O . LEU A 1 361 ? 28.061 4.107 -33.090 1.00 87.25 361 LEU A O 1
ATOM 2864 N N . ASN A 1 362 ? 26.463 5.680 -33.079 1.00 88.81 362 ASN A N 1
ATOM 2865 C CA . ASN A 1 362 ? 27.377 6.809 -32.880 1.00 88.81 362 ASN A CA 1
ATOM 2866 C C . ASN A 1 362 ? 28.096 6.728 -31.523 1.00 88.81 362 ASN A C 1
ATOM 2868 O O . ASN A 1 362 ? 29.278 7.046 -31.427 1.00 88.81 362 ASN A O 1
ATOM 2872 N N . LEU A 1 363 ? 27.411 6.271 -30.467 1.00 87.38 363 LEU A N 1
ATOM 2873 C CA . LEU A 1 363 ? 28.051 6.004 -29.177 1.00 87.38 363 LEU A CA 1
ATOM 2874 C C . LEU A 1 363 ? 29.102 4.889 -29.296 1.00 87.38 363 LEU A C 1
ATOM 2876 O O . LEU A 1 363 ? 30.203 5.042 -28.773 1.00 87.38 363 LEU A O 1
ATOM 2880 N N . LEU A 1 364 ? 28.792 3.797 -30.003 1.00 86.69 364 LEU A N 1
ATOM 2881 C CA . LEU A 1 364 ? 29.763 2.735 -30.291 1.00 86.69 364 LEU A CA 1
ATOM 2882 C C . LEU A 1 364 ? 30.966 3.254 -31.077 1.00 86.69 364 LEU A C 1
ATOM 2884 O O . LEU A 1 364 ? 32.091 2.941 -30.705 1.00 86.69 364 LEU A O 1
ATOM 2888 N N . ASP A 1 365 ? 30.747 4.055 -32.117 1.00 86.62 365 ASP A N 1
ATOM 2889 C CA . ASP A 1 365 ? 31.828 4.630 -32.921 1.00 86.62 365 ASP A CA 1
ATOM 2890 C C . ASP A 1 365 ? 32.740 5.529 -32.073 1.00 86.62 365 ASP A C 1
ATOM 2892 O O . ASP A 1 365 ? 33.958 5.383 -32.104 1.00 86.62 365 ASP A O 1
ATOM 2896 N N . ASN A 1 366 ? 32.168 6.362 -31.197 1.00 85.44 366 ASN A N 1
ATOM 2897 C CA . ASN A 1 366 ? 32.942 7.175 -30.254 1.00 85.44 366 ASN A CA 1
ATOM 2898 C C . ASN A 1 366 ? 33.777 6.321 -29.286 1.00 85.44 366 ASN A C 1
ATOM 2900 O O . ASN A 1 366 ? 34.953 6.616 -29.066 1.00 85.44 366 ASN A O 1
ATOM 2904 N N . LEU A 1 367 ? 33.197 5.253 -28.728 1.00 82.31 367 LEU A N 1
ATOM 2905 C CA . LEU A 1 367 ? 33.899 4.340 -27.817 1.00 82.31 367 LEU A CA 1
ATOM 2906 C C . LEU A 1 367 ? 34.984 3.512 -28.527 1.00 82.31 367 LEU A C 1
ATOM 2908 O O . LEU A 1 367 ? 35.968 3.128 -27.899 1.00 82.31 367 LEU A O 1
ATOM 2912 N N . LEU A 1 368 ? 34.817 3.246 -29.825 1.00 83.94 368 LEU A N 1
ATOM 2913 C CA . LEU A 1 368 ? 35.762 2.502 -30.663 1.00 83.94 368 LEU A CA 1
ATOM 2914 C C . LEU A 1 368 ? 36.748 3.408 -31.415 1.00 83.94 368 LEU A C 1
ATOM 2916 O O . LEU A 1 368 ? 37.710 2.901 -31.991 1.00 83.94 368 LEU A O 1
ATOM 2920 N N . SER A 1 369 ? 36.570 4.731 -31.373 1.00 80.88 369 SER A N 1
ATOM 2921 C CA . SER A 1 369 ? 37.464 5.713 -31.998 1.00 80.88 369 SER A CA 1
ATOM 2922 C C . SER A 1 369 ? 38.954 5.541 -31.650 1.00 80.88 369 SER A C 1
ATOM 2924 O O . SER A 1 369 ? 39.774 5.723 -32.554 1.00 80.88 369 SER A O 1
ATOM 2926 N N . PRO A 1 370 ? 39.359 5.084 -30.438 1.00 74.00 370 PRO A N 1
ATOM 2927 C CA . PRO A 1 370 ? 40.770 4.825 -30.134 1.00 74.00 370 PRO A CA 1
ATOM 2928 C C . PRO A 1 370 ? 41.394 3.681 -30.955 1.00 74.00 370 PRO A C 1
ATOM 2930 O O . PRO A 1 370 ? 42.613 3.526 -30.956 1.00 74.00 370 PRO A O 1
ATOM 2933 N N . LEU A 1 371 ? 40.583 2.866 -31.642 1.00 68.38 371 LEU A N 1
ATOM 2934 C CA . LEU A 1 371 ? 41.023 1.743 -32.478 1.00 68.38 371 LEU A CA 1
ATOM 2935 C C . LEU A 1 371 ? 41.169 2.109 -33.967 1.00 68.38 371 LEU A C 1
ATOM 2937 O O . LEU A 1 371 ? 41.648 1.279 -34.745 1.00 68.38 371 LEU A O 1
ATOM 2941 N N . GLN A 1 372 ? 40.745 3.305 -34.400 1.00 70.00 372 GLN A N 1
ATOM 2942 C CA . GLN A 1 372 ? 40.742 3.660 -35.822 1.00 70.00 372 GLN A CA 1
ATOM 2943 C C . GLN A 1 372 ? 42.164 3.986 -36.344 1.00 70.00 372 GLN A C 1
ATOM 2945 O O . GLN A 1 372 ? 42.853 4.823 -35.759 1.00 70.00 372 GLN A O 1
ATOM 2950 N N . PRO A 1 373 ? 42.633 3.393 -37.468 1.00 60.03 373 PRO A N 1
ATOM 2951 C CA . PRO A 1 373 ? 44.047 3.472 -37.864 1.00 60.03 373 PRO A CA 1
ATOM 2952 C C . PRO A 1 373 ? 44.519 4.767 -38.551 1.00 60.03 373 PRO A C 1
ATOM 2954 O O . PRO A 1 373 ? 45.611 4.752 -39.119 1.00 60.03 373 PRO A O 1
ATOM 2957 N N . GLN A 1 374 ? 43.749 5.862 -38.607 1.00 54.31 374 GLN A N 1
ATOM 2958 C CA . GLN A 1 374 ? 44.091 6.978 -39.508 1.00 54.31 374 GLN A CA 1
ATOM 2959 C C . GLN A 1 374 ? 43.806 8.371 -38.936 1.00 54.31 374 GLN A C 1
ATOM 2961 O O . GLN A 1 374 ? 42.697 8.869 -39.061 1.00 54.31 374 GLN A O 1
ATOM 2966 N N . LEU A 1 375 ? 44.849 9.023 -38.405 1.00 43.53 375 LEU A N 1
ATOM 2967 C CA . LEU A 1 375 ? 45.231 10.421 -38.686 1.00 43.53 375 LEU A CA 1
ATOM 2968 C C . LEU A 1 375 ? 46.642 10.688 -38.105 1.00 43.53 375 LEU A C 1
ATOM 2970 O O . LEU A 1 375 ? 46.976 10.177 -37.034 1.00 43.53 375 LEU A O 1
ATOM 2974 N N . PRO A 1 376 ? 47.518 11.426 -38.813 1.00 47.97 376 PRO A N 1
ATOM 2975 C CA . PRO A 1 376 ? 48.929 11.520 -38.470 1.00 47.97 376 PRO A CA 1
ATOM 2976 C C . PRO A 1 376 ? 49.156 12.449 -37.271 1.00 47.97 376 PRO A C 1
ATOM 2978 O O . PRO A 1 376 ? 48.761 13.608 -37.284 1.00 47.97 376 PRO A O 1
ATOM 2981 N N . ILE A 1 377 ? 49.865 11.923 -36.269 1.00 47.97 377 ILE A N 1
ATOM 2982 C CA . ILE A 1 377 ? 50.796 12.640 -35.385 1.00 47.97 377 ILE A CA 1
ATOM 2983 C C . ILE A 1 377 ? 50.242 13.968 -34.836 1.00 47.97 377 ILE A C 1
ATOM 2985 O O . ILE A 1 377 ? 50.700 15.032 -35.232 1.00 47.97 377 ILE A O 1
ATOM 2989 N N . HIS A 1 378 ? 49.323 13.915 -33.870 1.00 41.38 378 HIS A N 1
ATOM 2990 C CA . HIS A 1 378 ? 49.378 14.719 -32.638 1.00 41.38 378 HIS A CA 1
ATOM 2991 C C . HIS A 1 378 ? 48.258 14.275 -31.686 1.00 41.38 378 HIS A C 1
ATOM 2993 O O . HIS A 1 378 ? 47.083 14.375 -32.015 1.00 41.38 378 HIS A O 1
ATOM 2999 N N . ARG A 1 379 ? 48.657 13.855 -30.476 1.00 39.59 379 ARG A N 1
ATOM 3000 C CA . ARG A 1 379 ? 47.828 13.391 -29.344 1.00 39.59 379 ARG A CA 1
ATOM 3001 C C . ARG A 1 379 ? 47.296 11.958 -29.455 1.00 39.59 379 ARG A C 1
ATOM 3003 O O . ARG A 1 379 ? 46.096 11.720 -29.444 1.00 39.59 379 ARG A O 1
ATOM 3010 N N . CYS A 1 380 ? 48.212 10.991 -29.419 1.00 40.84 380 CYS A N 1
ATOM 3011 C CA . CYS A 1 380 ? 47.901 9.716 -28.776 1.00 40.84 380 CYS A CA 1
ATOM 3012 C C . CYS A 1 380 ? 47.740 10.018 -27.274 1.00 40.84 380 CYS A C 1
ATOM 3014 O O . CYS A 1 380 ? 48.724 10.051 -26.539 1.00 40.84 380 CYS A O 1
ATOM 3016 N N . SER A 1 381 ? 46.535 10.402 -26.849 1.00 39.12 381 SER A N 1
ATOM 3017 C CA . SER A 1 381 ? 46.181 10.318 -25.434 1.00 39.12 381 SER A CA 1
ATOM 3018 C C . SER A 1 381 ? 45.910 8.847 -25.163 1.00 39.12 381 SER A C 1
ATOM 3020 O O . SER A 1 381 ? 45.188 8.224 -25.937 1.00 39.12 381 SER A O 1
ATOM 3022 N N . GLU A 1 382 ? 46.516 8.303 -24.114 1.00 44.84 382 GLU A N 1
ATOM 3023 C CA . GLU A 1 382 ? 46.291 6.954 -23.591 1.00 44.84 382 GLU A CA 1
ATOM 3024 C C . GLU A 1 382 ? 44.784 6.695 -23.407 1.00 44.84 382 GLU A C 1
ATOM 3026 O O . GLU A 1 382 ? 44.202 6.996 -22.371 1.00 44.84 382 GLU A O 1
ATOM 3031 N N . GLY A 1 383 ? 44.116 6.201 -24.447 1.00 53.84 383 GLY A N 1
ATOM 3032 C CA . GLY A 1 383 ? 42.699 5.873 -24.413 1.00 53.84 383 GLY A CA 1
ATOM 3033 C C . GLY A 1 383 ? 42.542 4.436 -23.956 1.00 53.84 383 GLY A C 1
ATOM 3034 O O . GLY A 1 383 ? 42.560 3.524 -24.780 1.00 53.84 383 GLY A O 1
ATOM 3035 N N . VAL A 1 384 ? 42.424 4.213 -22.648 1.00 63.81 384 VAL A N 1
ATOM 3036 C CA . VAL A 1 384 ? 41.980 2.912 -22.136 1.00 63.81 384 VAL A CA 1
ATOM 3037 C C . VAL A 1 384 ? 40.555 2.693 -22.641 1.00 63.81 384 VAL A C 1
ATOM 3039 O O . VAL A 1 384 ? 39.663 3.488 -22.356 1.00 63.81 384 VAL A O 1
ATOM 3042 N N . LEU A 1 385 ? 40.344 1.637 -23.427 1.00 73.69 385 LEU A N 1
ATOM 3043 C CA . LEU A 1 385 ? 39.006 1.252 -23.865 1.00 73.69 385 LEU A CA 1
ATOM 3044 C C . LEU A 1 385 ? 38.179 0.841 -22.647 1.00 73.69 385 LEU A C 1
ATOM 3046 O O . LEU A 1 385 ? 38.570 -0.060 -21.902 1.00 73.69 385 LEU A O 1
ATOM 3050 N N . ASP A 1 386 ? 37.010 1.452 -22.484 1.00 77.94 386 ASP A N 1
ATOM 3051 C CA . ASP A 1 386 ? 36.025 1.037 -21.489 1.00 77.94 386 ASP A CA 1
ATOM 3052 C C . ASP A 1 386 ? 35.308 -0.235 -21.978 1.00 77.94 386 ASP A C 1
ATOM 3054 O O . ASP A 1 386 ? 34.198 -0.209 -22.515 1.00 77.94 386 ASP A O 1
ATOM 3058 N N . ILE A 1 387 ? 36.003 -1.371 -21.861 1.00 79.12 387 ILE A N 1
ATOM 3059 C CA . ILE A 1 387 ? 35.516 -2.689 -22.294 1.00 79.12 387 ILE A CA 1
ATOM 3060 C C . ILE A 1 387 ? 34.167 -3.038 -21.632 1.00 79.12 387 ILE A C 1
ATOM 3062 O O . ILE A 1 387 ? 33.284 -3.527 -22.346 1.00 79.12 387 ILE A O 1
ATOM 3066 N N . PRO A 1 388 ? 33.952 -2.795 -20.318 1.00 80.50 388 PRO A N 1
ATOM 3067 C CA . PRO A 1 388 ? 32.641 -2.974 -19.697 1.00 80.50 388 PRO A CA 1
ATOM 3068 C C . PRO A 1 388 ? 31.535 -2.174 -20.389 1.00 80.50 388 PRO A C 1
ATOM 3070 O O . PRO A 1 388 ? 30.521 -2.762 -20.769 1.00 80.50 388 PRO A O 1
ATOM 3073 N N . MET A 1 389 ? 31.736 -0.877 -20.621 1.00 83.81 389 MET A N 1
ATOM 3074 C CA . MET A 1 389 ? 30.749 -0.027 -21.289 1.00 83.81 389 MET A CA 1
ATOM 3075 C C . MET A 1 389 ? 30.468 -0.498 -22.720 1.00 83.81 389 MET A C 1
ATOM 3077 O O . MET A 1 389 ? 29.308 -0.661 -23.100 1.00 83.81 389 MET A O 1
ATOM 3081 N N . ILE A 1 390 ? 31.510 -0.806 -23.501 1.00 84.19 390 ILE A N 1
ATOM 3082 C CA . ILE A 1 390 ? 31.365 -1.340 -24.866 1.00 84.19 390 ILE A CA 1
ATOM 3083 C C . ILE A 1 390 ? 30.517 -2.619 -24.856 1.00 84.19 390 ILE A C 1
ATOM 3085 O O . ILE A 1 390 ? 29.605 -2.757 -25.671 1.00 84.19 390 ILE A O 1
ATOM 3089 N N . SER A 1 391 ? 30.758 -3.529 -23.907 1.00 83.00 391 SER A N 1
ATOM 3090 C CA . SER A 1 391 ? 29.979 -4.764 -23.755 1.00 83.00 391 SER A CA 1
ATOM 3091 C C . SER A 1 391 ? 28.487 -4.485 -23.528 1.00 83.00 391 SER A C 1
ATOM 3093 O O . SER A 1 391 ? 27.637 -5.079 -24.195 1.00 83.00 391 SER A O 1
ATOM 3095 N N . TRP A 1 392 ? 28.149 -3.533 -22.649 1.00 87.44 392 TRP A N 1
ATOM 3096 C CA . TRP A 1 392 ? 26.759 -3.139 -22.393 1.00 87.44 392 TRP A CA 1
ATOM 3097 C C . TRP A 1 392 ? 26.081 -2.537 -23.627 1.00 87.44 392 TRP A C 1
ATOM 3099 O O . TRP A 1 392 ? 24.935 -2.891 -23.923 1.00 87.44 392 TRP A O 1
ATOM 3109 N N . VAL A 1 393 ? 26.777 -1.676 -24.376 1.00 87.25 393 VAL A N 1
ATOM 3110 C CA . VAL A 1 393 ? 26.226 -1.072 -25.600 1.00 87.25 393 VAL A CA 1
ATOM 3111 C C . VAL A 1 393 ? 26.018 -2.125 -26.685 1.00 87.25 393 VAL A C 1
ATOM 3113 O O . VAL A 1 393 ? 24.932 -2.196 -27.259 1.00 87.25 393 VAL A O 1
ATOM 3116 N N . VAL A 1 394 ? 27.007 -2.990 -26.932 1.00 86.44 394 VAL A N 1
ATOM 3117 C CA . VAL A 1 394 ? 26.891 -4.084 -27.913 1.00 86.44 394 VAL A CA 1
ATOM 3118 C C . VAL A 1 394 ? 25.751 -5.029 -27.539 1.00 86.44 394 VAL A C 1
ATOM 3120 O O . VAL A 1 394 ? 24.963 -5.408 -28.404 1.00 86.44 394 VAL A O 1
ATOM 3123 N N . MET A 1 395 ? 25.607 -5.371 -26.256 1.00 87.25 395 MET A N 1
ATOM 3124 C CA . MET A 1 395 ? 24.509 -6.216 -25.785 1.00 87.25 395 MET A CA 1
ATOM 3125 C C . MET A 1 395 ? 23.142 -5.560 -26.017 1.00 87.25 395 MET A C 1
ATOM 3127 O O . MET A 1 395 ? 22.198 -6.239 -26.429 1.00 87.25 395 MET A O 1
ATOM 3131 N N . LEU A 1 396 ? 23.023 -4.247 -25.790 1.00 86.75 396 LEU A N 1
ATOM 3132 C CA . LEU A 1 396 ? 21.783 -3.516 -26.050 1.00 86.75 396 LEU A CA 1
ATOM 3133 C C . LEU A 1 396 ? 21.460 -3.512 -27.545 1.00 86.75 396 LEU A C 1
ATOM 3135 O O . LEU A 1 396 ? 20.349 -3.876 -27.923 1.00 86.75 396 LEU A O 1
ATOM 3139 N N . VAL A 1 397 ? 22.430 -3.155 -28.390 1.00 87.56 397 VAL A N 1
ATOM 3140 C CA . VAL A 1 397 ? 22.266 -3.113 -29.850 1.00 87.56 397 VAL A CA 1
ATOM 3141 C C . VAL A 1 397 ? 21.906 -4.492 -30.402 1.00 87.56 397 VAL A C 1
ATOM 3143 O O . VAL A 1 397 ? 20.930 -4.601 -31.140 1.00 87.56 397 VAL A O 1
ATOM 3146 N N . SER A 1 398 ? 22.605 -5.555 -29.987 1.00 85.31 398 SER A N 1
ATOM 3147 C CA . SER A 1 398 ? 22.285 -6.938 -30.373 1.00 85.31 398 SER A CA 1
ATOM 3148 C C . SER A 1 398 ? 20.832 -7.277 -30.053 1.00 85.31 398 SER A C 1
ATOM 3150 O O . SER A 1 398 ? 20.099 -7.755 -30.910 1.00 85.31 398 SER A O 1
ATOM 3152 N N . ARG A 1 399 ? 20.378 -6.959 -28.837 1.00 84.06 399 ARG A N 1
ATOM 3153 C CA . ARG A 1 399 ? 19.016 -7.259 -28.387 1.00 84.06 399 ARG A CA 1
ATOM 3154 C C . ARG A 1 399 ? 17.938 -6.433 -29.100 1.00 84.06 399 ARG A C 1
ATOM 3156 O O . ARG A 1 399 ? 16.795 -6.882 -29.207 1.00 84.06 399 ARG A O 1
ATOM 3163 N N . LEU A 1 400 ? 18.264 -5.220 -29.545 1.00 85.19 400 LEU A N 1
ATOM 3164 C CA . LEU A 1 400 ? 17.371 -4.398 -30.363 1.00 85.19 400 LEU A CA 1
ATOM 3165 C C . LEU A 1 400 ? 17.252 -4.953 -31.787 1.00 85.19 400 LEU A C 1
ATOM 3167 O O . LEU A 1 400 ? 16.140 -5.054 -32.299 1.00 85.19 400 LEU A O 1
ATOM 3171 N N . LEU A 1 401 ? 18.368 -5.362 -32.394 1.00 84.25 401 LEU A N 1
ATOM 3172 C CA . LEU A 1 401 ? 18.390 -5.956 -33.733 1.00 84.25 401 LEU A CA 1
ATOM 3173 C C . LEU A 1 401 ? 17.695 -7.325 -33.771 1.00 84.25 401 LEU A C 1
ATOM 3175 O O . LEU A 1 401 ? 16.906 -7.573 -34.680 1.00 84.25 401 LEU A O 1
ATOM 3179 N N . ASP A 1 402 ? 17.897 -8.164 -32.749 1.00 82.44 402 ASP A N 1
ATOM 3180 C CA . ASP A 1 402 ? 17.193 -9.446 -32.605 1.00 82.44 402 ASP A CA 1
ATOM 3181 C C . ASP A 1 402 ? 15.666 -9.255 -32.576 1.00 82.44 402 ASP A C 1
ATOM 3183 O O . ASP A 1 402 ? 14.923 -10.065 -33.122 1.00 82.44 402 ASP A O 1
ATOM 3187 N N . TYR A 1 403 ? 15.184 -8.167 -31.964 1.00 79.06 403 TYR A N 1
ATOM 3188 C CA . TYR A 1 403 ? 13.756 -7.847 -31.918 1.00 79.06 403 TYR A CA 1
ATOM 3189 C C . TYR A 1 403 ? 13.202 -7.399 -33.278 1.00 79.06 403 TYR A C 1
ATOM 3191 O O . TYR A 1 403 ? 12.086 -7.765 -33.634 1.00 79.06 403 TYR A O 1
ATOM 3199 N N . VAL A 1 404 ? 13.966 -6.626 -34.057 1.00 76.00 404 VAL A N 1
ATOM 3200 C CA . VAL A 1 404 ? 13.561 -6.265 -35.428 1.00 76.00 404 VAL A CA 1
ATOM 3201 C C . VAL A 1 404 ? 13.430 -7.525 -36.284 1.00 76.00 404 VAL A C 1
ATOM 3203 O O . VAL A 1 404 ? 12.414 -7.703 -36.953 1.00 76.00 404 VAL A O 1
ATOM 3206 N N . ALA A 1 405 ? 14.402 -8.437 -36.191 1.00 71.38 405 ALA A N 1
ATOM 3207 C CA . ALA A 1 405 ? 14.394 -9.690 -36.940 1.00 71.38 405 ALA A CA 1
ATOM 3208 C C . ALA A 1 405 ? 13.173 -10.573 -36.617 1.00 71.38 405 ALA A C 1
ATOM 3210 O O . ALA A 1 405 ? 12.562 -11.134 -37.525 1.00 71.38 405 ALA A O 1
ATOM 3211 N N . THR A 1 406 ? 12.762 -10.669 -35.345 1.00 71.88 406 THR A N 1
ATOM 3212 C CA . THR A 1 406 ? 11.580 -11.464 -34.968 1.00 71.88 406 THR A CA 1
ATOM 3213 C C . THR A 1 406 ? 10.264 -10.839 -35.428 1.00 71.88 406 THR A C 1
ATOM 3215 O O . THR A 1 406 ? 9.368 -11.563 -35.862 1.00 71.88 406 THR A O 1
ATOM 3218 N N . VAL A 1 407 ? 10.135 -9.509 -35.374 1.00 66.88 407 VAL A N 1
ATOM 3219 C CA . VAL A 1 407 ? 8.934 -8.798 -35.849 1.00 66.88 407 VAL A CA 1
ATOM 3220 C C . VAL A 1 407 ? 8.777 -8.931 -37.368 1.00 66.88 407 VAL A C 1
ATOM 3222 O O . VAL A 1 407 ? 7.662 -9.123 -37.860 1.00 66.88 407 VAL A O 1
ATOM 3225 N N . GLU A 1 408 ? 9.878 -8.876 -38.121 1.00 61.44 408 GLU A N 1
ATOM 3226 C CA . GLU A 1 408 ? 9.863 -9.091 -39.572 1.00 61.44 408 GLU A CA 1
ATOM 3227 C C . GLU A 1 408 ? 9.486 -10.537 -39.946 1.00 61.44 408 GLU A C 1
ATOM 3229 O O . GLU A 1 408 ? 8.687 -10.739 -40.865 1.00 61.44 408 GLU A O 1
ATOM 3234 N N . ASP A 1 409 ? 9.961 -11.539 -39.198 1.00 58.47 409 ASP A N 1
ATOM 3235 C CA . ASP A 1 409 ? 9.601 -12.950 -39.406 1.00 58.47 409 ASP A CA 1
ATOM 3236 C C . ASP A 1 409 ? 8.120 -13.247 -39.078 1.00 58.47 409 ASP A C 1
ATOM 3238 O O . ASP A 1 409 ? 7.453 -13.998 -39.803 1.00 58.47 409 ASP A O 1
ATOM 3242 N N . GLU A 1 410 ? 7.543 -12.627 -38.042 1.00 58.94 410 GLU A N 1
ATOM 3243 C CA . GLU A 1 410 ? 6.102 -12.725 -37.741 1.00 58.94 410 GLU A CA 1
ATOM 3244 C C . GLU A 1 410 ? 5.233 -12.036 -38.816 1.00 58.94 410 GLU A C 1
ATOM 3246 O O . GLU A 1 410 ? 4.182 -12.549 -39.228 1.00 58.94 410 GLU A O 1
ATOM 3251 N N . ALA A 1 411 ? 5.691 -10.902 -39.355 1.00 56.59 411 ALA A N 1
ATOM 3252 C CA . ALA A 1 411 ? 5.033 -10.212 -40.467 1.00 56.59 411 ALA A CA 1
ATOM 3253 C C . ALA A 1 411 ? 5.147 -10.981 -41.803 1.00 56.59 411 ALA A C 1
ATOM 3255 O O . ALA A 1 411 ? 4.264 -10.885 -42.663 1.00 56.59 411 ALA A O 1
ATOM 3256 N N . ALA A 1 412 ? 6.211 -11.768 -41.987 1.00 55.31 412 ALA A N 1
ATOM 3257 C CA . ALA A 1 412 ? 6.420 -12.605 -43.168 1.00 55.31 412 ALA A CA 1
ATOM 3258 C C . ALA A 1 412 ? 5.637 -13.932 -43.110 1.00 55.31 412 ALA A C 1
ATOM 3260 O O . ALA A 1 412 ? 5.142 -14.415 -44.135 1.00 55.31 412 ALA A O 1
ATOM 3261 N N . THR A 1 413 ? 5.478 -14.519 -41.922 1.00 51.41 413 THR A N 1
ATOM 3262 C CA . THR A 1 413 ? 4.732 -15.775 -41.713 1.00 51.41 413 THR A CA 1
ATOM 3263 C C . THR A 1 413 ? 3.213 -15.586 -41.739 1.00 51.41 413 THR A C 1
ATOM 3265 O O . THR A 1 413 ? 2.495 -16.487 -42.172 1.00 51.41 413 THR A O 1
ATOM 3268 N N . SER A 1 414 ? 2.715 -14.393 -41.407 1.00 47.97 414 SER A N 1
ATOM 3269 C CA . SER A 1 414 ? 1.288 -14.032 -41.484 1.00 47.97 414 SER A CA 1
ATOM 3270 C C . SER A 1 414 ? 0.743 -13.844 -42.915 1.00 47.97 414 SER A C 1
ATOM 3272 O O . SER A 1 414 ? -0.464 -13.675 -43.092 1.00 47.97 414 SER A O 1
ATOM 3274 N N . LYS A 1 415 ? 1.589 -13.936 -43.956 1.00 44.91 415 LYS A N 1
ATOM 3275 C CA . LYS A 1 415 ? 1.196 -13.798 -45.377 1.00 44.91 415 LYS A CA 1
ATOM 3276 C C . LYS A 1 415 ? 1.168 -15.100 -46.194 1.00 44.91 415 LYS A C 1
ATOM 3278 O O . LYS A 1 415 ? 0.938 -15.036 -47.402 1.00 44.91 415 LYS A O 1
ATOM 3283 N N . LYS A 1 416 ? 1.366 -16.285 -45.600 1.00 35.72 416 LYS A N 1
ATOM 3284 C CA . LYS A 1 416 ? 1.233 -17.571 -46.324 1.00 35.72 416 LYS A CA 1
ATOM 3285 C C . LYS A 1 416 ? -0.048 -18.318 -45.926 1.00 35.72 416 LYS A C 1
ATOM 3287 O O . LYS A 1 416 ? -0.298 -18.472 -44.733 1.00 35.72 416 LYS A O 1
ATOM 3292 N N . PRO A 1 417 ? -0.855 -18.818 -46.887 1.00 35.97 417 PRO A N 1
ATOM 3293 C CA . PRO A 1 417 ? -2.026 -19.619 -46.560 1.00 35.97 417 PRO A CA 1
ATOM 3294 C C . PRO A 1 417 ? -1.577 -20.971 -45.993 1.00 35.97 417 PRO A C 1
ATOM 3296 O O . PRO A 1 417 ? -0.630 -21.583 -46.493 1.00 35.97 417 PRO A O 1
ATOM 3299 N N . LEU A 1 418 ? -2.258 -21.420 -44.935 1.00 43.00 418 LEU A N 1
ATOM 3300 C CA . LEU A 1 418 ? -2.011 -22.695 -44.268 1.00 43.00 418 LEU A CA 1
ATOM 3301 C C . LEU A 1 418 ? -2.071 -23.861 -45.263 1.00 43.00 418 LEU A C 1
ATOM 3303 O O . LEU A 1 418 ? -3.150 -24.222 -45.729 1.00 43.00 418 LEU A O 1
ATOM 3307 N N . ASN A 1 419 ? -0.928 -24.500 -45.517 1.00 31.52 419 ASN A N 1
ATOM 3308 C CA . ASN A 1 419 ? -0.880 -25.934 -45.787 1.00 31.52 419 ASN A CA 1
ATOM 3309 C C . ASN A 1 419 ? 0.548 -26.487 -45.666 1.00 31.52 419 ASN A C 1
ATOM 3311 O O . ASN A 1 419 ? 1.441 -26.083 -46.407 1.00 31.52 419 ASN A O 1
ATOM 3315 N N . GLY A 1 420 ? 0.732 -27.485 -44.794 1.00 30.70 420 GLY A N 1
ATOM 3316 C CA . GLY A 1 420 ? 1.817 -28.462 -44.925 1.00 30.70 420 GLY A CA 1
ATOM 3317 C C . GLY A 1 420 ? 2.818 -28.549 -43.770 1.00 30.70 420 GLY A C 1
ATOM 3318 O O . GLY A 1 420 ? 3.802 -27.824 -43.747 1.00 30.70 420 GLY A O 1
ATOM 3319 N N . LYS A 1 421 ? 2.595 -29.555 -42.911 1.00 30.47 421 LYS A N 1
ATOM 3320 C CA . LYS A 1 421 ? 3.568 -30.308 -42.091 1.00 30.47 421 LYS A CA 1
ATOM 3321 C C . LYS A 1 421 ? 4.606 -29.491 -41.315 1.00 30.47 421 LYS A C 1
ATOM 3323 O O . LYS A 1 421 ? 5.685 -29.177 -41.815 1.00 30.47 421 LYS A O 1
ATOM 3328 N N . GLU A 1 422 ? 4.305 -29.323 -40.028 1.00 32.78 422 GLU A N 1
ATOM 3329 C CA . GLU A 1 422 ? 5.262 -29.029 -38.964 1.00 32.78 422 GLU A CA 1
ATOM 3330 C C . GLU A 1 422 ? 6.490 -29.937 -39.085 1.00 32.78 422 GLU A C 1
ATOM 3332 O O . GLU A 1 422 ? 6.467 -31.132 -38.785 1.00 32.78 422 GLU A O 1
ATOM 3337 N N . ARG A 1 423 ? 7.581 -29.353 -39.572 1.00 30.83 423 ARG A N 1
ATOM 3338 C CA . ARG A 1 423 ? 8.918 -29.884 -39.371 1.00 30.83 423 ARG A CA 1
ATOM 3339 C C . ARG A 1 423 ? 9.496 -29.043 -38.249 1.00 30.83 423 ARG A C 1
ATOM 3341 O O . ARG A 1 423 ? 9.892 -27.906 -38.493 1.00 30.83 423 ARG A O 1
ATOM 3348 N N . GLU A 1 424 ? 9.482 -29.597 -37.039 1.00 33.97 424 GLU A N 1
ATOM 3349 C CA . GLU A 1 424 ? 10.215 -29.084 -35.883 1.00 33.97 424 GLU A CA 1
ATOM 3350 C C . GLU A 1 424 ? 11.647 -28.746 -36.322 1.00 33.97 424 GLU A C 1
ATOM 3352 O O . GLU A 1 424 ? 12.494 -29.622 -36.507 1.00 33.97 424 GLU A O 1
ATOM 3357 N N . ARG A 1 425 ? 11.917 -27.460 -36.554 1.00 29.34 425 ARG A N 1
ATOM 3358 C CA . ARG A 1 425 ? 13.276 -26.937 -36.539 1.00 29.34 425 ARG A CA 1
ATOM 3359 C C . ARG A 1 425 ? 13.446 -26.276 -35.190 1.00 29.34 425 ARG A C 1
ATOM 3361 O O . ARG A 1 425 ? 12.764 -25.306 -34.880 1.00 29.34 425 ARG A O 1
ATOM 3368 N N . PHE A 1 426 ? 14.354 -26.847 -34.412 1.00 30.19 426 PHE A N 1
ATOM 3369 C CA . PHE A 1 426 ? 14.973 -26.247 -33.244 1.00 30.19 426 PHE A CA 1
ATOM 3370 C C . PHE A 1 426 ? 15.531 -24.867 -33.629 1.00 30.19 426 PHE A C 1
ATOM 3372 O O . PHE A 1 426 ? 16.664 -24.755 -34.090 1.00 30.19 426 PHE A O 1
ATOM 3379 N N . LEU A 1 427 ? 14.711 -23.826 -33.499 1.00 30.19 427 LEU A N 1
ATOM 3380 C CA . LEU A 1 427 ? 15.139 -22.439 -33.611 1.00 30.19 427 LEU A CA 1
ATOM 3381 C C . LEU A 1 427 ? 15.666 -22.034 -32.234 1.00 30.19 427 LEU A C 1
ATOM 3383 O O . LEU A 1 427 ? 14.919 -21.963 -31.261 1.00 30.19 427 LEU A O 1
ATOM 3387 N N . THR A 1 428 ? 16.993 -21.923 -32.175 1.00 31.80 428 THR A N 1
ATOM 3388 C CA . THR A 1 428 ? 17.811 -21.175 -31.210 1.00 31.80 428 THR A CA 1
ATOM 3389 C C . THR A 1 428 ? 17.024 -20.529 -30.072 1.00 31.80 428 THR A C 1
ATOM 3391 O O . THR A 1 428 ? 16.447 -19.454 -30.216 1.00 31.80 428 THR A O 1
ATOM 3394 N N . GLY A 1 429 ? 17.024 -21.207 -28.922 1.00 34.47 429 GLY A N 1
ATOM 3395 C CA . GLY A 1 429 ? 16.469 -20.675 -27.687 1.00 34.47 429 GLY A CA 1
ATOM 3396 C C . GLY A 1 429 ? 17.082 -19.321 -27.338 1.00 34.47 429 GLY A C 1
ATOM 3397 O O . GLY A 1 429 ? 18.271 -19.105 -27.564 1.00 34.47 429 GLY A O 1
ATOM 3398 N N . ASN A 1 430 ? 16.251 -18.438 -26.777 1.00 41.91 430 ASN A N 1
ATOM 3399 C CA . ASN A 1 430 ? 16.621 -17.152 -26.186 1.00 41.91 430 ASN A CA 1
ATOM 3400 C C . ASN A 1 430 ? 17.994 -17.222 -25.492 1.00 41.91 430 ASN A C 1
ATOM 3402 O O . ASN A 1 430 ? 18.082 -17.635 -24.334 1.00 41.91 430 ASN A O 1
ATOM 3406 N N . GLN A 1 431 ? 19.048 -16.776 -26.182 1.00 39.59 431 GLN A N 1
ATOM 3407 C CA . GLN A 1 431 ? 20.440 -16.791 -25.702 1.00 39.59 431 GLN A CA 1
ATOM 3408 C C . GLN A 1 431 ? 20.636 -15.975 -24.410 1.00 39.59 431 GLN A C 1
ATOM 3410 O O . GLN A 1 431 ? 21.622 -16.146 -23.700 1.00 39.59 431 GLN A O 1
ATOM 3415 N N . TRP A 1 432 ? 19.651 -15.143 -24.066 1.00 39.31 432 TRP A N 1
ATOM 3416 C CA . TRP A 1 432 ? 19.650 -14.223 -22.931 1.00 39.31 432 TRP A CA 1
ATOM 3417 C C . TRP A 1 432 ? 18.654 -14.606 -21.826 1.00 39.31 432 TRP A C 1
ATOM 3419 O O . TRP A 1 432 ? 18.269 -13.765 -21.011 1.00 39.31 432 TRP A O 1
ATOM 3429 N N . SER A 1 433 ? 18.213 -15.871 -21.764 1.00 40.66 433 SER A N 1
ATOM 3430 C CA . SER A 1 433 ? 17.273 -16.343 -20.733 1.00 40.66 433 SER A CA 1
ATOM 3431 C C . SER A 1 433 ? 17.786 -16.160 -19.297 1.00 40.66 433 SER A C 1
ATOM 3433 O O . SER A 1 433 ? 16.981 -16.120 -18.374 1.00 40.66 433 SER A O 1
ATOM 3435 N N . PHE A 1 434 ? 19.102 -16.016 -19.101 1.00 42.78 434 PHE A N 1
ATOM 3436 C CA . PHE A 1 434 ? 19.714 -15.763 -17.792 1.00 42.78 434 PHE A CA 1
ATOM 3437 C C . PHE A 1 434 ? 19.526 -14.320 -17.286 1.00 42.78 434 PHE A C 1
ATOM 3439 O O . PHE A 1 434 ? 19.524 -14.105 -16.078 1.00 42.78 434 PHE A O 1
ATOM 3446 N N . ILE A 1 435 ? 19.318 -13.344 -18.182 1.00 39.72 435 ILE A N 1
ATOM 3447 C CA . ILE A 1 435 ? 19.031 -11.938 -17.824 1.00 39.72 435 ILE A CA 1
ATOM 3448 C C . ILE A 1 435 ? 17.537 -11.761 -17.500 1.00 39.72 435 ILE A C 1
ATOM 3450 O O . ILE A 1 435 ? 17.137 -10.897 -16.720 1.00 39.72 435 ILE A O 1
ATOM 3454 N N . ASN A 1 436 ? 16.689 -12.631 -18.055 1.00 38.03 436 ASN A N 1
ATOM 3455 C CA . ASN A 1 436 ? 15.240 -12.613 -17.880 1.00 38.03 436 ASN A CA 1
ATOM 3456 C C . ASN A 1 436 ? 14.813 -13.251 -16.544 1.00 38.03 436 ASN A C 1
ATOM 3458 O O . ASN A 1 436 ? 14.081 -14.240 -16.494 1.00 38.03 436 ASN A O 1
ATOM 3462 N N . ASN A 1 437 ? 15.252 -12.667 -15.430 1.00 31.17 437 ASN A N 1
ATOM 3463 C CA . ASN A 1 437 ? 14.781 -13.060 -14.109 1.00 31.17 437 ASN A CA 1
ATOM 3464 C C . ASN A 1 437 ? 13.370 -12.467 -13.877 1.00 31.17 437 ASN A C 1
ATOM 3466 O O . ASN A 1 437 ? 13.219 -11.301 -13.519 1.00 31.17 437 ASN A O 1
ATOM 3470 N N . ASN A 1 438 ? 12.332 -13.277 -14.117 1.00 37.78 438 ASN A N 1
ATOM 3471 C CA . ASN A 1 438 ? 10.930 -13.060 -13.715 1.00 37.78 438 ASN A CA 1
ATOM 3472 C C . ASN A 1 438 ? 10.222 -11.782 -14.217 1.00 37.78 438 ASN A C 1
ATOM 3474 O O . ASN A 1 438 ? 9.553 -11.091 -13.450 1.00 37.78 438 ASN A O 1
ATOM 3478 N N . LEU A 1 439 ? 10.285 -11.508 -15.522 1.00 31.83 439 LEU A N 1
ATOM 3479 C CA . LEU A 1 439 ? 9.450 -10.489 -16.184 1.00 31.83 439 LEU A CA 1
ATOM 3480 C C . LEU A 1 439 ? 8.708 -11.044 -17.408 1.00 31.83 439 LEU A C 1
ATOM 3482 O O . LEU A 1 439 ? 8.425 -10.324 -18.361 1.00 31.83 439 LEU A O 1
ATOM 3486 N N . HIS A 1 440 ? 8.345 -12.330 -17.378 1.00 29.89 440 HIS A N 1
ATOM 3487 C CA . HIS A 1 440 ? 7.270 -12.799 -18.244 1.00 29.89 440 HIS A CA 1
ATOM 3488 C C . HIS A 1 440 ? 5.954 -12.339 -17.620 1.00 29.89 440 HIS A C 1
ATOM 3490 O O . HIS A 1 440 ? 5.410 -12.959 -16.705 1.00 29.89 440 HIS A O 1
ATOM 3496 N N . THR A 1 441 ? 5.482 -11.185 -18.086 1.00 30.50 441 THR A N 1
ATOM 3497 C CA . THR A 1 441 ? 4.075 -10.829 -18.009 1.00 30.50 441 THR A CA 1
ATOM 3498 C C . THR A 1 441 ? 3.294 -12.034 -18.510 1.00 30.50 441 THR A C 1
ATOM 3500 O O . THR A 1 441 ? 3.472 -12.488 -19.639 1.00 30.50 441 THR A O 1
ATOM 3503 N N . GLN A 1 442 ? 2.464 -12.603 -17.637 1.00 28.92 442 GLN A N 1
ATOM 3504 C CA . GLN A 1 442 ? 1.410 -13.497 -18.077 1.00 28.92 442 GLN A CA 1
ATOM 3505 C C . GLN A 1 442 ? 0.627 -12.732 -19.141 1.00 28.92 442 GLN A C 1
ATOM 3507 O O . GLN A 1 442 ? -0.080 -11.770 -18.842 1.00 28.92 442 GLN A O 1
ATOM 3512 N N . SER A 1 443 ? 0.834 -13.126 -20.394 1.00 26.36 443 SER A N 1
ATOM 3513 C CA . SER A 1 443 ? -0.084 -12.855 -21.482 1.00 26.36 443 SER A CA 1
ATOM 3514 C C . SER A 1 443 ? -1.483 -13.164 -20.956 1.00 26.36 443 SER A C 1
ATOM 3516 O O . SER A 1 443 ? -1.776 -14.290 -20.540 1.00 26.36 443 SER A O 1
ATOM 3518 N N . LEU A 1 444 ? -2.326 -12.131 -20.898 1.00 29.38 444 LEU A N 1
ATOM 3519 C CA . LEU A 1 444 ? -3.760 -12.286 -20.736 1.00 29.38 444 LEU A CA 1
ATOM 3520 C C . LEU A 1 444 ? -4.275 -13.075 -21.944 1.00 29.38 444 LEU A C 1
ATOM 3522 O O . LEU A 1 444 ? -4.719 -12.495 -22.926 1.00 29.38 444 LEU A O 1
ATOM 3526 N N . ASN A 1 445 ? -4.272 -14.398 -21.841 1.00 25.69 445 ASN A N 1
ATOM 3527 C CA . ASN A 1 445 ? -5.163 -15.244 -22.611 1.00 25.69 445 ASN A CA 1
ATOM 3528 C C . ASN A 1 445 ? -6.148 -15.883 -21.637 1.00 25.69 445 ASN A C 1
ATOM 3530 O O . ASN A 1 445 ? -5.834 -16.792 -20.869 1.00 25.69 445 ASN A O 1
ATOM 3534 N N . ARG A 1 446 ? -7.370 -15.345 -21.652 1.00 30.27 446 ARG A N 1
ATOM 3535 C CA . ARG A 1 446 ? -8.542 -15.926 -21.000 1.00 30.27 446 ARG A CA 1
ATOM 3536 C C . ARG A 1 446 ? -8.694 -17.386 -21.441 1.00 30.27 446 ARG A C 1
ATOM 3538 O O . ARG A 1 446 ? -8.962 -17.636 -22.609 1.00 30.27 446 ARG A O 1
ATOM 3545 N N . SER A 1 447 ? -8.656 -18.331 -20.504 1.00 27.19 447 SER A N 1
ATOM 3546 C CA . SER A 1 447 ? -9.498 -19.532 -20.585 1.00 27.19 447 SER A CA 1
ATOM 3547 C C . SER A 1 447 ? -9.743 -20.157 -19.204 1.00 27.19 447 SER A C 1
ATOM 3549 O O . SER A 1 447 ? -8.855 -20.609 -18.493 1.00 27.19 447 SER A O 1
ATOM 3551 N N . SER A 1 448 ? -11.014 -20.087 -18.817 1.00 27.42 448 SER A N 1
ATOM 3552 C CA . SER A 1 448 ? -11.779 -21.004 -17.970 1.00 27.42 448 SER A CA 1
ATOM 3553 C C . SER A 1 448 ? -11.122 -22.345 -17.566 1.00 27.42 448 SER A C 1
ATOM 3555 O O . SER A 1 448 ? -10.838 -23.169 -18.424 1.00 27.42 448 SER A O 1
ATOM 3557 N N . LYS A 1 449 ? -11.104 -22.595 -16.243 1.00 35.03 449 LYS A N 1
ATOM 3558 C CA . LYS A 1 449 ? -11.306 -23.875 -15.512 1.00 35.03 449 LYS A CA 1
ATOM 3559 C C . LYS A 1 449 ? -10.639 -25.160 -16.045 1.00 35.03 449 LYS A C 1
ATOM 3561 O O . LYS A 1 449 ? -11.070 -25.720 -17.044 1.00 35.03 449 LYS A O 1
ATOM 3566 N N . GLY A 1 450 ? -9.811 -25.785 -15.200 1.00 29.52 450 GLY A N 1
ATOM 3567 C CA . GLY A 1 450 ? -9.635 -27.245 -15.214 1.00 29.52 450 GLY A CA 1
ATOM 3568 C C . GLY A 1 450 ? -8.339 -27.742 -14.575 1.00 29.52 450 GLY A C 1
ATOM 3569 O O . GLY A 1 450 ? -7.263 -27.550 -15.123 1.00 29.52 450 GLY A O 1
ATOM 3570 N N . ASN A 1 451 ? -8.445 -28.429 -13.434 1.00 42.19 451 ASN A N 1
ATOM 3571 C CA . ASN A 1 451 ? -7.385 -29.272 -12.871 1.00 42.19 451 ASN A CA 1
ATOM 3572 C C . ASN A 1 451 ? -6.809 -30.224 -13.937 1.00 42.19 451 ASN A C 1
ATOM 3574 O O . ASN A 1 451 ? -7.581 -30.977 -14.529 1.00 42.19 451 ASN A O 1
ATOM 3578 N N . SER A 1 452 ? -5.482 -30.311 -14.096 1.00 37.06 452 SER A N 1
ATOM 3579 C CA . SER A 1 452 ? -4.864 -31.411 -14.851 1.00 37.06 452 SER A CA 1
ATOM 3580 C C . SER A 1 452 ? -3.836 -32.174 -13.999 1.00 37.06 452 SER A C 1
ATOM 3582 O O . SER A 1 452 ? -2.776 -31.707 -13.591 1.00 37.06 452 SER A O 1
ATOM 3584 N N . SER A 1 453 ? -4.189 -33.417 -13.692 1.00 43.00 453 SER A N 1
ATOM 3585 C CA . SER A 1 453 ? -3.361 -34.445 -13.052 1.00 43.00 453 SER A CA 1
ATOM 3586 C C . SER A 1 453 ? -2.203 -34.937 -13.944 1.00 43.00 453 SER A C 1
ATOM 3588 O O . SER A 1 453 ? -1.362 -35.717 -13.489 1.00 43.00 453 SER A O 1
ATOM 3590 N N . LEU A 1 454 ? -2.131 -34.463 -15.192 1.00 44.28 454 LEU A N 1
ATOM 3591 C CA . LEU A 1 454 ? -1.144 -34.840 -16.204 1.00 44.28 454 LEU A CA 1
ATOM 3592 C C . LEU A 1 454 ? 0.249 -34.248 -15.942 1.00 44.28 454 LEU A C 1
ATOM 3594 O O . LEU A 1 454 ? 1.235 -34.977 -16.065 1.00 44.28 454 LEU A O 1
ATOM 3598 N N . ASP A 1 455 ? 0.351 -33.012 -15.445 1.00 46.59 455 ASP A N 1
ATOM 3599 C CA . ASP A 1 455 ? 1.652 -32.391 -15.128 1.00 46.59 455 ASP A CA 1
ATOM 3600 C C . ASP A 1 455 ? 2.393 -33.112 -13.994 1.00 46.59 455 ASP A C 1
ATOM 3602 O O . ASP A 1 455 ? 3.625 -33.238 -13.993 1.00 46.59 455 ASP A O 1
ATOM 3606 N N . ARG A 1 456 ? 1.643 -33.685 -13.041 1.00 51.91 456 ARG A N 1
ATOM 3607 C CA . ARG A 1 456 ? 2.215 -34.508 -11.963 1.00 51.91 456 ARG A CA 1
ATOM 3608 C C . ARG A 1 456 ? 2.731 -35.852 -12.479 1.00 51.91 456 ARG A C 1
ATOM 3610 O O . ARG A 1 456 ? 3.728 -36.356 -11.957 1.00 51.91 456 ARG A O 1
ATOM 3617 N N . LEU A 1 457 ? 2.083 -36.439 -13.486 1.00 50.88 457 LEU A N 1
ATOM 3618 C CA . LEU A 1 457 ? 2.509 -37.700 -14.104 1.00 50.88 457 LEU A CA 1
ATOM 3619 C C . LEU A 1 457 ? 3.739 -37.499 -14.996 1.00 50.88 457 LEU A C 1
ATOM 3621 O O . LEU A 1 457 ? 4.682 -38.289 -14.911 1.00 50.88 457 LEU A O 1
ATOM 3625 N N . TYR A 1 458 ? 3.782 -36.406 -15.760 1.00 49.16 458 TYR A N 1
ATOM 3626 C CA . TYR A 1 458 ? 4.931 -36.060 -16.597 1.00 49.16 458 TYR A CA 1
ATOM 3627 C C . TYR A 1 458 ? 6.172 -35.749 -15.746 1.00 49.16 458 TYR A C 1
ATOM 3629 O O . TYR A 1 458 ? 7.237 -36.338 -15.946 1.00 49.16 458 TYR A O 1
ATOM 3637 N N . SER A 1 459 ? 6.001 -34.962 -14.676 1.00 54.69 459 SER A N 1
ATOM 3638 C CA . SER A 1 459 ? 7.063 -34.691 -13.696 1.00 54.69 459 SER A CA 1
ATOM 3639 C C . SER A 1 459 ? 7.595 -35.959 -13.014 1.00 54.69 459 SER A C 1
ATOM 3641 O O . SER A 1 459 ? 8.795 -36.075 -12.755 1.00 54.69 459 SER A O 1
ATOM 3643 N N . ARG A 1 460 ? 6.735 -36.948 -12.729 1.00 62.97 460 ARG A N 1
ATOM 3644 C CA . ARG A 1 460 ? 7.167 -38.239 -12.159 1.00 62.97 460 ARG A CA 1
ATOM 3645 C C . ARG A 1 460 ? 7.940 -39.093 -13.166 1.00 62.97 460 ARG A C 1
ATOM 3647 O O . ARG A 1 460 ? 8.890 -39.765 -12.763 1.00 62.97 460 ARG A O 1
ATOM 3654 N N . LYS A 1 461 ? 7.574 -39.065 -14.452 1.00 68.62 461 LYS A N 1
ATOM 3655 C CA . LYS A 1 461 ? 8.277 -39.804 -15.515 1.00 68.62 461 LYS A CA 1
ATOM 3656 C C . LYS A 1 461 ? 9.693 -39.257 -15.732 1.00 68.62 461 LYS A C 1
ATOM 3658 O O . LYS A 1 461 ? 10.637 -40.044 -15.764 1.00 68.62 461 LYS A O 1
ATOM 3663 N N . ILE A 1 462 ? 9.847 -37.931 -15.739 1.00 64.69 462 ILE A N 1
ATOM 3664 C CA . ILE A 1 462 ? 11.154 -37.262 -15.849 1.00 64.69 462 ILE A CA 1
ATOM 3665 C C . ILE A 1 462 ? 12.039 -37.575 -14.635 1.00 64.69 462 ILE A C 1
ATOM 3667 O O . ILE A 1 462 ? 13.194 -37.963 -14.804 1.00 64.69 462 ILE A O 1
ATOM 3671 N N . ARG A 1 463 ? 11.504 -37.513 -13.403 1.00 68.06 463 ARG A N 1
ATOM 3672 C CA . ARG A 1 463 ? 12.280 -37.881 -12.200 1.00 68.06 463 ARG A CA 1
ATOM 3673 C C . ARG A 1 463 ? 12.764 -39.333 -12.236 1.00 68.06 463 ARG A C 1
ATOM 3675 O O . ARG A 1 463 ? 13.901 -39.593 -11.856 1.00 68.06 463 ARG A O 1
ATOM 3682 N N . LYS A 1 464 ? 11.941 -40.273 -12.718 1.00 76.12 464 LYS A N 1
ATOM 3683 C CA . LYS A 1 464 ? 12.348 -41.682 -12.867 1.00 76.12 464 LYS A CA 1
ATOM 3684 C C . LYS A 1 464 ? 13.447 -41.865 -13.920 1.00 76.12 464 LYS A C 1
ATOM 3686 O O . LYS A 1 464 ? 14.403 -42.589 -13.659 1.00 76.12 464 LYS A O 1
ATOM 3691 N N . GLN A 1 465 ? 13.353 -41.185 -15.065 1.00 72.88 465 GLN A N 1
ATOM 3692 C CA . GLN A 1 465 ? 14.405 -41.221 -16.091 1.00 72.88 465 GLN A CA 1
ATOM 3693 C C . GLN A 1 465 ? 15.726 -40.629 -15.584 1.00 72.88 465 GLN A C 1
ATOM 3695 O O . GLN A 1 465 ? 16.791 -41.186 -15.837 1.00 72.88 465 GLN A O 1
ATOM 3700 N N . LEU A 1 466 ? 15.664 -39.552 -14.800 1.00 75.50 466 LEU A N 1
ATOM 3701 C CA . LEU A 1 466 ? 16.852 -38.895 -14.256 1.00 75.50 466 LEU A CA 1
ATOM 3702 C C . LEU A 1 466 ? 17.581 -39.774 -13.224 1.00 75.50 466 LEU A C 1
ATOM 3704 O O . LEU A 1 466 ? 18.809 -39.840 -13.224 1.00 75.50 466 LEU A O 1
ATOM 3708 N N . VAL A 1 467 ? 16.841 -40.521 -12.396 1.00 83.31 467 VAL A N 1
ATOM 3709 C CA . VAL A 1 467 ? 17.421 -41.523 -11.481 1.00 83.31 467 VAL A CA 1
ATOM 3710 C C . VAL A 1 467 ? 18.079 -42.672 -12.254 1.00 83.31 467 VAL A C 1
ATOM 3712 O O . VAL A 1 467 ? 19.181 -43.086 -11.896 1.00 83.31 467 VAL A O 1
ATOM 3715 N N . HIS A 1 468 ? 17.455 -43.143 -13.337 1.00 82.56 468 HIS A N 1
ATOM 3716 C CA . HIS A 1 468 ? 18.013 -44.205 -14.176 1.00 82.56 468 HIS A CA 1
ATOM 3717 C C . HIS A 1 468 ? 19.323 -43.777 -14.858 1.00 82.56 468 HIS A C 1
ATOM 3719 O O . HIS A 1 468 ? 20.324 -44.489 -14.779 1.00 82.56 468 HIS A O 1
ATOM 3725 N N . HIS A 1 469 ? 19.369 -42.578 -15.449 1.00 77.06 469 HIS A N 1
ATOM 3726 C CA . HIS A 1 469 ? 20.606 -42.046 -16.034 1.00 77.06 469 HIS A CA 1
ATOM 3727 C C . HIS A 1 469 ? 21.698 -41.818 -14.980 1.00 77.06 469 HIS A C 1
ATOM 3729 O O . HIS A 1 469 ? 22.867 -42.093 -15.242 1.00 77.06 469 HIS A O 1
ATOM 3735 N N . LYS A 1 470 ? 21.338 -41.400 -13.759 1.00 88.00 470 LYS A N 1
ATOM 3736 C CA . LYS A 1 470 ? 22.298 -41.276 -12.651 1.00 88.00 470 LYS A CA 1
ATOM 3737 C C . LYS A 1 470 ? 22.903 -42.630 -12.254 1.00 88.00 470 LYS A C 1
ATOM 3739 O O . LYS A 1 470 ? 24.102 -42.702 -11.994 1.00 88.00 470 LYS A O 1
ATOM 3744 N N . GLN A 1 471 ? 22.110 -43.703 -12.239 1.00 82.19 471 GLN A N 1
ATOM 3745 C CA . GLN A 1 471 ? 22.618 -45.058 -11.991 1.00 82.19 471 GLN A CA 1
ATOM 3746 C C . GLN A 1 471 ? 23.537 -45.547 -13.116 1.00 82.19 471 GLN A C 1
ATOM 3748 O O . GLN A 1 471 ? 24.608 -46.075 -12.822 1.00 82.19 471 GLN A O 1
ATOM 3753 N N . GLN A 1 472 ? 23.183 -45.314 -14.384 1.00 81.62 472 GLN A N 1
ATOM 3754 C CA . GLN A 1 472 ? 24.052 -45.656 -15.517 1.00 81.62 472 GLN A CA 1
ATOM 3755 C C . GLN A 1 472 ? 25.384 -44.899 -15.471 1.00 81.62 472 GLN A C 1
ATOM 3757 O O . GLN A 1 472 ? 26.436 -45.499 -15.686 1.00 81.62 472 GLN A O 1
ATOM 3762 N N . LEU A 1 473 ? 25.358 -43.612 -15.115 1.00 83.56 473 LEU A N 1
ATOM 3763 C CA . LEU A 1 473 ? 26.567 -42.805 -14.960 1.00 83.56 473 LEU A CA 1
ATOM 3764 C C . LEU A 1 473 ? 27.478 -43.353 -13.852 1.00 83.56 473 LEU A C 1
ATOM 3766 O O . LEU A 1 473 ? 28.690 -43.436 -14.029 1.00 83.56 473 LEU A O 1
ATOM 3770 N N . ASN A 1 474 ? 26.904 -43.764 -12.720 1.00 85.00 474 ASN A N 1
ATOM 3771 C CA . ASN A 1 474 ? 27.670 -44.360 -11.626 1.00 85.00 474 ASN A CA 1
ATOM 3772 C C . ASN A 1 474 ? 28.280 -45.712 -12.019 1.00 85.00 474 ASN A C 1
ATOM 3774 O O . ASN A 1 474 ? 29.406 -46.010 -11.631 1.00 85.00 474 ASN A O 1
ATOM 3778 N N . LEU A 1 475 ? 27.572 -46.506 -12.823 1.00 83.00 475 LEU A N 1
ATOM 3779 C CA . LEU A 1 475 ? 28.058 -47.798 -13.303 1.00 83.00 475 LEU A CA 1
ATOM 3780 C C . LEU A 1 475 ? 29.184 -47.630 -14.335 1.00 83.00 475 LEU A C 1
ATOM 3782 O O . LEU A 1 475 ? 30.162 -48.372 -14.306 1.00 83.00 475 LEU A O 1
ATOM 3786 N N . LEU A 1 476 ? 29.096 -46.607 -15.190 1.00 81.88 476 LEU A N 1
ATOM 3787 C CA . LEU A 1 476 ? 30.183 -46.217 -16.091 1.00 81.88 476 LEU A CA 1
ATOM 3788 C C . LEU A 1 476 ? 31.403 -45.697 -15.324 1.00 81.88 476 LEU A C 1
ATOM 3790 O O . LEU A 1 476 ? 32.518 -46.088 -15.647 1.00 81.88 476 LEU A O 1
ATOM 3794 N N . LYS A 1 477 ? 31.205 -44.900 -14.267 1.00 84.44 477 LYS A N 1
ATOM 3795 C CA . LYS A 1 477 ? 32.299 -44.465 -13.383 1.00 84.44 477 LYS A CA 1
ATOM 3796 C C . LYS A 1 477 ? 32.961 -45.637 -12.655 1.00 84.44 477 LYS A C 1
ATOM 3798 O O . LYS A 1 477 ? 34.181 -45.663 -12.546 1.00 84.44 477 LYS A O 1
ATOM 3803 N N . ALA A 1 478 ? 32.186 -46.621 -12.199 1.00 81.62 478 ALA A N 1
ATOM 3804 C CA . ALA A 1 478 ? 32.728 -47.829 -11.580 1.00 81.62 478 ALA A CA 1
ATOM 3805 C C . ALA A 1 478 ? 33.539 -48.668 -12.580 1.00 81.62 478 ALA A C 1
ATOM 3807 O O . ALA A 1 478 ? 34.626 -49.131 -12.251 1.00 81.62 478 ALA A O 1
ATOM 3808 N N . LYS A 1 479 ? 33.056 -48.802 -13.824 1.00 81.12 479 LYS A N 1
ATOM 3809 C CA . LYS A 1 479 ? 33.803 -49.468 -14.903 1.00 81.12 479 LYS A CA 1
ATOM 3810 C C . LYS A 1 479 ? 35.076 -48.715 -15.276 1.00 81.12 479 LYS A C 1
ATOM 3812 O O . LYS A 1 479 ? 36.107 -49.347 -15.449 1.00 81.12 479 LYS A O 1
ATOM 3817 N N . GLN A 1 480 ? 35.024 -47.387 -15.357 1.00 80.12 480 GLN A N 1
ATOM 3818 C CA . GLN A 1 480 ? 36.209 -46.563 -15.594 1.00 80.12 480 GLN A CA 1
ATOM 3819 C C . GLN A 1 480 ? 37.244 -46.771 -14.487 1.00 80.12 480 GLN A C 1
ATOM 3821 O O . GLN A 1 480 ? 38.414 -46.968 -14.786 1.00 80.12 480 GLN A O 1
ATOM 3826 N N . LYS A 1 481 ? 36.813 -46.790 -13.221 1.00 81.81 481 LYS A N 1
ATOM 3827 C CA . LYS A 1 481 ? 37.706 -47.033 -12.087 1.00 81.81 481 LYS A CA 1
ATOM 3828 C C . LYS A 1 481 ? 38.346 -48.426 -12.138 1.00 81.81 481 LYS A C 1
ATOM 3830 O O . LYS A 1 481 ? 39.548 -48.531 -11.953 1.00 81.81 481 LYS A O 1
ATOM 3835 N N . ALA A 1 482 ? 37.573 -49.461 -12.467 1.00 74.81 482 ALA A N 1
ATOM 3836 C CA . ALA A 1 482 ? 38.088 -50.823 -12.612 1.00 74.81 482 ALA A CA 1
ATOM 3837 C C . ALA A 1 482 ? 39.076 -50.974 -13.784 1.00 74.81 482 ALA A C 1
ATOM 3839 O O . ALA A 1 482 ? 40.010 -51.758 -13.695 1.00 74.81 482 ALA A O 1
ATOM 3840 N N . VAL A 1 483 ? 38.885 -50.224 -14.876 1.00 75.62 483 VAL A N 1
ATOM 3841 C CA . VAL A 1 483 ? 39.836 -50.196 -16.000 1.00 75.62 483 VAL A CA 1
ATOM 3842 C C . VAL A 1 483 ? 41.123 -49.467 -15.611 1.00 75.62 483 VAL A C 1
ATOM 3844 O O . VAL A 1 483 ? 42.199 -49.913 -15.986 1.00 75.62 483 VAL A O 1
ATOM 3847 N N . VAL A 1 484 ? 41.029 -48.386 -14.832 1.00 75.69 484 VAL A N 1
ATOM 3848 C CA . VAL A 1 484 ? 42.208 -47.666 -14.322 1.00 75.69 484 VAL A CA 1
ATOM 3849 C C . VAL A 1 484 ? 43.007 -48.538 -13.344 1.00 75.69 484 VAL A C 1
ATOM 3851 O O . VAL A 1 484 ? 44.218 -48.618 -13.484 1.00 75.69 484 VAL A O 1
ATOM 3854 N N . GLU A 1 485 ? 42.346 -49.275 -12.445 1.00 72.88 485 GLU A N 1
ATOM 3855 C CA . GLU A 1 485 ? 42.995 -50.225 -11.516 1.00 72.88 485 GLU A CA 1
ATOM 3856 C C . GLU A 1 485 ? 43.589 -51.472 -12.208 1.00 72.88 485 GLU A C 1
ATOM 3858 O O . GLU A 1 485 ? 44.360 -52.190 -11.588 1.00 72.88 485 GLU A O 1
ATOM 3863 N N . GLN A 1 486 ? 43.233 -51.762 -13.466 1.00 66.75 486 GLN A N 1
ATOM 3864 C CA . GLN A 1 486 ? 43.873 -52.815 -14.276 1.00 66.75 486 GLN A CA 1
ATOM 3865 C C . GLN A 1 486 ? 45.061 -52.303 -15.104 1.00 66.75 486 GLN A C 1
ATOM 3867 O O . GLN A 1 486 ? 45.774 -53.107 -15.705 1.00 66.75 486 GLN A O 1
ATOM 3872 N N . MET A 1 487 ? 45.216 -50.981 -15.210 1.00 62.19 487 MET A N 1
ATOM 3873 C CA . MET A 1 487 ? 46.321 -50.337 -15.921 1.00 62.19 487 MET A CA 1
ATOM 3874 C C . MET A 1 487 ? 47.467 -49.914 -14.989 1.00 62.19 487 MET A C 1
ATOM 3876 O O . MET A 1 487 ? 48.566 -49.672 -15.488 1.00 62.19 487 MET A O 1
ATOM 3880 N N . GLU A 1 488 ? 47.211 -49.824 -13.680 1.00 49.09 488 GLU A N 1
ATOM 3881 C CA . GLU A 1 488 ? 48.226 -49.832 -12.612 1.00 49.09 488 GLU A CA 1
ATOM 3882 C C . GLU A 1 488 ? 48.630 -51.271 -12.269 1.00 49.09 488 GLU A C 1
ATOM 3884 O O . GLU A 1 488 ? 49.838 -51.485 -12.013 1.00 49.09 488 GLU A O 1
#

Foldseek 3Di:
DDFQQAAFDKDKDKDFQVAKWQWFKWKFAAFLFFQKKWKWFAAPDCVPGIDTPDIGRHSNPGIDIDHGDVVGDIGRMMMMMTTTHHPDPDRDGDGGPTDIDTGRDQFPVSVVVDDPDDPPPDDDDPPCLVVLVVVLVVLVVVLVVLVVQLVVLVVVLVVLVVVPPPDQPDVVCVVVVVVPDVPVVVVSVVSNVVSVVSNVVSVVVNVSSVVVSLVSCVSNVPPPCPVVPDPDVVNVVVPDDPVVVLVVLLVVLVVLVVVLVVCVPPADPVVLLVCPDLVNLLVCCVCQLFVHDLSSNLSSLVSCCSRPLQPLCVLVSLLVVLCQCFFPPHPDDTPVLSSLVSSLVSLLSSVVHVNNLVSLVVSLCVLCVLVDDDDDDDDPDVNDRRPRSNVSSVVSNVSSVVSVVVVVVVVVVVPDDDDDDDDDDPDDDDPVVVSPDPPPDPDPDDDDDDDDPVVVVVVVVVVVVVVVVVVVVVVVVVVVVVVVVVVD

Sequence (488 aa):
IIERMHSGARRFVTLDFGRPILLTDVLIPTCGDLASLSIDIWTLGEEVDGRRLVVATDISTHSLILHDLIPPPVCRFMKITVIGRYGSTNARAKIPLGFYYGHTYILPLESDLKIMHDPLRGEVESANQPEIDQHLAMMIALQEDIQCRYNLACHRLETLLQSIDLPPLNSANNAQYFLRKPDKAVEEDSRVFSAYQDCIQLQLQLNLAHHAVQRLRVALGASRKILKEQSDPKELIQMSSTEQLRTIIRYLLDTLLSLLHSSNGHSVPVVLQSTFNAQACEELFKHLCISGTPKIRLHTGLLLVQLCGGERWWGQFLSNVLQELYNSEQLLIFPQDRVFMLLSCIGQRSLSNTGVLESLLNLLDNLLSPLQPQLPIHRCSEGVLDIPMISWVVMLVSRLLDYVATVEDEAATSKKPLNGKERERFLTGNQWSFINNNLHTQSLNRSSKGNSSLDRLYSRKIRKQLVHHKQQLNLLKAKQKAVVEQME

pLDDT: mean 74.21, std 18.96, range [25.69, 96.44]